Protein AF-0000000066193174 (afdb_homodimer)

Radius of gyration: 23.53 Å; Cα contacts (8 Å, |Δi|>4): 697; chains: 2; bounding box: 54×73×58 Å

Secondary structure (DSSP, 8-state):
--HHHHTHHHHHH-BTTTB-HHHHHHHHHHHHHHHHHHHHHHHHTTPPP--HHHHHHHHTT-GGGHHHHHHHHHHHHHHHHHHTBPPTTS-GGGHHHHHHHHHHHHHHHHSSHHHHHHHHHHHHHH--SSEEEEEEEETTTTEEEEEEEETT--TTT-SS-SSS---S--EEEEEEE-SHHHHHHHH-TT-HHHHHHHHHTTB-HHHHHHHHHHHHHHH-/--HHHHTHHHHHH-BTTTB-HHHHHHHHHHHHHHHHHHHHHHHHTTPPP--HHHHHHHHTT-GGGHHHHHHHHHHHHHHHHHHTBPPTTS-GGGHHHHHHHHHHHHHHHHSSHHHHHHHHHHHHHH--SSEEEEEEEETTTTEEEEEEEETT--TTTSSS-SSS---S--EEEEEEE-SHHHHHHHH-TT-HHHHHHHHHTTB-HHHHHHHHHHHHHHH-

Structure (mmCIF, N/CA/C/O backbone):
data_AF-0000000066193174-model_v1
#
loop_
_entity.id
_entity.type
_entity.pdbx_description
1 polymer 'Small ribosomal subunit protein mS42'
#
loop_
_atom_site.group_PDB
_atom_site.id
_atom_site.type_symbol
_atom_site.label_atom_id
_atom_site.label_alt_id
_atom_site.label_comp_id
_atom_site.label_asym_id
_atom_site.label_entity_id
_atom_site.label_seq_id
_atom_site.pdbx_PDB_ins_code
_atom_site.Cartn_x
_atom_site.Cartn_y
_atom_site.Cartn_z
_atom_site.occupancy
_atom_site.B_iso_or_equiv
_atom_site.auth_seq_id
_atom_site.auth_comp_id
_atom_site.auth_asym_id
_atom_site.auth_atom_id
_atom_site.pdbx_PDB_model_num
ATOM 1 N N . MET A 1 1 ? 19.359 -15.016 -16.812 1 59.88 1 MET A N 1
ATOM 2 C CA . MET A 1 1 ? 18.562 -14.148 -17.672 1 59.88 1 MET A CA 1
ATOM 3 C C . MET A 1 1 ? 17.844 -13.078 -16.859 1 59.88 1 MET A C 1
ATOM 5 O O . MET A 1 1 ? 17.312 -13.367 -15.789 1 59.88 1 MET A O 1
ATOM 9 N N . SER A 1 2 ? 17.938 -11.844 -17.297 1 67.69 2 SER A N 1
ATOM 10 C CA . SER A 1 2 ? 17.297 -10.727 -16.609 1 67.69 2 SER A CA 1
ATOM 11 C C . SER A 1 2 ? 15.773 -10.852 -16.641 1 67.69 2 SER A C 1
ATOM 13 O O . SER A 1 2 ? 15.227 -11.578 -17.484 1 67.69 2 SER A O 1
ATOM 15 N N . PHE A 1 3 ? 15.148 -10.336 -15.633 1 73.69 3 PHE A N 1
ATOM 16 C CA . PHE A 1 3 ? 13.688 -10.266 -15.578 1 73.69 3 PHE A CA 1
ATOM 17 C C . PHE A 1 3 ? 13.125 -9.773 -16.906 1 73.69 3 PHE A C 1
ATOM 19 O O . PHE A 1 3 ? 12.195 -10.359 -17.453 1 73.69 3 PHE A O 1
ATOM 26 N N . GLN A 1 4 ? 13.766 -8.789 -17.438 1 71 4 GLN A N 1
ATOM 27 C CA . GLN A 1 4 ? 13.289 -8.18 -18.672 1 71 4 GLN A CA 1
ATOM 28 C C . GLN A 1 4 ? 13.477 -9.125 -19.859 1 71 4 GLN A C 1
ATOM 30 O O . GLN A 1 4 ? 12.641 -9.156 -20.766 1 71 4 GLN A O 1
ATOM 35 N N . GLN A 1 5 ? 14.539 -9.805 -19.781 1 70.69 5 GLN A N 1
ATOM 36 C CA . GLN A 1 5 ? 14.797 -10.742 -20.875 1 70.69 5 GLN A CA 1
ATOM 37 C C . GLN A 1 5 ? 13.805 -11.898 -20.859 1 70.69 5 GLN A C 1
ATOM 39 O O . GLN A 1 5 ? 13.336 -12.344 -21.906 1 70.69 5 GLN A O 1
ATOM 44 N N . ARG A 1 6 ? 13.484 -12.195 -19.688 1 75 6 ARG A N 1
ATOM 45 C CA . ARG A 1 6 ? 12.586 -13.344 -19.547 1 75 6 ARG A CA 1
ATOM 46 C C . ARG A 1 6 ? 11.172 -12.992 -19.984 1 75 6 ARG A C 1
ATOM 48 O O . ARG A 1 6 ? 10.445 -13.844 -20.484 1 75 6 ARG A O 1
ATOM 55 N N . PHE A 1 7 ? 10.883 -11.617 -19.844 1 78.38 7 PHE A N 1
ATOM 56 C CA . PHE A 1 7 ? 9.516 -11.227 -20.141 1 78.38 7 PHE A CA 1
ATOM 57 C C . PHE A 1 7 ? 9.484 -10.156 -21.234 1 78.38 7 PHE A C 1
ATOM 59 O O . PHE A 1 7 ? 8.609 -9.289 -21.234 1 78.38 7 PHE A O 1
ATOM 66 N N . ALA A 1 8 ? 10.516 -10.234 -22.094 1 77 8 ALA A N 1
ATOM 67 C CA . ALA A 1 8 ? 10.734 -9.242 -23.141 1 77 8 ALA A CA 1
ATOM 68 C C . ALA A 1 8 ? 9.5 -9.094 -24.031 1 77 8 ALA A C 1
ATOM 70 O O . ALA A 1 8 ? 9.133 -7.98 -24.422 1 77 8 ALA A O 1
ATOM 71 N N . ARG A 1 9 ? 8.859 -10.117 -24.297 1 79.81 9 ARG A N 1
ATOM 72 C CA . ARG A 1 9 ? 7.707 -10.062 -25.188 1 79.81 9 ARG A CA 1
ATOM 73 C C . ARG A 1 9 ? 6.559 -9.297 -24.547 1 79.81 9 ARG A C 1
ATOM 75 O O . ARG A 1 9 ? 5.809 -8.594 -25.234 1 79.81 9 ARG A O 1
ATOM 82 N N . ALA A 1 10 ? 6.41 -9.414 -23.359 1 85.06 10 ALA A N 1
ATOM 83 C CA . ALA A 1 10 ? 5.363 -8.703 -22.641 1 85.06 10 ALA A CA 1
ATOM 84 C C . ALA A 1 10 ? 5.566 -7.195 -22.734 1 85.06 10 ALA A C 1
ATOM 86 O O . ALA A 1 10 ? 4.598 -6.43 -22.703 1 85.06 10 ALA A O 1
ATOM 87 N N . LEU A 1 11 ? 6.75 -6.77 -22.875 1 84.62 11 LEU A N 1
ATOM 88 C CA . LEU A 1 11 ? 7.062 -5.352 -23 1 84.62 11 LEU A CA 1
ATOM 89 C C . LEU A 1 11 ? 6.566 -4.801 -24.328 1 84.62 11 LEU A C 1
ATOM 91 O O . LEU A 1 11 ? 6.215 -3.623 -24.438 1 84.62 11 LEU A O 1
ATOM 95 N N . ASP A 1 12 ? 6.422 -5.734 -25.25 1 86.25 12 ASP A N 1
ATOM 96 C CA . ASP A 1 12 ? 6.039 -5.312 -26.609 1 86.25 12 ASP A CA 1
ATOM 97 C C . ASP A 1 12 ? 4.523 -5.355 -26.781 1 86.25 12 ASP A C 1
ATOM 99 O O . ASP A 1 12 ? 3.947 -4.484 -27.438 1 86.25 12 ASP A O 1
ATOM 103 N N . VAL A 1 13 ? 3.9 -6.379 -26.125 1 89.56 13 VAL A N 1
ATOM 104 C CA . VAL A 1 13 ? 2.512 -6.586 -26.531 1 89.56 13 VAL A CA 1
ATOM 105 C C . VAL A 1 13 ? 1.619 -6.605 -25.281 1 89.56 13 VAL A C 1
ATOM 107 O O . VAL A 1 13 ? 0.391 -6.613 -25.391 1 89.56 13 VAL A O 1
ATOM 110 N N . GLY A 1 14 ? 2.193 -6.566 -24.125 1 91.94 14 GLY A N 1
ATOM 111 C CA . GLY A 1 14 ? 1.398 -6.723 -22.922 1 91.94 14 GLY A CA 1
ATOM 112 C C . GLY A 1 14 ? 0.833 -8.117 -22.75 1 91.94 14 GLY A C 1
ATOM 113 O O . GLY A 1 14 ? 1.404 -9.086 -23.25 1 91.94 14 GLY A O 1
ATOM 114 N N . TYR A 1 15 ? -0.009 -8.312 -21.891 1 91.69 15 TYR A N 1
ATOM 115 C CA . TYR A 1 15 ? -0.806 -9.516 -21.719 1 91.69 15 TYR A CA 1
ATOM 116 C C . TYR A 1 15 ? -2.242 -9.297 -22.172 1 91.69 15 TYR A C 1
ATOM 118 O O . TYR A 1 15 ? -2.992 -8.547 -21.547 1 91.69 15 TYR A O 1
ATOM 126 N N . LYS A 1 16 ? -2.604 -10.031 -23.219 1 85.06 16 LYS A N 1
ATOM 127 C CA . LYS A 1 16 ? -3.898 -9.812 -23.844 1 85.06 16 LYS A CA 1
ATOM 128 C C . LYS A 1 16 ? -5.039 -9.977 -22.844 1 85.06 16 LYS A C 1
ATOM 130 O O . LYS A 1 16 ? -5.07 -10.953 -22.094 1 85.06 16 LYS A O 1
ATOM 135 N N . ASN A 1 17 ? -5.922 -8.922 -22.797 1 88.5 17 ASN A N 1
ATOM 136 C CA . ASN A 1 17 ? -7.133 -8.875 -21.984 1 88.5 17 ASN A CA 1
ATOM 137 C C . ASN A 1 17 ? -6.801 -8.844 -20.5 1 88.5 17 ASN A C 1
ATOM 139 O O . ASN A 1 17 ? -7.609 -9.258 -19.656 1 88.5 17 ASN A O 1
ATOM 143 N N . PHE A 1 18 ? -5.539 -8.484 -20.172 1 95 18 PHE A N 1
ATOM 144 C CA . PHE A 1 18 ? -5.16 -8.422 -18.766 1 95 18 PHE A CA 1
ATOM 145 C C . PHE A 1 18 ? -4.344 -7.172 -18.484 1 95 18 PHE A C 1
ATOM 147 O O . PHE A 1 18 ? -4.852 -6.219 -17.891 1 95 18 PHE A O 1
ATOM 154 N N . LEU A 1 19 ? -3.115 -7.086 -18.984 1 96.19 19 LEU A N 1
ATOM 155 C CA . LEU A 1 19 ? -2.281 -5.906 -18.797 1 96.19 19 LEU A CA 1
ATOM 156 C C . LEU A 1 19 ? -1.879 -5.301 -20.141 1 96.19 19 LEU A C 1
ATOM 158 O O . LEU A 1 19 ? -1.363 -6.004 -21.016 1 96.19 19 LEU A O 1
ATOM 162 N N . SER A 1 20 ? -2.107 -4.016 -20.266 1 95.56 20 SER A N 1
ATOM 163 C CA . SER A 1 20 ? -1.646 -3.311 -21.453 1 95.56 20 SER A CA 1
ATOM 164 C C . SER A 1 20 ? -0.124 -3.254 -21.516 1 95.56 20 SER A C 1
ATOM 166 O O . SER A 1 20 ? 0.548 -3.514 -20.516 1 95.56 20 SER A O 1
ATOM 168 N N . LYS A 1 21 ? 0.368 -2.951 -22.688 1 92.88 21 LYS A N 1
ATOM 169 C CA . LYS A 1 21 ? 1.805 -2.775 -22.875 1 92.88 21 LYS A CA 1
ATOM 170 C C . LYS A 1 21 ? 2.355 -1.705 -21.938 1 92.88 21 LYS A C 1
ATOM 172 O O . LYS A 1 21 ? 3.432 -1.873 -21.359 1 92.88 21 LYS A O 1
ATOM 177 N N . ASP A 1 22 ? 1.631 -0.657 -21.766 1 92.56 22 ASP A N 1
ATOM 178 C CA . ASP A 1 22 ? 2.08 0.442 -20.906 1 92.56 22 ASP A CA 1
ATOM 179 C C . ASP A 1 22 ? 2.131 0.018 -19.438 1 92.56 22 ASP A C 1
ATOM 181 O O . ASP A 1 22 ? 3.07 0.363 -18.719 1 92.56 22 ASP A O 1
ATOM 185 N N . ALA A 1 23 ? 1.144 -0.708 -19 1 93.62 23 ALA A N 1
ATOM 186 C CA . ALA A 1 23 ? 1.138 -1.204 -17.625 1 93.62 23 ALA A CA 1
ATOM 187 C C . ALA A 1 23 ? 2.336 -2.113 -17.359 1 93.62 23 ALA A C 1
ATOM 189 O O . ALA A 1 23 ? 3.002 -1.992 -16.328 1 93.62 23 ALA A O 1
ATOM 190 N N . VAL A 1 24 ? 2.621 -2.963 -18.281 1 94.19 24 VAL A N 1
ATOM 191 C CA . VAL A 1 24 ? 3.756 -3.873 -18.156 1 94.19 24 VAL A CA 1
ATOM 192 C C . VAL A 1 24 ? 5.055 -3.074 -18.094 1 94.19 24 VAL A C 1
ATOM 194 O O . VAL A 1 24 ? 5.91 -3.328 -17.234 1 94.19 24 VAL A O 1
ATOM 197 N N . ARG A 1 25 ? 5.164 -2.098 -18.938 1 92.06 25 ARG A N 1
ATOM 198 C CA . ARG A 1 25 ? 6.359 -1.264 -18.969 1 92.06 25 ARG A CA 1
ATOM 199 C C . ARG A 1 25 ? 6.566 -0.548 -17.641 1 92.06 25 ARG A C 1
ATOM 201 O O . ARG A 1 25 ? 7.695 -0.432 -17.156 1 92.06 25 ARG A O 1
ATOM 208 N N . ASN A 1 26 ? 5.523 -0.091 -17.078 1 91.12 26 ASN A N 1
ATOM 209 C CA . ASN A 1 26 ? 5.613 0.6 -15.797 1 91.12 26 ASN A CA 1
ATOM 210 C C . ASN A 1 26 ? 6.055 -0.344 -14.688 1 91.12 26 ASN A C 1
ATOM 212 O O . ASN A 1 26 ? 6.867 0.028 -13.836 1 91.12 26 ASN A O 1
ATOM 216 N N . ILE A 1 27 ? 5.512 -1.493 -14.703 1 92.31 27 ILE A N 1
ATOM 217 C CA . ILE A 1 27 ? 5.898 -2.475 -13.695 1 92.31 27 ILE A CA 1
ATOM 218 C C . ILE A 1 27 ? 7.375 -2.834 -13.859 1 92.31 27 ILE A C 1
ATOM 220 O O . ILE A 1 27 ? 8.109 -2.928 -12.875 1 92.31 27 ILE A O 1
ATOM 224 N N . PHE A 1 28 ? 7.828 -2.945 -15.062 1 92.31 28 PHE A N 1
ATOM 225 C CA . PHE A 1 28 ? 9.227 -3.279 -15.328 1 92.31 28 PHE A CA 1
ATOM 226 C C . PHE A 1 28 ? 10.141 -2.117 -14.953 1 92.31 28 PHE A C 1
ATOM 228 O O . PHE A 1 28 ? 11.242 -2.328 -14.445 1 92.31 28 PHE A O 1
ATOM 235 N N . ALA A 1 29 ? 9.703 -0.979 -15.227 1 89.12 29 ALA A N 1
ATOM 236 C CA . ALA A 1 29 ? 10.469 0.192 -14.82 1 89.12 29 ALA A CA 1
ATOM 237 C C . ALA A 1 29 ? 10.648 0.233 -13.305 1 89.12 29 ALA A C 1
ATOM 239 O O . ALA A 1 29 ? 11.734 0.55 -12.812 1 89.12 29 ALA A O 1
ATOM 240 N N . TYR A 1 30 ? 9.57 -0.092 -12.633 1 90.88 30 TYR A N 1
ATOM 241 C CA . TYR A 1 30 ? 9.664 -0.173 -11.18 1 90.88 30 TYR A CA 1
ATOM 242 C C . TYR A 1 30 ? 10.633 -1.271 -10.758 1 90.88 30 TYR A C 1
ATOM 244 O O . TYR A 1 30 ? 11.438 -1.077 -9.844 1 90.88 30 TYR A O 1
ATOM 252 N N . ASP A 1 31 ? 10.531 -2.361 -11.422 1 92.56 31 ASP A N 1
ATOM 253 C CA . ASP A 1 31 ? 11.43 -3.477 -11.133 1 92.56 31 ASP A CA 1
ATOM 254 C C . ASP A 1 31 ? 12.883 -3.066 -11.305 1 92.56 31 ASP A C 1
ATOM 256 O O . ASP A 1 31 ? 13.727 -3.373 -10.453 1 92.56 31 ASP A O 1
ATOM 260 N N . ASN A 1 32 ? 13.172 -2.342 -12.328 1 91.38 32 ASN A N 1
ATOM 261 C CA . ASN A 1 32 ? 14.523 -1.851 -12.57 1 91.38 32 ASN A CA 1
ATOM 262 C C . ASN A 1 32 ? 14.969 -0.878 -11.484 1 91.38 32 ASN A C 1
ATOM 264 O O . ASN A 1 32 ? 16.125 -0.917 -11.047 1 91.38 32 ASN A O 1
ATOM 268 N N . HIS A 1 33 ? 14.102 -0.078 -11.141 1 91.69 33 HIS A N 1
ATOM 269 C CA . HIS A 1 33 ? 14.398 0.848 -10.055 1 91.69 33 HIS A CA 1
ATOM 270 C C . HIS A 1 33 ? 14.742 0.098 -8.773 1 91.69 33 HIS A C 1
ATOM 272 O O . HIS A 1 33 ? 15.711 0.442 -8.094 1 91.69 33 HIS A O 1
ATOM 278 N N . LEU A 1 34 ? 13.984 -0.884 -8.492 1 93.88 34 LEU A N 1
ATOM 279 C CA . LEU A 1 34 ? 14.234 -1.697 -7.305 1 93.88 34 LEU A CA 1
ATOM 280 C C . LEU A 1 34 ? 15.609 -2.348 -7.363 1 93.88 34 LEU A C 1
ATOM 282 O O . LEU A 1 34 ? 16.297 -2.467 -6.344 1 93.88 34 LEU A O 1
ATOM 286 N N . ARG A 1 35 ? 15.992 -2.732 -8.477 1 94.44 35 ARG A N 1
ATOM 287 C CA . ARG A 1 35 ? 17.312 -3.332 -8.625 1 94.44 35 ARG A CA 1
ATOM 288 C C . ARG A 1 35 ? 18.422 -2.328 -8.281 1 94.44 35 ARG A C 1
ATOM 290 O O . ARG A 1 35 ? 19.422 -2.686 -7.656 1 94.44 35 ARG A O 1
ATOM 297 N N . GLY A 1 36 ? 18.203 -1.144 -8.742 1 94.12 36 GLY A N 1
ATOM 298 C CA . GLY A 1 36 ? 19.141 -0.101 -8.352 1 94.12 36 GLY A CA 1
ATOM 299 C C . GLY A 1 36 ? 19.188 0.133 -6.855 1 94.12 36 GLY A C 1
ATOM 300 O O . GLY A 1 36 ? 20.266 0.327 -6.285 1 94.12 36 GLY A O 1
ATOM 301 N N . LEU A 1 37 ? 18.031 0.079 -6.27 1 94.44 37 LEU A N 1
ATOM 302 C CA . LEU A 1 37 ? 17.969 0.281 -4.828 1 94.44 37 LEU A CA 1
ATOM 303 C C . LEU A 1 37 ? 18.625 -0.872 -4.082 1 94.44 37 LEU A C 1
ATOM 305 O O . LEU A 1 37 ? 19.25 -0.666 -3.035 1 94.44 37 LEU A O 1
ATOM 309 N N . VAL A 1 38 ? 18.453 -2.076 -4.562 1 96.5 38 VAL A N 1
ATOM 310 C CA . VAL A 1 38 ? 19.109 -3.23 -3.965 1 96.5 38 VAL A CA 1
ATOM 311 C C . VAL A 1 38 ? 20.625 -3.043 -4.012 1 96.5 38 VAL A C 1
ATOM 313 O O . VAL A 1 38 ? 21.312 -3.283 -3.018 1 96.5 38 VAL A O 1
ATOM 316 N N . GLN A 1 39 ? 21.125 -2.598 -5.121 1 96.5 39 GLN A N 1
ATOM 317 C CA . GLN A 1 39 ? 22.562 -2.348 -5.246 1 96.5 39 GLN A CA 1
ATOM 318 C C . GLN A 1 39 ? 23.031 -1.296 -4.242 1 96.5 39 GLN A C 1
ATOM 320 O O . GLN A 1 39 ? 24.062 -1.461 -3.596 1 96.5 39 GLN A O 1
ATOM 325 N N . LYS A 1 40 ? 22.281 -0.243 -4.145 1 95.38 40 LYS A N 1
ATOM 326 C CA . LYS A 1 40 ? 22.609 0.814 -3.191 1 95.38 40 LYS A CA 1
ATOM 327 C C . LYS A 1 40 ? 22.641 0.275 -1.764 1 95.38 40 LYS A C 1
ATOM 329 O O . LYS A 1 40 ? 23.562 0.574 -1 1 95.38 40 LYS A O 1
ATOM 334 N N . GLU A 1 41 ? 21.656 -0.523 -1.432 1 96.19 41 GLU A N 1
ATOM 335 C CA . GLU A 1 41 ? 21.578 -1.083 -0.085 1 96.19 41 GLU A CA 1
ATOM 336 C C . GLU A 1 41 ? 22.734 -2.041 0.18 1 96.19 41 GLU A C 1
ATOM 338 O O . GLU A 1 41 ? 23.25 -2.105 1.297 1 96.19 41 GLU A O 1
ATOM 343 N N . CYS A 1 42 ? 23.078 -2.789 -0.829 1 96.69 42 CYS A N 1
ATOM 344 C CA . CYS A 1 42 ? 24.219 -3.674 -0.692 1 96.69 42 CYS A CA 1
ATOM 345 C C . CYS A 1 42 ? 25.484 -2.885 -0.358 1 96.69 42 CYS A C 1
ATOM 347 O O . CYS A 1 42 ? 26.266 -3.291 0.502 1 96.69 42 CYS A O 1
ATOM 349 N N . LYS A 1 43 ? 25.672 -1.748 -0.964 1 96.44 43 LYS A N 1
ATOM 350 C CA . LYS A 1 43 ? 26.828 -0.899 -0.698 1 96.44 43 LYS A CA 1
ATOM 351 C C . LYS A 1 43 ? 26.781 -0.333 0.719 1 96.44 43 LYS A C 1
ATOM 353 O O . LYS A 1 43 ? 27.781 -0.369 1.441 1 96.44 43 LYS A O 1
ATOM 358 N N . ILE A 1 44 ? 25.672 0.089 1.071 1 95.12 44 ILE A N 1
ATOM 359 C CA . ILE A 1 44 ? 25.5 0.698 2.385 1 95.12 44 ILE A CA 1
ATOM 360 C C . ILE A 1 44 ? 25.828 -0.317 3.475 1 95.12 44 ILE A C 1
ATOM 362 O O . ILE A 1 44 ? 26.484 0.018 4.461 1 95.12 44 ILE A O 1
ATOM 366 N N . HIS A 1 45 ? 25.438 -1.522 3.258 1 95.44 45 HIS A N 1
ATOM 367 C CA . HIS A 1 45 ? 25.594 -2.537 4.293 1 95.44 45 HIS A CA 1
ATOM 368 C C . HIS A 1 45 ? 26.828 -3.4 4.047 1 95.44 45 HIS A C 1
ATOM 370 O O . HIS A 1 45 ? 27.016 -4.414 4.719 1 95.44 45 HIS A O 1
ATOM 376 N N . GLN A 1 46 ? 27.531 -3.074 3.018 1 94.75 46 GLN A N 1
ATOM 377 C CA . GLN A 1 46 ? 28.734 -3.801 2.658 1 94.75 46 GLN A CA 1
ATOM 378 C C . GLN A 1 46 ? 28.453 -5.285 2.441 1 94.75 46 GLN A C 1
ATOM 380 O O . GLN A 1 46 ? 29.172 -6.145 2.955 1 94.75 46 GLN A O 1
ATOM 385 N N . THR A 1 47 ? 27.375 -5.59 1.844 1 93.25 47 THR A N 1
ATOM 386 C CA . THR A 1 47 ? 26.938 -6.926 1.436 1 93.25 47 THR A CA 1
ATOM 387 C C . THR A 1 47 ? 27.188 -7.141 -0.056 1 93.25 47 THR A C 1
ATOM 389 O O . THR A 1 47 ? 26.828 -6.289 -0.876 1 93.25 47 THR A O 1
ATOM 392 N N . PRO A 1 48 ? 27.859 -8.242 -0.4 1 94 48 PRO A N 1
ATOM 393 C CA . PRO A 1 48 ? 28.016 -8.5 -1.833 1 94 48 PRO A CA 1
ATOM 394 C C . PRO A 1 48 ? 26.672 -8.602 -2.564 1 94 48 PRO A C 1
ATOM 396 O O . PRO A 1 48 ? 25.734 -9.188 -2.041 1 94 48 PRO A O 1
ATOM 399 N N . TYR A 1 49 ? 26.719 -8 -3.648 1 91.31 49 TYR A N 1
ATOM 400 C CA . TYR A 1 49 ? 25.516 -8.109 -4.469 1 91.31 49 TYR A CA 1
ATOM 401 C C . TYR A 1 49 ? 25.312 -9.547 -4.945 1 91.31 49 TYR A C 1
ATOM 403 O O . TYR A 1 49 ? 26.266 -10.203 -5.387 1 91.31 49 TYR A O 1
ATOM 411 N N . ARG A 1 50 ? 24.156 -10.055 -4.766 1 91.12 50 ARG A N 1
ATOM 412 C CA . ARG A 1 50 ? 23.719 -11.391 -5.168 1 91.12 50 ARG A CA 1
ATOM 413 C C . ARG A 1 50 ? 22.344 -11.359 -5.801 1 91.12 50 ARG A C 1
ATOM 415 O O . ARG A 1 50 ? 21.734 -10.289 -5.934 1 91.12 50 ARG A O 1
ATOM 422 N N . VAL A 1 51 ? 21.906 -12.586 -6.176 1 91.88 51 VAL A N 1
ATOM 423 C CA . VAL A 1 51 ? 20.562 -12.688 -6.715 1 91.88 51 VAL A CA 1
ATOM 424 C C . VAL A 1 51 ? 19.547 -12.312 -5.637 1 91.88 51 VAL A C 1
ATOM 426 O O . VAL A 1 51 ? 19.766 -12.555 -4.449 1 91.88 51 VAL A O 1
ATOM 429 N N . PRO A 1 52 ? 18.453 -11.703 -6.016 1 93.94 52 PRO A N 1
ATOM 430 C CA . PRO A 1 52 ? 17.469 -11.18 -5.059 1 93.94 52 PRO A CA 1
ATOM 431 C C . PRO A 1 52 ? 17.031 -12.219 -4.035 1 93.94 52 PRO A C 1
ATOM 433 O O . PRO A 1 52 ? 16.844 -11.891 -2.861 1 93.94 52 PRO A O 1
ATOM 436 N N . SER A 1 53 ? 16.844 -13.445 -4.465 1 92.69 53 SER A N 1
ATOM 437 C CA . SER A 1 53 ? 16.391 -14.477 -3.539 1 92.69 53 SER A CA 1
ATOM 438 C C . SER A 1 53 ? 17.375 -14.656 -2.389 1 92.69 53 SER A C 1
ATOM 440 O O . SER A 1 53 ? 16.953 -14.82 -1.235 1 92.69 53 SER A O 1
ATOM 442 N N . ASP A 1 54 ? 18.625 -14.609 -2.672 1 92.75 54 ASP A N 1
ATOM 443 C CA . ASP A 1 54 ? 19.656 -14.734 -1.647 1 92.75 54 ASP A CA 1
ATOM 444 C C . ASP A 1 54 ? 19.641 -13.547 -0.695 1 92.75 54 ASP A C 1
ATOM 446 O O . ASP A 1 54 ? 19.734 -13.711 0.523 1 92.75 54 ASP A O 1
ATOM 450 N N . LEU A 1 55 ? 19.531 -12.43 -1.29 1 94.62 55 LEU A N 1
ATOM 451 C CA . LEU A 1 55 ? 19.531 -11.211 -0.494 1 94.62 55 LEU A CA 1
ATOM 452 C C . LEU A 1 55 ? 18.297 -11.133 0.396 1 94.62 55 LEU A C 1
ATOM 454 O O . LEU A 1 55 ? 18.375 -10.672 1.538 1 94.62 55 LEU A O 1
ATOM 458 N N . MET A 1 56 ? 17.203 -11.547 -0.146 1 93.62 56 MET A N 1
ATOM 459 C CA . MET A 1 56 ? 15.961 -11.609 0.619 1 93.62 56 MET A CA 1
ATOM 460 C C . MET A 1 56 ? 16.125 -12.477 1.862 1 93.62 56 MET A C 1
ATOM 462 O O . MET A 1 56 ? 15.797 -12.047 2.971 1 93.62 56 MET A O 1
ATOM 466 N N . VAL A 1 57 ? 16.688 -13.656 1.709 1 90.56 57 VAL A N 1
ATOM 467 C CA . VAL A 1 57 ? 16.844 -14.602 2.809 1 90.56 57 VAL A CA 1
ATOM 468 C C . VAL A 1 57 ? 17.828 -14.039 3.834 1 90.56 57 VAL A C 1
ATOM 470 O O . VAL A 1 57 ? 17.578 -14.102 5.039 1 90.56 57 VAL A O 1
ATOM 473 N N . GLN A 1 58 ? 18.859 -13.438 3.373 1 90.5 58 GLN A N 1
ATOM 474 C CA . GLN A 1 58 ? 19.938 -12.945 4.238 1 90.5 58 GLN A CA 1
ATOM 475 C C . GLN A 1 58 ? 19.469 -11.758 5.074 1 90.5 58 GLN A C 1
ATOM 477 O O . GLN A 1 58 ? 19.953 -11.547 6.184 1 90.5 58 GLN A O 1
ATOM 482 N N . SER A 1 59 ? 18.469 -11.062 4.566 1 92.5 59 SER A N 1
ATOM 483 C CA . SER A 1 59 ? 18.094 -9.812 5.215 1 92.5 59 SER A CA 1
ATOM 484 C C . SER A 1 59 ? 16.75 -9.945 5.938 1 92.5 59 SER A C 1
ATOM 486 O O . SER A 1 59 ? 16.312 -9.016 6.613 1 92.5 59 SER A O 1
ATOM 488 N N . ALA A 1 60 ? 15.992 -11.055 5.918 1 87.31 60 ALA A N 1
ATOM 489 C CA . ALA A 1 60 ? 14.625 -11.242 6.391 1 87.31 60 ALA A CA 1
ATOM 490 C C . ALA A 1 60 ? 14.523 -11 7.895 1 87.31 60 ALA A C 1
ATOM 492 O O . ALA A 1 60 ? 13.508 -10.508 8.391 1 87.31 60 ALA A O 1
ATOM 493 N N . SER A 1 61 ? 15.508 -11.156 8.641 1 84.25 61 SER A N 1
ATOM 494 C CA . SER A 1 61 ? 15.391 -11.07 10.094 1 84.25 61 SER A CA 1
ATOM 495 C C . SER A 1 61 ? 16.266 -9.961 10.656 1 84.25 61 SER A C 1
ATOM 497 O O . SER A 1 61 ? 16.594 -9.969 11.844 1 84.25 61 SER A O 1
ATOM 499 N N . ASP A 1 62 ? 16.578 -9.023 9.836 1 89.69 62 ASP A N 1
ATOM 500 C CA . ASP A 1 62 ? 17.438 -7.926 10.273 1 89.69 62 ASP A CA 1
ATOM 501 C C . ASP A 1 62 ? 16.766 -6.574 10.031 1 89.69 62 ASP A C 1
ATOM 503 O O . ASP A 1 62 ? 16.812 -6.043 8.922 1 89.69 62 ASP A O 1
ATOM 507 N N . PRO A 1 63 ? 16.281 -6.066 11.078 1 88.44 63 PRO A N 1
ATOM 508 C CA . PRO A 1 63 ? 15.594 -4.785 10.922 1 88.44 63 PRO A CA 1
ATOM 509 C C . PRO A 1 63 ? 16.484 -3.697 10.344 1 88.44 63 PRO A C 1
ATOM 511 O O . PRO A 1 63 ? 16 -2.777 9.68 1 88.44 63 PRO A O 1
ATOM 514 N N . ALA A 1 64 ? 17.781 -3.762 10.57 1 91.38 64 ALA A N 1
ATOM 515 C CA . ALA A 1 64 ? 18.719 -2.771 10.039 1 91.38 64 ALA A CA 1
ATOM 516 C C . ALA A 1 64 ? 18.812 -2.863 8.523 1 91.38 64 ALA A C 1
ATOM 518 O O . ALA A 1 64 ? 19.25 -1.914 7.863 1 91.38 64 ALA A O 1
ATOM 519 N N . ARG A 1 65 ? 18.438 -4.023 8.016 1 95.12 65 ARG A N 1
ATOM 520 C CA . ARG A 1 65 ? 18.5 -4.23 6.57 1 95.12 65 ARG A CA 1
ATOM 521 C C . ARG A 1 65 ? 17.094 -4.402 5.984 1 95.12 65 ARG A C 1
ATOM 523 O O . ARG A 1 65 ? 16.906 -5.172 5.039 1 95.12 65 ARG A O 1
ATOM 530 N N . ALA A 1 66 ? 16.141 -3.725 6.566 1 92.69 66 ALA A N 1
ATOM 531 C CA . ALA A 1 66 ? 14.734 -3.846 6.156 1 92.69 66 ALA A CA 1
ATOM 532 C C . ALA A 1 66 ? 14.555 -3.432 4.703 1 92.69 66 ALA A C 1
ATOM 534 O O . ALA A 1 66 ? 13.805 -4.07 3.957 1 92.69 66 ALA A O 1
ATOM 535 N N . ASN A 1 67 ? 15.234 -2.375 4.32 1 94 67 ASN A N 1
ATOM 536 C CA . ASN A 1 67 ? 15.117 -1.917 2.941 1 94 67 ASN A CA 1
ATOM 537 C C . ASN A 1 67 ? 15.656 -2.951 1.958 1 94 67 ASN A C 1
ATOM 539 O O . ASN A 1 67 ? 15.055 -3.191 0.91 1 94 67 ASN A O 1
ATOM 543 N N . LEU A 1 68 ? 16.781 -3.512 2.316 1 95.81 68 LEU A N 1
ATOM 544 C CA . LEU A 1 68 ? 17.344 -4.551 1.461 1 95.81 68 LEU A CA 1
ATOM 545 C C . LEU A 1 68 ? 16.375 -5.723 1.325 1 95.81 68 LEU A C 1
ATOM 547 O O . LEU A 1 68 ? 16.172 -6.246 0.225 1 95.81 68 LEU A O 1
ATOM 551 N N . PHE A 1 69 ? 15.773 -6.133 2.381 1 95.06 69 PHE A N 1
ATOM 552 C CA . PHE A 1 69 ? 14.781 -7.199 2.352 1 95.06 69 PHE A CA 1
ATOM 553 C C . PHE A 1 69 ? 13.609 -6.816 1.459 1 95.06 69 PHE A C 1
ATOM 555 O O . PHE A 1 69 ? 13.234 -7.566 0.554 1 95.06 69 PHE A O 1
ATOM 562 N N . ASN A 1 70 ? 13.047 -5.645 1.701 1 95.94 70 ASN A N 1
ATOM 563 C CA . ASN A 1 70 ? 11.852 -5.207 0.982 1 95.94 70 ASN A CA 1
ATOM 564 C C . ASN A 1 70 ? 12.086 -5.191 -0.526 1 95.94 70 ASN A C 1
ATOM 566 O O . ASN A 1 70 ? 11.266 -5.715 -1.288 1 95.94 70 ASN A O 1
ATOM 570 N N . TYR A 1 71 ? 13.18 -4.605 -0.931 1 96.62 71 TYR A N 1
ATOM 571 C CA . TYR A 1 71 ? 13.438 -4.457 -2.357 1 96.62 71 TYR A CA 1
ATOM 572 C C . TYR A 1 71 ? 13.742 -5.805 -3.002 1 96.62 71 TYR A C 1
ATOM 574 O O . TYR A 1 71 ? 13.227 -6.117 -4.074 1 96.62 71 TYR A O 1
ATOM 582 N N . SER A 1 72 ? 14.57 -6.594 -2.314 1 96.31 72 SER A N 1
ATOM 583 C CA . SER A 1 72 ? 14.914 -7.902 -2.863 1 96.31 72 SER A CA 1
ATOM 584 C C . SER A 1 72 ? 13.695 -8.82 -2.889 1 96.31 72 SER A C 1
ATOM 586 O O . SER A 1 72 ? 13.477 -9.547 -3.863 1 96.31 72 SER A O 1
ATOM 588 N N . SER A 1 73 ? 12.922 -8.797 -1.871 1 95.44 73 SER A N 1
ATOM 589 C CA . SER A 1 73 ? 11.719 -9.617 -1.805 1 95.44 73 SER A CA 1
ATOM 590 C C . SER A 1 73 ? 10.719 -9.227 -2.891 1 95.44 73 SER A C 1
ATOM 592 O O . SER A 1 73 ? 10.086 -10.086 -3.498 1 95.44 73 SER A O 1
ATOM 594 N N . GLN A 1 74 ? 10.555 -7.922 -3.109 1 96.62 74 GLN A N 1
ATOM 595 C CA . GLN A 1 74 ? 9.664 -7.453 -4.168 1 96.62 74 GLN A CA 1
ATOM 596 C C . GLN A 1 74 ? 10.102 -7.988 -5.527 1 96.62 74 GLN A C 1
ATOM 598 O O . GLN A 1 74 ? 9.266 -8.344 -6.359 1 96.62 74 GLN A O 1
ATOM 603 N N . LEU A 1 75 ? 11.398 -8 -5.746 1 96 75 LEU A N 1
ATOM 604 C CA . LEU A 1 75 ? 11.93 -8.531 -7 1 96 75 LEU A CA 1
ATOM 605 C C . LEU A 1 75 ? 11.602 -10.016 -7.145 1 96 75 LEU A C 1
ATOM 607 O O . LEU A 1 75 ? 11.227 -10.469 -8.227 1 96 75 LEU A O 1
ATOM 611 N N . VAL A 1 76 ? 11.711 -10.734 -6.059 1 95.19 76 VAL A N 1
ATOM 612 C CA . VAL A 1 76 ? 11.375 -12.156 -6.055 1 95.19 76 VAL A CA 1
ATOM 613 C C . VAL A 1 76 ? 9.883 -12.328 -6.352 1 95.19 76 VAL A C 1
ATOM 615 O O . VAL A 1 76 ? 9.508 -13.172 -7.168 1 95.19 76 VAL A O 1
ATOM 618 N N . ASN A 1 77 ? 9.078 -11.516 -5.723 1 96.56 77 ASN A N 1
ATOM 619 C CA . ASN A 1 77 ? 7.629 -11.578 -5.918 1 96.56 77 ASN A CA 1
ATOM 620 C C . ASN A 1 77 ? 7.246 -11.297 -7.367 1 96.56 77 ASN A C 1
ATOM 622 O O . ASN A 1 77 ? 6.398 -11.977 -7.938 1 96.56 77 ASN A O 1
ATOM 626 N N . HIS A 1 78 ? 7.867 -10.258 -7.945 1 96.31 78 HIS A N 1
ATOM 627 C CA . HIS A 1 78 ? 7.598 -9.898 -9.336 1 96.31 78 HIS A CA 1
ATOM 628 C C . HIS A 1 78 ? 7.91 -11.062 -10.266 1 96.31 78 HIS A C 1
ATOM 630 O O . HIS A 1 78 ? 7.109 -11.391 -11.148 1 96.31 78 HIS A O 1
ATOM 636 N N . ASP A 1 79 ? 9.016 -11.602 -10.062 1 94.38 79 ASP A N 1
ATOM 637 C CA . ASP A 1 79 ? 9.438 -12.727 -10.898 1 94.38 79 ASP A CA 1
ATOM 638 C C . ASP A 1 79 ? 8.453 -13.891 -10.789 1 94.38 79 ASP A C 1
ATOM 640 O O . ASP A 1 79 ? 8.055 -14.461 -11.805 1 94.38 79 ASP A O 1
ATOM 644 N N . PHE A 1 80 ? 8.117 -14.219 -9.562 1 95.06 80 PHE A N 1
ATOM 645 C CA . PHE A 1 80 ? 7.199 -15.328 -9.32 1 95.06 80 PHE A CA 1
ATOM 646 C C . PHE A 1 80 ? 5.84 -15.055 -9.953 1 95.06 80 PHE A C 1
ATOM 648 O O . PHE A 1 80 ? 5.238 -15.945 -10.555 1 95.06 80 PHE A O 1
ATOM 655 N N . PHE A 1 81 ? 5.352 -13.836 -9.906 1 96.88 81 PHE A N 1
ATOM 656 C CA . PHE A 1 81 ? 4.074 -13.406 -10.461 1 96.88 81 PHE A CA 1
ATOM 657 C C . PHE A 1 81 ? 4.062 -13.578 -11.977 1 96.88 81 PHE A C 1
ATOM 659 O O . PHE A 1 81 ? 3.178 -14.234 -12.523 1 96.88 81 PHE A O 1
ATOM 666 N N . PHE A 1 82 ? 4.992 -13.062 -12.625 1 94.88 82 PHE A N 1
ATOM 667 C CA . PHE A 1 82 ? 5.008 -13.078 -14.086 1 94.88 82 PHE A CA 1
ATOM 668 C C . PHE A 1 82 ? 5.277 -14.492 -14.602 1 94.88 82 PHE A C 1
ATOM 670 O O . PHE A 1 82 ? 4.762 -14.883 -15.648 1 94.88 82 PHE A O 1
ATOM 677 N N . SER A 1 83 ? 6.07 -15.297 -13.828 1 93.25 83 SER A N 1
ATOM 678 C CA . SER A 1 83 ? 6.375 -16.656 -14.234 1 93.25 83 SER A CA 1
ATOM 679 C C . SER A 1 83 ? 5.129 -17.547 -14.195 1 93.25 83 SER A C 1
ATOM 681 O O . SER A 1 83 ? 5.098 -18.609 -14.805 1 93.25 83 SER A O 1
ATOM 683 N N . GLY A 1 84 ? 4.129 -17.094 -13.469 1 93.19 84 GLY A N 1
ATOM 684 C CA . GLY A 1 84 ? 2.904 -17.875 -13.344 1 93.19 84 GLY A CA 1
ATOM 685 C C . GLY A 1 84 ? 1.874 -17.531 -14.406 1 93.19 84 GLY A C 1
ATOM 686 O O . GLY A 1 84 ? 0.792 -18.125 -14.438 1 93.19 84 GLY A O 1
ATOM 687 N N . LEU A 1 85 ? 2.217 -16.641 -15.312 1 92.81 85 LEU A N 1
ATOM 688 C CA . LEU A 1 85 ? 1.281 -16.188 -16.344 1 92.81 85 LEU A CA 1
ATOM 689 C C . LEU A 1 85 ? 1.567 -16.859 -17.672 1 92.81 85 LEU A C 1
ATOM 691 O O . LEU A 1 85 ? 2.715 -17.219 -17.969 1 92.81 85 LEU A O 1
ATOM 695 N N . ILE A 1 86 ? 0.444 -17 -18.422 1 89.06 86 ILE A N 1
ATOM 696 C CA . ILE A 1 86 ? 0.593 -17.484 -19.797 1 89.06 86 ILE A CA 1
ATOM 697 C C . ILE A 1 86 ? 1.378 -16.453 -20.609 1 89.06 86 ILE A C 1
ATOM 699 O O . ILE A 1 86 ? 1.082 -15.258 -20.562 1 89.06 86 ILE A O 1
ATOM 703 N N . SER A 1 87 ? 2.312 -16.969 -21.312 1 83.12 87 SER A N 1
ATOM 704 C CA . SER A 1 87 ? 3.104 -16.062 -22.141 1 83.12 87 SER A CA 1
ATOM 705 C C . SER A 1 87 ? 2.254 -15.445 -23.234 1 83.12 87 SER A C 1
ATOM 707 O O . SER A 1 87 ? 1.373 -16.094 -23.797 1 83.12 87 SER A O 1
ATOM 709 N N . PRO A 1 88 ? 2.502 -14.219 -23.453 1 78.19 88 PRO A N 1
ATOM 710 C CA . PRO A 1 88 ? 1.725 -13.57 -24.516 1 78.19 88 PRO A CA 1
ATOM 711 C C . PRO A 1 88 ? 1.828 -14.305 -25.859 1 78.19 88 PRO A C 1
ATOM 713 O O . PRO A 1 88 ? 0.958 -14.148 -26.719 1 78.19 88 PRO A O 1
ATOM 716 N N . GLU A 1 89 ? 2.887 -15.047 -26.141 1 68.25 89 GLU A N 1
ATOM 717 C CA . GLU A 1 89 ? 3.105 -15.781 -27.391 1 68.25 89 GLU A CA 1
ATOM 718 C C . GLU A 1 89 ? 2.404 -17.141 -27.359 1 68.25 89 GLU A C 1
ATOM 720 O O . GLU A 1 89 ? 2.256 -17.781 -28.406 1 68.25 89 GLU A O 1
ATOM 725 N N . ARG A 1 90 ? 2.084 -17.625 -26.219 1 65.88 90 ARG A N 1
ATOM 726 C CA . ARG A 1 90 ? 1.632 -19 -26.125 1 65.88 90 ARG A CA 1
ATOM 727 C C . ARG A 1 90 ? 0.116 -19.078 -25.984 1 65.88 90 ARG A C 1
ATOM 729 O O . ARG A 1 90 ? -0.479 -18.297 -25.234 1 65.88 90 ARG A O 1
ATOM 736 N N . PRO A 1 91 ? -0.481 -19.891 -26.953 1 58.5 91 PRO A N 1
ATOM 737 C CA . PRO A 1 91 ? -1.915 -20.141 -26.797 1 58.5 91 PRO A CA 1
ATOM 738 C C . PRO A 1 91 ? -2.254 -20.766 -25.438 1 58.5 91 PRO A C 1
ATOM 740 O O . PRO A 1 91 ? -1.419 -21.453 -24.844 1 58.5 91 PRO A O 1
ATOM 743 N N . SER A 1 92 ? -3.404 -20.359 -24.625 1 59.44 92 SER A N 1
ATOM 744 C CA . SER A 1 92 ? -4 -20.688 -23.344 1 59.44 92 SER A CA 1
ATOM 745 C C . SER A 1 92 ? -4.246 -22.188 -23.234 1 59.44 92 SER A C 1
ATOM 747 O O . SER A 1 92 ? -4.406 -22.719 -22.125 1 59.44 92 SER A O 1
ATOM 749 N N . ALA A 1 93 ? -4.188 -22.984 -24.297 1 55.22 93 ALA A N 1
ATOM 750 C CA . ALA A 1 93 ? -4.723 -24.344 -24.281 1 55.22 93 ALA A CA 1
ATOM 751 C C . ALA A 1 93 ? -3.971 -25.219 -23.266 1 55.22 93 ALA A C 1
ATOM 753 O O . ALA A 1 93 ? -4.566 -26.062 -22.609 1 55.22 93 ALA A O 1
ATOM 754 N N . ASP A 1 94 ? -2.707 -25.031 -23.156 1 57.34 94 ASP A N 1
ATOM 755 C CA . ASP A 1 94 ? -1.921 -25.891 -22.281 1 57.34 94 ASP A CA 1
ATOM 756 C C . ASP A 1 94 ? -2.129 -25.531 -20.812 1 57.34 94 ASP A C 1
ATOM 758 O O . ASP A 1 94 ? -1.83 -26.328 -19.922 1 57.34 94 ASP A O 1
ATOM 762 N N . ALA A 1 95 ? -2.695 -24.422 -20.547 1 60 95 ALA A N 1
ATOM 763 C CA . ALA A 1 95 ? -2.98 -24 -19.188 1 60 95 ALA A CA 1
ATOM 764 C C . ALA A 1 95 ? -3.984 -24.953 -18.516 1 60 95 ALA A C 1
ATOM 766 O O . ALA A 1 95 ? -3.846 -25.281 -17.344 1 60 95 ALA A O 1
ATOM 767 N N . ASP A 1 96 ? -4.762 -25.547 -19.312 1 65.25 96 ASP A N 1
ATOM 768 C CA . ASP A 1 96 ? -5.844 -26.406 -18.844 1 65.25 96 ASP A CA 1
ATOM 769 C C . ASP A 1 96 ? -5.312 -27.781 -18.422 1 65.25 96 ASP A C 1
ATOM 771 O O . ASP A 1 96 ? -5.848 -28.406 -17.516 1 65.25 96 ASP A O 1
ATOM 775 N N . LEU A 1 97 ? -4.203 -28.078 -19.016 1 69.12 97 LEU A N 1
ATOM 776 C CA . LEU A 1 97 ? -3.705 -29.422 -18.719 1 69.12 97 LEU A CA 1
ATOM 777 C C . LEU A 1 97 ? -3.188 -29.5 -17.281 1 69.12 97 LEU A C 1
ATOM 779 O O . LEU A 1 97 ? -3.412 -30.5 -16.594 1 69.12 97 LEU A O 1
ATOM 783 N N . GLY A 1 98 ? -2.562 -28.531 -16.797 1 76.19 98 GLY A N 1
ATOM 784 C CA . GLY A 1 98 ? -2.066 -28.516 -15.43 1 76.19 98 GLY A CA 1
ATOM 785 C C . GLY A 1 98 ? -3.174 -28.516 -14.391 1 76.19 98 GLY A C 1
ATOM 786 O O . GLY A 1 98 ? -3.01 -29.078 -13.305 1 76.19 98 GLY A O 1
ATOM 787 N N . ALA A 1 99 ? -4.223 -28.094 -14.883 1 81.56 99 ALA A N 1
ATOM 788 C CA . ALA A 1 99 ? -5.355 -28 -13.969 1 81.56 99 ALA A CA 1
ATOM 789 C C . ALA A 1 99 ? -5.91 -29.391 -13.648 1 81.56 99 ALA A C 1
ATOM 791 O O . ALA A 1 99 ? -6.41 -29.625 -12.547 1 81.56 99 ALA A O 1
ATOM 792 N N . ILE A 1 100 ? -5.719 -30.234 -14.555 1 85.06 100 ILE A N 1
ATOM 793 C CA . ILE A 1 100 ? -6.273 -31.578 -14.391 1 85.06 100 ILE A CA 1
ATOM 794 C C . ILE A 1 100 ? -5.613 -32.25 -13.195 1 85.06 100 ILE A C 1
ATOM 796 O O . ILE A 1 100 ? -6.297 -32.844 -12.352 1 85.06 100 ILE A O 1
ATOM 800 N N . ASN A 1 101 ? -4.324 -32.188 -13.102 1 88.25 101 ASN A N 1
ATOM 801 C CA . ASN A 1 101 ? -3.578 -32.844 -12.031 1 88.25 101 ASN A CA 1
ATOM 802 C C . ASN A 1 101 ? -3.811 -32.156 -10.688 1 88.25 101 ASN A C 1
ATOM 804 O O . ASN A 1 101 ? -3.643 -32.781 -9.633 1 88.25 101 ASN A O 1
ATOM 808 N N . LEU A 1 102 ? -4.23 -30.938 -10.727 1 94.12 102 LEU A N 1
ATOM 809 C CA . LEU A 1 102 ? -4.426 -30.172 -9.5 1 94.12 102 LEU A CA 1
ATOM 810 C C . LEU A 1 102 ? -5.844 -30.344 -8.977 1 94.12 102 LEU A C 1
ATOM 812 O O . LEU A 1 102 ? -6.121 -30.047 -7.809 1 94.12 102 LEU A O 1
ATOM 816 N N . LYS A 1 103 ? -6.707 -30.797 -9.812 1 94 103 LYS A N 1
ATOM 817 C CA . LYS A 1 103 ? -8.141 -30.766 -9.547 1 94 103 LYS A CA 1
ATOM 818 C C . LYS A 1 103 ? -8.484 -31.516 -8.266 1 94 103 LYS A C 1
ATOM 820 O O . LYS A 1 103 ? -9.219 -31 -7.418 1 94 103 LYS A O 1
ATOM 825 N N . PRO A 1 104 ? -7.973 -32.781 -8.047 1 94 104 PRO A N 1
ATOM 826 C CA . PRO A 1 104 ? -8.344 -33.5 -6.809 1 94 104 PRO A CA 1
ATOM 827 C C . PRO A 1 104 ? -7.992 -32.688 -5.555 1 94 104 PRO A C 1
ATOM 829 O O . PRO A 1 104 ? -8.797 -32.625 -4.621 1 94 104 PRO A O 1
ATOM 832 N N . GLY A 1 105 ? -6.801 -32.094 -5.523 1 93.12 105 GLY A N 1
ATOM 833 C CA . GLY A 1 105 ? -6.402 -31.281 -4.379 1 93.12 105 GLY A CA 1
ATOM 834 C C . GLY A 1 105 ? -7.223 -30.016 -4.219 1 93.12 105 GLY A C 1
ATOM 835 O O . GLY A 1 105 ? -7.609 -29.656 -3.105 1 93.12 105 GLY A O 1
ATOM 836 N N . ILE A 1 106 ? -7.512 -29.344 -5.297 1 95.38 106 ILE A N 1
ATOM 837 C CA . ILE A 1 106 ? -8.289 -28.109 -5.285 1 95.38 106 ILE A CA 1
ATOM 838 C C . ILE A 1 106 ? -9.719 -28.406 -4.836 1 95.38 106 ILE A C 1
ATOM 840 O O . ILE A 1 106 ? -10.289 -27.672 -4.027 1 95.38 106 ILE A O 1
ATOM 844 N N . ASP A 1 107 ? -10.281 -29.516 -5.359 1 95.75 107 ASP A N 1
ATOM 845 C CA . ASP A 1 107 ? -11.625 -29.906 -4.953 1 95.75 107 ASP A CA 1
ATOM 846 C C . ASP A 1 107 ? -11.688 -30.203 -3.453 1 95.75 107 ASP A C 1
ATOM 848 O O . ASP A 1 107 ? -12.625 -29.797 -2.771 1 95.75 107 ASP A O 1
ATOM 852 N N . ALA A 1 108 ? -10.703 -30.859 -2.979 1 94.81 108 ALA A N 1
ATOM 853 C CA . ALA A 1 108 ? -10.664 -31.219 -1.567 1 94.81 108 ALA A CA 1
ATOM 854 C C . ALA A 1 108 ? -10.523 -29.984 -0.68 1 94.81 108 ALA A C 1
ATOM 856 O O . ALA A 1 108 ? -11.086 -29.938 0.418 1 94.81 108 ALA A O 1
ATOM 857 N N . SER A 1 109 ? -9.805 -29.016 -1.158 1 94.31 109 SER A N 1
ATOM 858 C CA . SER A 1 109 ? -9.461 -27.875 -0.321 1 94.31 109 SER A CA 1
ATOM 859 C C . SER A 1 109 ? -10.492 -26.766 -0.459 1 94.31 109 SER A C 1
ATOM 861 O O . SER A 1 109 ? -10.781 -26.047 0.506 1 94.31 109 SER A O 1
ATOM 863 N N . PHE A 1 110 ? -11.062 -26.578 -1.672 1 95.81 110 PHE A N 1
ATOM 864 C CA . PHE A 1 110 ? -11.898 -25.406 -1.932 1 95.81 110 PHE A CA 1
ATOM 865 C C . PHE A 1 110 ? -13.266 -25.828 -2.447 1 95.81 110 PHE A C 1
ATOM 867 O O . PHE A 1 110 ? -14.195 -25.016 -2.486 1 95.81 110 PHE A O 1
ATOM 874 N N . GLY A 1 111 ? -13.445 -27.094 -2.85 1 95.25 111 GLY A N 1
ATOM 875 C CA . GLY A 1 111 ? -14.672 -27.562 -3.467 1 95.25 111 GLY A CA 1
ATOM 876 C C . GLY A 1 111 ? -14.578 -27.656 -4.977 1 95.25 111 GLY A C 1
ATOM 877 O O . GLY A 1 111 ? -14.953 -28.672 -5.562 1 95.25 111 GLY A O 1
ATOM 878 N N . SER A 1 112 ? -14.094 -26.594 -5.617 1 95.31 112 SER A N 1
ATOM 879 C CA . SER A 1 112 ? -13.914 -26.578 -7.062 1 95.31 112 SER A CA 1
ATOM 880 C C . SER A 1 112 ? -12.984 -25.453 -7.496 1 95.31 112 SER A C 1
ATOM 882 O O . SER A 1 112 ? -12.68 -24.562 -6.703 1 95.31 112 SER A O 1
ATOM 884 N N . PHE A 1 113 ? -12.578 -25.578 -8.773 1 94.56 113 PHE A N 1
ATOM 885 C CA . PHE A 1 113 ? -11.82 -24.469 -9.328 1 94.56 113 PHE A CA 1
ATOM 886 C C . PHE A 1 113 ? -12.656 -23.188 -9.336 1 94.56 113 PHE A C 1
ATOM 888 O O . PHE A 1 113 ? -12.133 -22.094 -9.156 1 94.56 113 PHE A O 1
ATOM 895 N N . GLY A 1 114 ? -13.93 -23.359 -9.633 1 95.81 114 GLY A N 1
ATOM 896 C CA . GLY A 1 114 ? -14.82 -22.219 -9.578 1 95.81 114 GLY A CA 1
ATOM 897 C C . GLY A 1 114 ? -14.844 -21.547 -8.219 1 95.81 114 GLY A C 1
ATOM 898 O O . GLY A 1 114 ? -14.805 -20.312 -8.125 1 95.81 114 GLY A O 1
ATOM 899 N N . GLU A 1 115 ? -14.938 -22.328 -7.203 1 96 115 GLU A N 1
ATOM 900 C CA . GLU A 1 115 ? -14.93 -21.797 -5.844 1 96 115 GLU A CA 1
ATOM 901 C C . GLU A 1 115 ? -13.578 -21.172 -5.508 1 96 115 GLU A C 1
ATOM 903 O O . GLU A 1 115 ? -13.516 -20.141 -4.848 1 96 115 GLU A O 1
ATOM 908 N N . LEU A 1 116 ? -12.5 -21.859 -5.918 1 96.31 116 LEU A N 1
ATOM 909 C CA . LEU A 1 116 ? -11.18 -21.266 -5.73 1 96.31 116 LEU A CA 1
ATOM 910 C C . LEU A 1 116 ? -11.102 -19.891 -6.375 1 96.31 116 LEU A C 1
ATOM 912 O O . LEU A 1 116 ? -10.633 -18.938 -5.75 1 96.31 116 LEU A O 1
ATOM 916 N N . LYS A 1 117 ? -11.555 -19.797 -7.59 1 96.75 117 LYS A N 1
ATOM 917 C CA . LYS A 1 117 ? -11.562 -18.516 -8.289 1 96.75 117 LYS A CA 1
ATOM 918 C C . LYS A 1 117 ? -12.328 -17.469 -7.496 1 96.75 117 LYS A C 1
ATOM 920 O O . LYS A 1 117 ? -11.828 -16.359 -7.277 1 96.75 117 LYS A O 1
ATOM 925 N N . SER A 1 118 ? -13.523 -17.828 -7.078 1 97.38 118 SER A N 1
ATOM 926 C CA . SER A 1 118 ? -14.359 -16.891 -6.328 1 97.38 118 SER A CA 1
ATOM 927 C C . SER A 1 118 ? -13.664 -16.438 -5.051 1 97.38 118 SER A C 1
ATOM 929 O O . SER A 1 118 ? -13.656 -15.242 -4.742 1 97.38 118 SER A O 1
ATOM 931 N N . GLN A 1 119 ? -13.078 -17.328 -4.363 1 96.25 119 GLN A N 1
ATOM 932 C CA . GLN A 1 119 ? -12.398 -16.984 -3.117 1 96.25 119 GLN A CA 1
ATOM 933 C C . GLN A 1 119 ? -11.18 -16.109 -3.375 1 96.25 119 GLN A C 1
ATOM 935 O O . GLN A 1 119 ? -10.914 -15.164 -2.625 1 96.25 119 GLN A O 1
ATOM 940 N N . MET A 1 120 ? -10.406 -16.453 -4.379 1 96.44 120 MET A N 1
ATOM 941 C CA . MET A 1 120 ? -9.227 -15.656 -4.688 1 96.44 120 MET A CA 1
ATOM 942 C C . MET A 1 120 ? -9.625 -14.227 -5.043 1 96.44 120 MET A C 1
ATOM 944 O O . MET A 1 120 ? -8.977 -13.266 -4.609 1 96.44 120 MET A O 1
ATOM 948 N N . VAL A 1 121 ? -10.695 -14.07 -5.797 1 97.25 121 VAL A N 1
ATOM 949 C CA . VAL A 1 121 ? -11.164 -12.742 -6.184 1 97.25 121 VAL A CA 1
ATOM 950 C C . VAL A 1 121 ? -11.648 -11.992 -4.949 1 97.25 121 VAL A C 1
ATOM 952 O O . VAL A 1 121 ? -11.273 -10.836 -4.73 1 97.25 121 VAL A O 1
ATOM 955 N N . ASP A 1 122 ? -12.398 -12.664 -4.129 1 94.56 122 ASP A N 1
ATOM 956 C CA . ASP A 1 122 ? -12.984 -12.016 -2.959 1 94.56 122 ASP A CA 1
ATOM 957 C C . ASP A 1 122 ? -11.914 -11.656 -1.936 1 94.56 122 ASP A C 1
ATOM 959 O O . ASP A 1 122 ? -11.891 -10.531 -1.424 1 94.56 122 ASP A O 1
ATOM 963 N N . VAL A 1 123 ? -11.047 -12.594 -1.616 1 94.62 123 VAL A N 1
ATOM 964 C CA . VAL A 1 123 ? -9.984 -12.367 -0.639 1 94.62 123 VAL A CA 1
ATOM 965 C C . VAL A 1 123 ? -9.031 -11.281 -1.148 1 94.62 123 VAL A C 1
ATOM 967 O O . VAL A 1 123 ? -8.695 -10.352 -0.416 1 94.62 123 VAL A O 1
ATOM 970 N N . GLY A 1 124 ? -8.664 -11.422 -2.428 1 95.5 124 GLY A N 1
ATOM 971 C CA . GLY A 1 124 ? -7.777 -10.422 -2.998 1 95.5 124 GLY A CA 1
ATOM 972 C C . GLY A 1 124 ? -8.359 -9.016 -2.969 1 95.5 124 GLY A C 1
ATOM 973 O O . GLY A 1 124 ? -7.676 -8.062 -2.604 1 95.5 124 GLY A O 1
ATOM 974 N N . ASN A 1 125 ? -9.602 -8.945 -3.34 1 93.56 125 ASN A N 1
ATOM 975 C CA . ASN A 1 125 ? -10.266 -7.652 -3.373 1 93.56 125 ASN A CA 1
ATOM 976 C C . ASN A 1 125 ? -10.398 -7.051 -1.977 1 93.56 125 ASN A C 1
ATOM 978 O O . ASN A 1 125 ? -10.438 -5.828 -1.823 1 93.5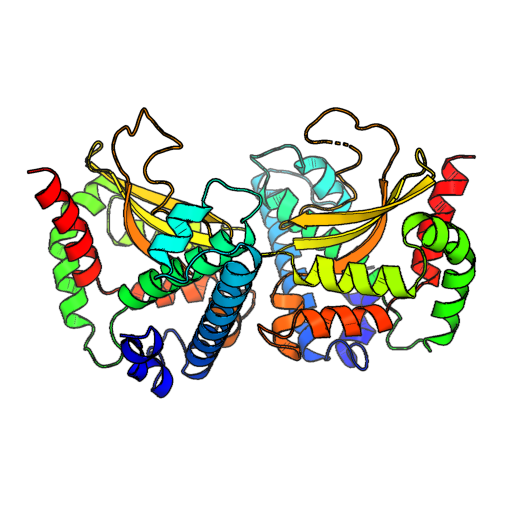6 125 ASN A O 1
ATOM 982 N N . SER A 1 126 ? -10.414 -7.914 -0.974 1 89.06 126 SER A N 1
ATOM 983 C CA . SER A 1 126 ? -10.648 -7.465 0.394 1 89.06 126 SER A CA 1
ATOM 984 C C . SER A 1 126 ? -9.352 -6.988 1.048 1 89.06 126 SER A C 1
ATOM 986 O O . SER A 1 126 ? -9.383 -6.344 2.098 1 89.06 126 SER A O 1
ATOM 988 N N . VAL A 1 127 ? -8.25 -7.32 0.462 1 90.38 127 VAL A N 1
ATOM 989 C CA . VAL A 1 127 ? -6.977 -6.91 1.043 1 90.38 127 VAL A CA 1
ATOM 990 C C . VAL A 1 127 ? -6.871 -5.387 1.036 1 90.38 127 VAL A C 1
ATOM 992 O O . VAL A 1 127 ? -6.945 -4.758 -0.022 1 90.38 127 VAL A O 1
ATOM 995 N N . PHE A 1 128 ? -6.738 -4.832 2.23 1 90.31 128 PHE A N 1
ATOM 996 C CA . PHE A 1 128 ? -6.586 -3.387 2.365 1 90.31 128 PHE A CA 1
ATOM 997 C C . PHE A 1 128 ? -5.113 -2.996 2.371 1 90.31 128 PHE A C 1
ATOM 999 O O . PHE A 1 128 ? -4.348 -3.453 3.223 1 90.31 128 PHE A O 1
ATOM 1006 N N . GLY A 1 129 ? -4.727 -2.125 1.403 1 89.88 129 GLY A N 1
ATOM 1007 C CA . GLY A 1 129 ? -3.334 -1.729 1.284 1 89.88 129 GLY A CA 1
ATOM 1008 C C . GLY A 1 129 ? -2.555 -2.578 0.298 1 89.88 129 GLY A C 1
ATOM 1009 O O . GLY A 1 129 ? -3.143 -3.293 -0.516 1 89.88 129 GLY A O 1
ATOM 1010 N N . ASP A 1 130 ? -1.216 -2.482 0.341 1 92.12 130 ASP A N 1
ATOM 1011 C CA . ASP A 1 130 ? -0.348 -3.156 -0.619 1 92.12 130 ASP A CA 1
ATOM 1012 C C . ASP A 1 130 ? 0.071 -4.535 -0.107 1 92.12 130 ASP A C 1
ATOM 1014 O O . ASP A 1 130 ? 0.383 -4.695 1.075 1 92.12 130 ASP A O 1
ATOM 1018 N N . GLY A 1 131 ? 0.022 -5.453 -0.986 1 94.38 131 GLY A N 1
ATOM 1019 C CA . GLY A 1 131 ? 0.417 -6.805 -0.626 1 94.38 131 GLY A CA 1
ATOM 1020 C C . GLY A 1 131 ? 0.266 -7.793 -1.767 1 94.38 131 GLY A C 1
ATOM 1021 O O . GLY A 1 131 ? 0.399 -7.426 -2.936 1 94.38 131 GLY A O 1
ATOM 1022 N N . TRP A 1 132 ? 0.159 -9.039 -1.302 1 96.19 132 TRP A N 1
ATOM 1023 C CA . TRP A 1 132 ? 0.1 -10.156 -2.24 1 96.19 132 TRP A CA 1
ATOM 1024 C C . TRP A 1 132 ? -0.872 -11.227 -1.756 1 96.19 132 TRP A C 1
ATOM 1026 O O . TRP A 1 132 ? -1.089 -11.375 -0.551 1 96.19 132 TRP A O 1
ATOM 1036 N N . LEU A 1 133 ? -1.5 -11.898 -2.662 1 96.19 133 LEU A N 1
ATOM 1037 C CA . LEU A 1 133 ? -2.297 -13.086 -2.373 1 96.19 133 LEU A CA 1
ATOM 1038 C C . LEU A 1 133 ? -1.682 -14.328 -3.016 1 96.19 133 LEU A C 1
ATOM 1040 O O . LEU A 1 133 ? -1.369 -14.32 -4.207 1 96.19 133 LEU A O 1
ATOM 1044 N N . TRP A 1 134 ? -1.52 -15.344 -2.189 1 95.81 134 TRP A N 1
ATOM 1045 C CA . TRP A 1 134 ? -0.816 -16.547 -2.623 1 95.81 134 TRP A CA 1
ATOM 1046 C C . TRP A 1 134 ? -1.729 -17.766 -2.553 1 95.81 134 TRP A C 1
ATOM 1048 O O . TRP A 1 134 ? -2.494 -17.922 -1.599 1 95.81 134 TRP A O 1
ATOM 1058 N N . LEU A 1 135 ? -1.67 -18.609 -3.584 1 95.06 135 LEU A N 1
ATOM 1059 C CA . LEU A 1 135 ? -2.059 -20 -3.443 1 95.06 135 LEU A CA 1
ATOM 1060 C C . LEU A 1 135 ? -0.878 -20.859 -2.984 1 95.06 135 LEU A C 1
ATOM 1062 O O . LEU A 1 135 ? 0.154 -20.906 -3.658 1 95.06 135 LEU A O 1
ATOM 1066 N N . VAL A 1 136 ? -1.039 -21.469 -1.854 1 93.62 136 VAL A N 1
ATOM 1067 C CA . VAL A 1 136 ? 0.063 -22.25 -1.294 1 93.62 136 VAL A CA 1
ATOM 1068 C C . VAL A 1 136 ? -0.389 -23.688 -1.045 1 93.62 136 VAL A C 1
ATOM 1070 O O . VAL A 1 136 ? -1.589 -23.969 -1.006 1 93.62 136 VAL A O 1
ATOM 1073 N N . TYR A 1 137 ? 0.545 -24.547 -0.996 1 91 137 TYR A N 1
ATOM 1074 C CA . TYR A 1 137 ? 0.312 -25.953 -0.662 1 91 137 TYR A CA 1
ATOM 1075 C C . TYR A 1 137 ? 1.124 -26.359 0.561 1 91 137 TYR A C 1
ATOM 1077 O O . TYR A 1 137 ? 2.299 -26 0.681 1 91 137 TYR A O 1
ATOM 1085 N N . SER A 1 138 ? 0.423 -27.062 1.466 1 86.62 138 SER A N 1
ATOM 1086 C CA . SER A 1 138 ? 1.09 -27.641 2.623 1 86.62 138 SER A CA 1
ATOM 1087 C C . SER A 1 138 ? 1.234 -29.156 2.473 1 86.62 138 SER A C 1
ATOM 1089 O O . SER A 1 138 ? 0.261 -29.891 2.629 1 86.62 138 SER A O 1
ATOM 1091 N N . PRO A 1 139 ? 2.404 -29.594 2.232 1 84.56 139 PRO A N 1
ATOM 1092 C CA . PRO A 1 139 ? 2.586 -31.047 2.102 1 84.56 139 PRO A CA 1
ATOM 1093 C C . PRO A 1 139 ? 2.203 -31.797 3.369 1 84.56 139 PRO A C 1
ATOM 1095 O O . PRO A 1 139 ? 1.652 -32.906 3.289 1 84.56 139 PRO A O 1
ATOM 1098 N N . GLU A 1 140 ? 2.453 -31.25 4.445 1 81.38 140 GLU A N 1
ATOM 1099 C CA . GLU A 1 140 ? 2.15 -31.891 5.719 1 81.38 140 GLU A CA 1
ATOM 1100 C C . GLU A 1 140 ? 0.646 -32.094 5.895 1 81.38 140 GLU A C 1
ATOM 1102 O O . GLU A 1 140 ? 0.203 -33.156 6.363 1 81.38 140 GLU A O 1
ATOM 1107 N N . LYS A 1 141 ? -0.074 -31.188 5.422 1 82.62 141 LYS A N 1
ATOM 1108 C CA . LYS A 1 141 ? -1.521 -31.234 5.602 1 82.62 141 LYS A CA 1
ATOM 1109 C C . LYS A 1 141 ? -2.213 -31.734 4.336 1 82.62 141 LYS A C 1
ATOM 1111 O O . LYS A 1 141 ? -3.412 -32.031 4.348 1 82.62 141 LYS A O 1
ATOM 1116 N N . SER A 1 142 ? -1.432 -31.766 3.338 1 87.81 142 SER A N 1
ATOM 1117 C CA . SER A 1 142 ? -1.964 -32.125 2.023 1 87.81 142 SER A CA 1
ATOM 1118 C C . SER A 1 142 ? -3.15 -31.234 1.658 1 87.81 142 SER A C 1
ATOM 1120 O O . SER A 1 142 ? -4.199 -31.734 1.247 1 87.81 142 SER A O 1
ATOM 1122 N N . LEU A 1 143 ? -2.936 -29.938 1.892 1 89.19 143 LEU A N 1
ATOM 1123 C CA . LEU A 1 143 ? -4.027 -29 1.652 1 89.19 143 LEU A CA 1
ATOM 1124 C C . LEU A 1 143 ? -3.518 -27.75 0.946 1 89.19 143 LEU A C 1
ATOM 1126 O O . LEU A 1 143 ? -2.404 -27.281 1.215 1 89.19 143 LEU A O 1
ATOM 1130 N N . PHE A 1 144 ? -4.418 -27.281 0.066 1 92.94 144 PHE A N 1
ATOM 1131 C CA . PHE A 1 144 ? -4.227 -25.953 -0.531 1 92.94 144 PHE A CA 1
ATOM 1132 C C . PHE A 1 144 ? -4.879 -24.875 0.323 1 92.94 144 PHE A C 1
ATOM 1134 O O . PHE A 1 144 ? -5.922 -25.109 0.938 1 92.94 144 PHE A O 1
ATOM 1141 N N . SER A 1 145 ? -4.23 -23.781 0.366 1 93.19 145 SER A N 1
ATOM 1142 C CA . SER A 1 145 ? -4.816 -22.656 1.097 1 93.19 145 SER A CA 1
ATOM 1143 C C . SER A 1 145 ? -4.41 -21.328 0.479 1 93.19 145 SER A C 1
ATOM 1145 O O . SER A 1 145 ? -3.516 -21.266 -0.368 1 93.19 145 SER A O 1
ATOM 1147 N N . LEU A 1 146 ? -5.121 -20.344 0.837 1 94.19 146 LEU A N 1
ATOM 1148 C CA . LEU A 1 146 ? -4.781 -18.969 0.451 1 94.19 146 LEU A CA 1
ATOM 1149 C C . LEU A 1 146 ? -4.043 -18.266 1.576 1 94.19 146 LEU A C 1
ATOM 1151 O O . LEU A 1 146 ? -4.359 -18.453 2.752 1 94.19 146 LEU A O 1
ATOM 1155 N N . LEU A 1 147 ? -3.027 -17.5 1.175 1 91.94 147 LEU A N 1
ATOM 1156 C CA . LEU A 1 147 ? -2.234 -16.719 2.119 1 91.94 147 LEU A CA 1
ATOM 1157 C C . LEU A 1 147 ? -2.08 -15.281 1.638 1 91.94 147 LEU A C 1
AT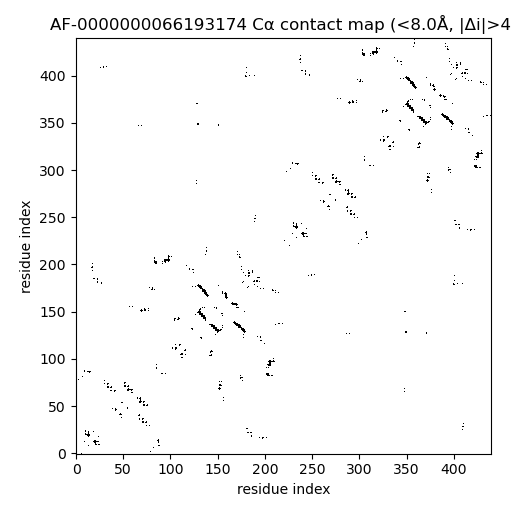OM 1159 O O . LEU A 1 147 ? -1.665 -15.039 0.501 1 91.94 147 LEU A O 1
ATOM 1163 N N . CYS A 1 148 ? -2.479 -14.352 2.508 1 91.38 148 CYS A N 1
ATOM 1164 C CA . CYS A 1 148 ? -2.238 -12.945 2.213 1 91.38 148 CYS A CA 1
ATOM 1165 C C . CYS A 1 148 ? -0.972 -12.453 2.902 1 91.38 148 CYS A C 1
ATOM 1167 O O . CYS A 1 148 ? -0.723 -12.789 4.062 1 91.38 148 CYS A O 1
ATOM 1169 N N . THR A 1 149 ? -0.136 -11.797 2.162 1 90.81 149 THR A N 1
ATOM 1170 C CA . THR A 1 149 ? 1.021 -11.125 2.744 1 90.81 149 THR A CA 1
ATOM 1171 C C . THR A 1 149 ? 1.004 -9.633 2.412 1 90.81 149 THR A C 1
ATOM 1173 O O . THR A 1 149 ? 0.417 -9.219 1.409 1 90.81 149 THR A O 1
ATOM 1176 N N . TYR A 1 150 ? 1.605 -8.836 3.234 1 88.94 150 TYR A N 1
ATOM 1177 C CA . TYR A 1 150 ? 1.574 -7.395 3.049 1 88.94 150 TYR A CA 1
ATOM 1178 C C . TYR A 1 150 ? 2.939 -6.867 2.619 1 88.94 150 TYR A C 1
ATOM 1180 O O . TYR A 1 150 ? 3.967 -7.488 2.904 1 88.94 150 TYR A O 1
ATOM 1188 N N . ASN A 1 151 ? 2.912 -5.762 1.963 1 92.06 151 ASN A N 1
ATOM 1189 C CA . ASN A 1 151 ? 4.121 -5.141 1.438 1 92.06 151 ASN A CA 1
ATOM 1190 C C . ASN A 1 151 ? 4.98 -6.145 0.671 1 92.06 151 ASN A C 1
ATOM 1192 O O . ASN A 1 151 ? 4.496 -6.805 -0.248 1 92.06 151 ASN A O 1
ATOM 1196 N N . ALA A 1 152 ? 6.211 -6.355 1.104 1 93.44 152 ALA A N 1
ATOM 1197 C CA . ALA A 1 152 ? 7.098 -7.195 0.304 1 93.44 152 ALA A CA 1
ATOM 1198 C C . ALA A 1 152 ? 7.164 -8.609 0.867 1 93.44 152 ALA A C 1
ATOM 1200 O O . ALA A 1 152 ? 7.809 -9.492 0.285 1 93.44 152 ALA A O 1
ATOM 1201 N N . SER A 1 153 ? 6.457 -8.867 1.939 1 89.94 153 SER A N 1
ATOM 1202 C CA . SER A 1 153 ? 6.473 -10.203 2.521 1 89.94 153 SER A CA 1
ATOM 1203 C C . SER A 1 153 ? 5.902 -11.234 1.554 1 89.94 153 SER A C 1
ATOM 1205 O O . SER A 1 153 ? 5.078 -10.898 0.697 1 89.94 153 SER A O 1
ATOM 1207 N N . ASN A 1 154 ? 6.449 -12.422 1.695 1 90.56 154 ASN A N 1
ATOM 1208 C CA . ASN A 1 154 ? 6.004 -13.422 0.73 1 90.56 154 ASN A CA 1
ATOM 1209 C C . ASN A 1 154 ? 5.934 -14.812 1.355 1 90.56 154 ASN A C 1
ATOM 1211 O O . ASN A 1 154 ? 6.273 -14.984 2.527 1 90.56 154 ASN A O 1
ATOM 1215 N N . ALA A 1 155 ? 5.43 -15.734 0.614 1 88.12 155 ALA A N 1
ATOM 1216 C CA . ALA A 1 155 ? 5.121 -17.078 1.096 1 88.12 155 ALA A CA 1
ATOM 1217 C C . ALA A 1 155 ? 6.379 -17.938 1.157 1 88.12 155 ALA A C 1
ATOM 1219 O O . ALA A 1 155 ? 6.359 -19.047 1.721 1 88.12 155 ALA A O 1
ATOM 1220 N N . PHE A 1 156 ? 7.473 -17.469 0.584 1 85.44 156 PHE A N 1
ATOM 1221 C CA . PHE A 1 156 ? 8.703 -18.25 0.594 1 85.44 156 PHE A CA 1
ATOM 1222 C C . PHE A 1 156 ? 9.32 -18.266 1.987 1 85.44 156 PHE A C 1
ATOM 1224 O O . PHE A 1 156 ? 10.008 -19.219 2.354 1 85.44 156 PHE A O 1
ATOM 1231 N N . LEU A 1 157 ? 9.25 -17.062 2.689 1 74.31 157 LEU A N 1
ATOM 1232 C CA . LEU A 1 157 ? 9.867 -16.906 4.004 1 74.31 157 LEU A CA 1
ATOM 1233 C C . LEU A 1 157 ? 8.953 -17.453 5.098 1 74.31 157 LEU A C 1
ATOM 1235 O O . LEU A 1 157 ? 9.398 -17.703 6.219 1 74.31 157 LEU A O 1
ATOM 1239 N N . TRP A 1 158 ? 7.672 -17.266 4.836 1 58.47 158 TRP A N 1
ATOM 1240 C CA . TRP A 1 158 ? 6.723 -17.719 5.852 1 58.47 158 TRP A CA 1
ATOM 1241 C C . TRP A 1 158 ? 6.516 -19.219 5.773 1 58.47 158 TRP A C 1
ATOM 1243 O O . TRP A 1 158 ? 5.828 -19.719 4.879 1 58.47 158 TRP A O 1
ATOM 1253 N N . GLY A 1 159 ? 7.371 -20.062 5.711 1 39.72 159 GLY A N 1
ATOM 1254 C CA . GLY A 1 159 ? 6.77 -21.328 6.098 1 39.72 159 GLY A CA 1
ATOM 1255 C C . GLY A 1 159 ? 5.695 -21.188 7.16 1 39.72 159 GLY A C 1
ATOM 1256 O O . GLY A 1 159 ? 5.254 -20.078 7.449 1 39.72 159 GLY A O 1
ATOM 1257 N N . THR A 1 160 ? 5.648 -21.562 8.836 1 29.84 160 THR A N 1
ATOM 1258 C CA . THR A 1 160 ? 4.488 -21.75 9.695 1 29.84 160 THR A CA 1
ATOM 1259 C C . THR A 1 160 ? 3.92 -20.406 10.141 1 29.84 160 THR A C 1
ATOM 1261 O O . THR A 1 160 ? 2.74 -20.125 9.922 1 29.84 160 THR A O 1
ATOM 1264 N N . GLY A 1 161 ? 4.254 -19.391 11.812 1 24.06 161 GLY A N 1
ATOM 1265 C CA . GLY A 1 161 ? 3.418 -18.594 12.688 1 24.06 161 GLY A CA 1
ATOM 1266 C C . GLY A 1 161 ? 3.176 -17.188 12.156 1 24.06 161 GLY A C 1
ATOM 1267 O O . GLY A 1 161 ? 3.795 -16.781 11.172 1 24.06 161 GLY A O 1
ATOM 1268 N N . PHE A 1 162 ? 2.74 -15.742 13.258 1 26.67 162 PHE A N 1
ATOM 1269 C CA . PHE A 1 162 ? 3.43 -15.672 14.539 1 26.67 162 PHE A CA 1
ATOM 1270 C C . PHE A 1 162 ? 4.367 -16.859 14.711 1 26.67 162 PHE A C 1
ATOM 1272 O O . PHE A 1 162 ? 4.113 -17.938 14.172 1 26.67 162 PHE A O 1
ATOM 1279 N N . PRO A 1 163 ? 5.211 -16.969 15.836 1 27.22 163 PRO A N 1
ATOM 1280 C CA . PRO A 1 163 ? 6.047 -18.156 15.906 1 27.22 163 PRO A CA 1
ATOM 1281 C C . PRO A 1 163 ? 5.402 -19.375 15.227 1 27.22 163 PRO A C 1
ATOM 1283 O O . PRO A 1 163 ? 6.035 -20.016 14.391 1 27.22 163 PRO A O 1
ATOM 1286 N N . LYS A 1 164 ? 5.113 -20.5 16.266 1 30.73 164 LYS A N 1
ATOM 1287 C CA . LYS A 1 164 ? 5.668 -21.828 16.516 1 30.73 164 LYS A CA 1
ATOM 1288 C C . LYS A 1 164 ? 5.141 -22.844 15.5 1 30.73 164 LYS A C 1
ATOM 1290 O O . LYS A 1 164 ? 5.523 -24.016 15.531 1 30.73 164 LYS A O 1
ATOM 1295 N N . PHE A 1 165 ? 3.906 -23.094 15.18 1 29 165 PHE A N 1
ATOM 1296 C CA . PHE A 1 165 ? 3.828 -24.266 14.32 1 29 165 PHE A CA 1
ATOM 1297 C C . PHE A 1 165 ? 4.297 -23.938 12.906 1 29 165 PHE A C 1
ATOM 1299 O O . PHE A 1 165 ? 3.627 -23.203 12.18 1 29 165 PHE A O 1
ATOM 1306 N N . ARG A 1 166 ? 5.488 -23.391 12.625 1 37.66 166 ARG A N 1
ATOM 1307 C CA . ARG A 1 166 ? 6.535 -23.766 11.68 1 37.66 166 ARG A CA 1
ATOM 1308 C C . ARG A 1 166 ? 6.137 -25.016 10.883 1 37.66 166 ARG A C 1
ATOM 1310 O O . ARG A 1 166 ? 6.961 -25.594 10.18 1 37.66 166 ARG A O 1
ATOM 1317 N N . THR A 1 167 ? 5.387 -25.797 11.469 1 37.69 167 THR A N 1
ATOM 1318 C CA . THR A 1 167 ? 5.441 -27.203 11.078 1 37.69 167 THR A CA 1
ATOM 1319 C C . THR A 1 167 ? 5.469 -27.344 9.555 1 37.69 167 THR A C 1
ATOM 1321 O O . THR A 1 167 ? 6.543 -27.422 8.953 1 37.69 167 THR A O 1
ATOM 1324 N N . ASN A 1 168 ? 4.406 -27.938 8.859 1 47.94 168 ASN A N 1
ATOM 1325 C CA . ASN A 1 168 ? 4.32 -28.516 7.527 1 47.94 168 ASN A CA 1
ATOM 1326 C C . ASN A 1 168 ? 4.391 -27.438 6.445 1 47.94 168 ASN A C 1
ATOM 1328 O O . ASN A 1 168 ? 3.645 -26.469 6.488 1 47.94 168 ASN A O 1
ATOM 1332 N N . ALA A 1 169 ? 5.789 -27.156 5.582 1 64.56 169 ALA A N 1
ATOM 1333 C CA . ALA A 1 169 ? 6.371 -26.453 4.441 1 64.56 169 ALA A CA 1
ATOM 1334 C C . ALA A 1 169 ? 5.293 -26.047 3.445 1 64.56 169 ALA A C 1
ATOM 1336 O O . ALA A 1 169 ? 4.465 -26.859 3.041 1 64.56 169 ALA A O 1
ATOM 1337 N N . ILE A 1 170 ? 4.922 -24.594 3.645 1 82.31 170 ILE A N 1
ATOM 1338 C CA . ILE A 1 170 ? 4.027 -24.156 2.576 1 82.31 170 ILE A CA 1
ATOM 1339 C C . ILE A 1 170 ? 4.84 -23.859 1.319 1 82.31 170 ILE A C 1
ATOM 1341 O O . ILE A 1 170 ? 5.941 -23.312 1.399 1 82.31 170 ILE A O 1
ATOM 1345 N N . VAL A 1 171 ? 4.402 -24.359 0.348 1 88.44 171 VAL A N 1
ATOM 1346 C CA . VAL A 1 171 ? 5.008 -24.156 -0.966 1 88.44 171 VAL A CA 1
ATOM 1347 C C . VAL A 1 171 ? 4.156 -23.203 -1.789 1 88.44 171 VAL A C 1
ATOM 1349 O O . VAL A 1 171 ? 2.986 -23.469 -2.062 1 88.44 171 VAL A O 1
ATOM 1352 N N . PRO A 1 172 ? 4.754 -22.047 -2.076 1 94.06 172 PRO A N 1
ATOM 1353 C CA . PRO A 1 172 ? 3.992 -21.156 -2.967 1 94.06 172 PRO A CA 1
ATOM 1354 C C . PRO A 1 172 ? 3.793 -21.766 -4.359 1 94.06 172 PRO A C 1
ATOM 1356 O O . PRO A 1 172 ? 4.742 -22.266 -4.957 1 94.06 172 PRO A O 1
ATOM 1359 N N . LEU A 1 173 ? 2.586 -21.641 -4.848 1 94.62 173 LEU A N 1
ATOM 1360 C CA . LEU A 1 173 ? 2.279 -22.188 -6.164 1 94.62 173 LEU A CA 1
ATOM 1361 C C . LEU A 1 173 ? 1.945 -21.078 -7.148 1 94.62 173 LEU A C 1
ATOM 1363 O O . LEU A 1 173 ? 2.227 -21.188 -8.344 1 94.62 173 LEU A O 1
ATOM 1367 N N . LEU A 1 174 ? 1.302 -20.062 -6.625 1 96.06 174 LEU A N 1
ATOM 1368 C CA . LEU A 1 174 ? 0.788 -18.953 -7.426 1 96.06 174 LEU A CA 1
ATOM 1369 C C . LEU A 1 174 ? 0.62 -17.703 -6.57 1 96.06 174 LEU A C 1
ATOM 1371 O O . LEU A 1 174 ? 0.389 -17.797 -5.363 1 96.06 174 LEU A O 1
ATOM 1375 N N . CYS A 1 175 ? 0.811 -16.5 -7.25 1 97.31 175 CYS A N 1
ATOM 1376 C CA . CYS A 1 175 ? 0.493 -15.289 -6.504 1 97.31 175 CYS A CA 1
ATOM 1377 C C . CYS A 1 175 ? -0.046 -14.203 -7.426 1 97.31 175 CYS A C 1
ATOM 1379 O O . CYS A 1 175 ? 0.236 -14.203 -8.625 1 97.31 175 CYS A O 1
ATOM 1381 N N . VAL A 1 176 ? -0.813 -13.32 -6.891 1 98.25 176 VAL A N 1
ATOM 1382 C CA . VAL A 1 176 ? -1.265 -12.125 -7.598 1 98.25 176 VAL A CA 1
ATOM 1383 C C . VAL A 1 176 ? -0.76 -10.875 -6.883 1 98.25 176 VAL A C 1
ATOM 1385 O O . VAL A 1 176 ? -0.757 -10.82 -5.648 1 98.25 176 VAL A O 1
ATOM 1388 N N . ASN A 1 177 ? -0.216 -9.992 -7.719 1 98.25 177 ASN A N 1
ATOM 1389 C CA . ASN A 1 177 ? 0.264 -8.703 -7.25 1 98.25 177 ASN A CA 1
ATOM 1390 C C . ASN A 1 177 ? -0.892 -7.758 -6.922 1 98.25 177 ASN A C 1
ATOM 1392 O O . ASN A 1 177 ? -1.645 -7.359 -7.809 1 98.25 177 ASN A O 1
ATOM 1396 N N . LEU A 1 178 ? -1.004 -7.34 -5.656 1 96.75 178 LEU A N 1
ATOM 1397 C CA . LEU A 1 178 ? -2.133 -6.508 -5.258 1 96.75 178 LEU A CA 1
ATOM 1398 C C . LEU A 1 178 ? -1.684 -5.078 -4.98 1 96.75 178 LEU A C 1
ATOM 1400 O O . LEU A 1 178 ? -2.457 -4.27 -4.461 1 96.75 178 LEU A O 1
ATOM 1404 N N . TRP A 1 179 ? -0.442 -4.809 -5.27 1 96.38 179 TRP A N 1
ATOM 1405 C CA . TRP A 1 179 ? 0.006 -3.424 -5.172 1 96.38 179 TRP A CA 1
ATOM 1406 C C . TRP A 1 179 ? -0.759 -2.537 -6.148 1 96.38 179 TRP A C 1
ATOM 1408 O O . TRP A 1 179 ? -1.042 -2.943 -7.277 1 96.38 179 TRP A O 1
ATOM 1418 N N . GLN A 1 180 ? -0.924 -1.299 -5.777 1 94.75 180 GLN A N 1
ATOM 1419 C CA . GLN A 1 180 ? -1.731 -0.394 -6.59 1 94.75 180 GLN A CA 1
ATOM 1420 C C . GLN A 1 180 ? -1.092 -0.162 -7.957 1 94.75 180 GLN A C 1
ATOM 1422 O O . GLN A 1 180 ? -1.794 -0.029 -8.961 1 94.75 180 GLN A O 1
ATOM 1427 N N . TYR A 1 181 ? 0.185 -0.124 -8.039 1 94.44 181 TYR A N 1
ATOM 1428 C CA . TYR A 1 181 ? 0.844 0.14 -9.312 1 94.44 181 TYR A CA 1
ATOM 1429 C C . TYR A 1 181 ? 0.58 -0.984 -10.305 1 94.44 181 TYR A C 1
ATOM 1431 O O . TYR A 1 181 ? 0.812 -0.826 -11.508 1 94.44 181 TYR A O 1
ATOM 1439 N N . ALA A 1 182 ? 0.146 -2.094 -9.828 1 95.94 182 ALA A N 1
ATOM 1440 C CA . ALA A 1 182 ? -0.055 -3.248 -10.703 1 95.94 182 ALA A CA 1
ATOM 1441 C C . ALA A 1 182 ? -1.351 -3.117 -11.5 1 95.94 182 ALA A C 1
ATOM 1443 O O . ALA A 1 182 ? -1.479 -3.684 -12.586 1 95.94 182 ALA A O 1
ATOM 1444 N N . TYR A 1 183 ? -2.314 -2.361 -10.945 1 95.62 183 TYR A N 1
ATOM 1445 C CA . TYR A 1 183 ? -3.604 -2.439 -11.625 1 95.62 183 TYR A CA 1
ATOM 1446 C C . TYR A 1 183 ? -4.172 -1.048 -11.875 1 95.62 183 TYR A C 1
ATOM 1448 O O . TYR A 1 183 ? -5.113 -0.888 -12.656 1 95.62 183 TYR A O 1
ATOM 1456 N N . LEU A 1 184 ? -3.604 0.002 -11.32 1 92.25 184 LEU A N 1
ATOM 1457 C CA . LEU A 1 184 ? -4.199 1.331 -11.414 1 92.25 184 LEU A CA 1
ATOM 1458 C C . LEU A 1 184 ? -4.215 1.823 -12.852 1 92.25 184 LEU A C 1
ATOM 1460 O O . LEU A 1 184 ? -5.184 2.443 -13.289 1 92.25 184 LEU A O 1
ATOM 1464 N N . ASP A 1 185 ? -3.176 1.506 -13.57 1 90.06 185 ASP A N 1
ATOM 1465 C CA . ASP A 1 185 ? -3.035 2.029 -14.922 1 90.06 185 ASP A CA 1
ATOM 1466 C C . ASP A 1 185 ? -4.172 1.548 -15.82 1 90.06 185 ASP A C 1
ATOM 1468 O O . ASP A 1 185 ? -4.711 2.318 -16.625 1 90.06 185 ASP A O 1
ATOM 1472 N N . ASP A 1 186 ? -4.52 0.302 -15.68 1 94.88 186 ASP A N 1
ATOM 1473 C CA . ASP A 1 186 ? -5.461 -0.299 -16.609 1 94.88 186 ASP A CA 1
ATOM 1474 C C . ASP A 1 186 ? -6.867 -0.365 -16.016 1 94.88 186 ASP A C 1
ATOM 1476 O O . ASP A 1 186 ? -7.859 -0.306 -16.734 1 94.88 186 ASP A O 1
ATOM 1480 N N . TYR A 1 187 ? -6.953 -0.372 -14.695 1 95.56 187 TYR A N 1
ATOM 1481 C CA . TYR A 1 187 ? -8.242 -0.718 -14.109 1 95.56 187 TYR A CA 1
ATOM 1482 C C . TYR A 1 187 ? -8.742 0.389 -13.188 1 95.56 187 TYR A C 1
ATOM 1484 O O . TYR A 1 187 ? -9.922 0.429 -12.836 1 95.56 187 TYR A O 1
ATOM 1492 N N . GLY A 1 188 ? -7.883 1.259 -12.773 1 90.31 188 GLY A N 1
ATOM 1493 C CA . GLY A 1 188 ? -8.281 2.328 -11.875 1 90.31 188 GLY A CA 1
ATOM 1494 C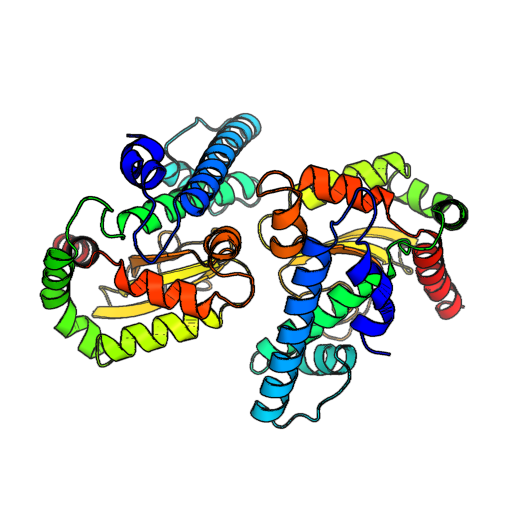 C . GLY A 1 188 ? -8.375 1.882 -10.43 1 90.31 188 GLY A C 1
ATOM 1495 O O . GLY A 1 188 ? -8.188 0.703 -10.125 1 90.31 188 GLY A O 1
ATOM 1496 N N . LEU A 1 189 ? -8.648 2.807 -9.578 1 86.31 189 LEU A N 1
ATOM 1497 C CA . LEU A 1 189 ? -8.625 2.619 -8.125 1 86.31 189 LEU A CA 1
ATOM 1498 C C . LEU A 1 189 ? -9.703 1.63 -7.691 1 86.31 189 LEU A C 1
ATOM 1500 O O . LEU A 1 189 ? -9.516 0.883 -6.73 1 86.31 189 LEU A O 1
ATOM 1504 N N . ASN A 1 190 ? -10.805 1.596 -8.406 1 85.94 190 ASN A N 1
ATOM 1505 C CA . ASN A 1 190 ? -11.906 0.709 -8.055 1 85.94 190 ASN A CA 1
ATOM 1506 C C . ASN A 1 190 ? -11.922 -0.548 -8.922 1 85.94 190 ASN A C 1
ATOM 1508 O O . ASN A 1 190 ? -12.922 -1.269 -8.961 1 85.94 190 ASN A O 1
ATOM 1512 N N . GLY A 1 191 ? -10.844 -0.769 -9.617 1 93.88 191 GLY A N 1
ATOM 1513 C CA . GLY A 1 191 ? -10.828 -1.844 -10.594 1 93.88 191 GLY A CA 1
ATOM 1514 C C . GLY A 1 191 ? -10.078 -3.072 -10.125 1 93.88 191 GLY A C 1
ATOM 1515 O O . GLY A 1 191 ? -9.758 -3.957 -10.922 1 93.88 191 GLY A O 1
ATOM 1516 N N . LYS A 1 192 ? -9.812 -3.123 -8.828 1 95.25 192 LYS A N 1
ATOM 1517 C CA . LYS A 1 192 ? -9.016 -4.227 -8.297 1 95.25 192 LYS A CA 1
ATOM 1518 C C . LYS A 1 192 ? -9.711 -5.566 -8.523 1 95.25 192 LYS A C 1
ATOM 1520 O O . LYS A 1 192 ? -9.078 -6.535 -8.945 1 95.25 192 LYS A O 1
ATOM 1525 N N . LYS A 1 193 ? -11.016 -5.625 -8.297 1 96.5 193 LYS A N 1
ATOM 1526 C CA . LYS A 1 193 ? -11.758 -6.871 -8.484 1 96.5 193 LYS A CA 1
ATOM 1527 C C . LYS A 1 193 ? -11.664 -7.355 -9.93 1 96.5 193 LYS A C 1
ATOM 1529 O O . LYS A 1 193 ? -11.391 -8.531 -10.172 1 96.5 193 LYS A O 1
ATOM 1534 N N . MET A 1 194 ? -11.883 -6.461 -10.828 1 97.62 194 MET A N 1
ATOM 1535 C CA . MET A 1 194 ? -11.797 -6.805 -12.242 1 97.62 194 MET A CA 1
ATOM 1536 C C . MET A 1 194 ? -10.375 -7.234 -12.609 1 97.62 194 MET A C 1
ATOM 1538 O O . MET A 1 194 ? -10.188 -8.172 -13.383 1 97.62 194 MET A O 1
ATOM 1542 N N . TYR A 1 195 ? -9.383 -6.57 -12.117 1 98.25 195 TYR A N 1
ATOM 1543 C CA . TYR A 1 195 ? -7.98 -6.898 -12.32 1 98.25 195 TYR A CA 1
ATOM 1544 C C . TYR A 1 195 ? -7.695 -8.336 -11.906 1 98.25 195 TYR A C 1
ATOM 1546 O O . TYR A 1 195 ? -7.098 -9.102 -12.664 1 98.25 195 TYR A O 1
ATOM 1554 N N . ILE A 1 196 ? -8.188 -8.742 -10.742 1 98.12 196 ILE A N 1
ATOM 1555 C CA . ILE A 1 196 ? -7.922 -10.086 -10.234 1 98.12 196 ILE A CA 1
ATOM 1556 C C . ILE A 1 196 ? -8.656 -11.117 -11.078 1 98.12 196 ILE A C 1
ATOM 1558 O O . ILE A 1 196 ? -8.117 -12.188 -11.375 1 98.12 196 ILE A O 1
ATOM 1562 N N . THR A 1 197 ? -9.828 -10.742 -11.477 1 97.69 197 THR A N 1
ATOM 1563 C CA . THR A 1 197 ? -10.609 -11.641 -12.312 1 97.69 197 THR A CA 1
ATOM 1564 C C . THR A 1 197 ? -9.922 -11.883 -13.648 1 97.69 197 THR A C 1
ATOM 1566 O O . THR A 1 197 ? -9.828 -13.023 -14.109 1 97.69 197 THR A O 1
ATOM 1569 N N . LYS A 1 198 ? -9.438 -10.852 -14.234 1 96.88 198 LYS A N 1
ATOM 1570 C CA . LYS A 1 198 ? -8.742 -10.984 -15.516 1 96.88 198 LYS A CA 1
ATOM 1571 C C . LYS A 1 198 ? -7.41 -11.711 -15.344 1 96.88 198 LYS A C 1
ATOM 1573 O O . LYS A 1 198 ? -6.988 -12.453 -16.234 1 96.88 198 LYS A O 1
ATOM 1578 N N . TRP A 1 199 ? -6.746 -11.461 -14.25 1 96.88 199 TRP A N 1
ATOM 1579 C CA . TRP A 1 199 ? -5.52 -12.188 -13.922 1 96.88 199 TRP A CA 1
ATOM 1580 C C . TRP A 1 199 ? -5.766 -13.688 -13.906 1 96.88 199 TRP A C 1
ATOM 1582 O O . TRP A 1 199 ? -4.961 -14.461 -14.422 1 96.88 199 TRP A O 1
ATOM 1592 N N . TRP A 1 200 ? -6.875 -14.086 -13.328 1 95.44 200 TRP A N 1
ATOM 1593 C CA . TRP A 1 200 ? -7.223 -15.5 -13.234 1 95.44 200 TRP A CA 1
ATOM 1594 C C . TRP A 1 200 ? -7.211 -16.156 -14.617 1 95.44 200 TRP A C 1
ATOM 1596 O O . TRP A 1 200 ? -6.723 -17.281 -14.773 1 95.44 200 TRP A O 1
ATOM 1606 N N . ASP A 1 201 ? -7.641 -15.453 -15.547 1 91.88 201 ASP A N 1
ATOM 1607 C CA . ASP A 1 201 ? -7.77 -16 -16.906 1 91.88 201 ASP A CA 1
ATOM 1608 C C . ASP A 1 201 ? -6.402 -16.125 -17.578 1 91.88 201 ASP A C 1
ATOM 1610 O O . ASP A 1 201 ? -6.277 -16.766 -18.625 1 91.88 201 ASP A O 1
ATOM 1614 N N . MET A 1 202 ? -5.414 -15.633 -16.953 1 92.75 202 MET A N 1
ATOM 1615 C CA . MET A 1 202 ? -4.078 -15.617 -17.547 1 92.75 202 MET A CA 1
ATOM 1616 C C . MET A 1 202 ? -3.17 -16.625 -16.859 1 92.75 202 MET A C 1
ATOM 1618 O O . MET A 1 202 ? -2.014 -16.797 -17.25 1 92.75 202 MET A O 1
ATOM 1622 N N . ILE A 1 203 ? -3.643 -17.328 -15.898 1 93.88 203 ILE A N 1
ATOM 1623 C CA . ILE A 1 203 ? -2.811 -18.234 -15.109 1 93.88 203 ILE A CA 1
ATOM 1624 C C . ILE A 1 203 ? -2.344 -19.391 -15.977 1 93.88 203 ILE A C 1
ATOM 1626 O O . ILE A 1 203 ? -3.143 -20 -16.703 1 93.88 203 ILE A O 1
ATOM 1630 N N . ASN A 1 204 ? -1.071 -19.672 -15.938 1 92.5 204 ASN A N 1
ATOM 1631 C CA . ASN A 1 204 ? -0.492 -20.859 -16.531 1 92.5 204 ASN A CA 1
ATOM 1632 C C . ASN A 1 204 ? -0.516 -22.047 -15.57 1 92.5 204 ASN A C 1
ATOM 1634 O O . ASN A 1 204 ? 0.458 -22.281 -14.852 1 92.5 204 ASN A O 1
ATOM 1638 N N . TRP A 1 205 ? -1.547 -22.812 -15.648 1 93.62 205 TRP A N 1
ATOM 1639 C CA . TRP A 1 205 ? -1.773 -23.875 -14.672 1 93.62 205 TRP A CA 1
ATOM 1640 C C . TRP A 1 205 ? -0.748 -24.984 -14.828 1 93.62 205 TRP A C 1
ATOM 1642 O O . TRP A 1 205 ? -0.559 -25.797 -13.922 1 93.62 205 TRP A O 1
ATOM 1652 N N . THR A 1 206 ? -0.141 -25.078 -15.977 1 92.06 206 THR A N 1
ATOM 1653 C CA . THR A 1 206 ? 0.947 -26.047 -16.141 1 92.06 206 THR A CA 1
ATOM 1654 C C . THR A 1 206 ? 2.123 -25.672 -15.234 1 92.06 206 THR A C 1
ATOM 1656 O O . THR A 1 206 ? 2.707 -26.547 -14.586 1 92.06 206 THR A O 1
ATOM 1659 N N . VAL A 1 207 ? 2.428 -24.406 -15.195 1 92.38 207 VAL A N 1
ATOM 1660 C CA . VAL A 1 207 ? 3.498 -23.953 -14.32 1 92.38 207 VAL A CA 1
ATOM 1661 C C . VAL A 1 207 ? 3.123 -24.203 -12.859 1 92.38 207 VAL A C 1
ATOM 1663 O O . VAL A 1 207 ? 3.949 -24.672 -12.078 1 92.38 207 VAL A O 1
ATOM 1666 N N . VAL A 1 208 ? 1.891 -23.922 -12.5 1 94.81 208 VAL A N 1
ATOM 1667 C CA . VAL A 1 208 ? 1.416 -24.141 -11.141 1 94.81 208 VAL A CA 1
ATOM 1668 C C . VAL A 1 208 ? 1.524 -25.609 -10.773 1 94.81 208 VAL A C 1
ATOM 1670 O O . VAL A 1 208 ? 1.993 -25.969 -9.688 1 94.81 208 VAL A O 1
ATOM 1673 N N . ASN A 1 209 ? 1.123 -26.438 -11.688 1 93.62 209 ASN A N 1
ATOM 1674 C CA . ASN A 1 209 ? 1.216 -27.875 -11.469 1 93.62 209 ASN A CA 1
ATOM 1675 C C . ASN A 1 209 ? 2.664 -28.328 -11.289 1 93.62 209 ASN A C 1
ATOM 1677 O O . ASN A 1 209 ? 2.957 -29.172 -10.453 1 93.62 209 ASN A O 1
ATOM 1681 N N . ASN A 1 210 ? 3.545 -27.828 -12.156 1 91.88 210 ASN A N 1
ATOM 1682 C CA . ASN A 1 210 ? 4.957 -28.172 -12.023 1 91.88 210 ASN A CA 1
ATOM 1683 C C . ASN A 1 210 ? 5.5 -27.812 -10.648 1 91.88 210 ASN A C 1
ATOM 1685 O O . ASN A 1 210 ? 6.258 -28.578 -10.047 1 91.88 210 ASN A O 1
ATOM 1689 N N . ARG A 1 211 ? 5.105 -26.672 -10.156 1 91.81 211 ARG A N 1
ATOM 1690 C CA . ARG A 1 211 ? 5.512 -26.25 -8.82 1 91.81 211 ARG A CA 1
ATOM 1691 C C . ARG A 1 211 ? 4.945 -27.188 -7.754 1 91.81 211 ARG A C 1
ATOM 1693 O O . ARG A 1 211 ? 5.629 -27.516 -6.785 1 91.81 211 ARG A O 1
ATOM 1700 N N . PHE A 1 212 ? 3.705 -27.578 -7.934 1 91.69 212 PHE A N 1
ATOM 1701 C CA . PHE A 1 212 ? 3.043 -28.516 -7.027 1 91.69 212 PHE A CA 1
ATOM 1702 C C . PHE A 1 212 ? 3.734 -29.875 -7.051 1 91.69 212 PHE A C 1
ATOM 1704 O O . PHE A 1 212 ? 4.012 -30.453 -5.996 1 91.69 212 PHE A O 1
ATOM 1711 N N . GLN A 1 213 ? 4.094 -30.359 -8.203 1 89.69 213 GLN A N 1
ATOM 1712 C CA . GLN A 1 213 ? 4.703 -31.672 -8.359 1 89.69 213 GLN A CA 1
ATOM 1713 C C . GLN A 1 213 ? 6.113 -31.688 -7.773 1 89.69 213 GLN A C 1
ATOM 1715 O O . GLN A 1 213 ? 6.566 -32.719 -7.277 1 89.69 213 GLN A O 1
ATOM 1720 N N . ALA A 1 214 ? 6.754 -30.625 -7.824 1 85.12 214 ALA A N 1
ATOM 1721 C CA . ALA A 1 214 ? 8.102 -30.531 -7.27 1 85.12 214 ALA A CA 1
ATOM 1722 C C . ALA A 1 214 ? 8.094 -30.766 -5.762 1 85.12 214 ALA A C 1
ATOM 1724 O O . ALA A 1 214 ? 9.117 -31.125 -5.176 1 85.12 214 ALA A O 1
ATOM 1725 N N . THR A 1 215 ? 6.992 -30.484 -5.125 1 77.56 215 THR A N 1
ATOM 1726 C CA . THR A 1 215 ? 6.871 -30.703 -3.689 1 77.56 215 THR A CA 1
ATOM 1727 C C . THR A 1 215 ? 6.746 -32.188 -3.379 1 77.56 215 THR A C 1
ATOM 1729 O O . THR A 1 215 ? 7.055 -32.625 -2.268 1 77.56 215 THR A O 1
ATOM 1732 N N . ARG A 1 216 ? 6.148 -32.875 -4.262 1 69.06 216 ARG A N 1
ATOM 1733 C CA . ARG A 1 216 ? 5.91 -34.281 -4.062 1 69.06 216 ARG A CA 1
ATOM 1734 C C . ARG A 1 216 ? 7.18 -35.094 -4.301 1 69.06 216 ARG A C 1
ATOM 1736 O O . ARG A 1 216 ? 7.363 -36.156 -3.715 1 69.06 216 ARG A O 1
ATOM 1743 N N . ILE A 1 217 ? 7.895 -34.625 -5.195 1 57.06 217 ILE A N 1
ATOM 1744 C CA . ILE A 1 217 ? 9.133 -35.344 -5.469 1 57.06 217 ILE A CA 1
ATOM 1745 C C . ILE A 1 217 ? 10.102 -35.156 -4.301 1 57.06 217 ILE A C 1
ATOM 1747 O O . ILE A 1 217 ? 10.812 -36.094 -3.924 1 57.06 217 ILE A O 1
ATOM 1751 N N . GLU A 1 218 ? 10.078 -34 -3.779 1 49.38 218 GLU A N 1
ATOM 1752 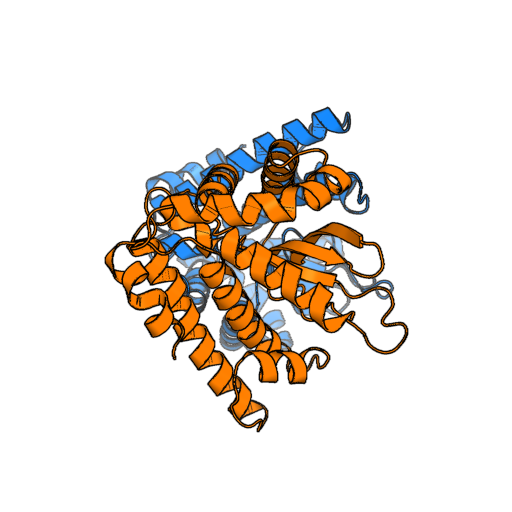C CA . GLU A 1 218 ? 11 -33.812 -2.66 1 49.38 218 GLU A CA 1
ATOM 1753 C C . GLU A 1 218 ? 10.531 -34.594 -1.432 1 49.38 218 GLU A C 1
ATOM 1755 O O . GLU A 1 218 ? 11.352 -35 -0.601 1 49.38 218 GLU A O 1
ATOM 1760 N N . SER A 1 219 ? 9.227 -34.75 -1.277 1 42.47 219 SER A N 1
ATOM 1761 C CA . SER A 1 219 ? 8.75 -35.531 -0.157 1 42.47 219 SER A CA 1
ATOM 1762 C C . SER A 1 219 ? 9.023 -37.031 -0.388 1 42.47 219 SER A C 1
ATOM 1764 O O . SER A 1 219 ? 8.992 -37.812 0.555 1 42.47 219 SER A O 1
ATOM 1766 N N . LEU A 1 220 ? 9.375 -37.531 -1.597 1 34.62 220 LEU A N 1
ATOM 1767 C CA . LEU A 1 220 ? 9.75 -38.906 -1.765 1 34.62 220 LEU A CA 1
ATOM 1768 C C . LEU A 1 220 ? 11.234 -39.125 -1.476 1 34.62 220 LEU A C 1
ATOM 1770 O O . LEU A 1 220 ? 12.062 -38.281 -1.855 1 34.62 220 LEU A O 1
ATOM 1774 N N . MET B 1 1 ? -20.656 19.891 5.691 1 59.56 1 MET B N 1
ATOM 1775 C CA . MET B 1 1 ? -20.266 20.031 4.293 1 59.56 1 MET B CA 1
ATOM 1776 C C . MET B 1 1 ? -19.484 18.812 3.824 1 59.56 1 MET B C 1
ATOM 1778 O O . MET B 1 1 ? -18.641 18.281 4.555 1 59.56 1 MET B O 1
ATOM 1782 N N . SER B 1 2 ? -19.859 18.281 2.67 1 67.31 2 SER B N 1
ATOM 1783 C CA . SER B 1 2 ? -19.203 17.109 2.113 1 67.31 2 SER B CA 1
ATOM 1784 C C . SER B 1 2 ? -17.75 17.406 1.753 1 67.31 2 SER B C 1
ATOM 1786 O O . SER B 1 2 ? -17.359 18.562 1.611 1 67.31 2 SER B O 1
ATOM 1788 N N . PHE B 1 3 ? -16.938 16.375 1.833 1 73.12 3 PHE B N 1
ATOM 1789 C CA . PHE B 1 3 ? -15.555 16.484 1.406 1 73.12 3 PHE B CA 1
ATOM 1790 C C . PHE B 1 3 ? -15.445 17.188 0.059 1 73.12 3 PHE B C 1
ATOM 1792 O O . PHE B 1 3 ? -14.625 18.094 -0.111 1 73.12 3 PHE B O 1
ATOM 1799 N N . GLN B 1 4 ? -16.328 16.828 -0.811 1 70.75 4 GLN B N 1
ATOM 1800 C CA . GLN B 1 4 ? -16.297 17.391 -2.162 1 70.75 4 GLN B CA 1
ATOM 1801 C C . GLN B 1 4 ? -16.672 18.859 -2.166 1 70.75 4 GLN B C 1
ATOM 1803 O O . GLN B 1 4 ? -16.125 19.656 -2.934 1 70.75 4 GLN B O 1
ATOM 1808 N N . GLN B 1 5 ? -17.594 19.141 -1.319 1 70.5 5 GLN B N 1
ATOM 1809 C CA . GLN B 1 5 ? -18.016 20.531 -1.246 1 70.5 5 GLN B CA 1
ATOM 1810 C C . GLN B 1 5 ? -16.922 21.422 -0.675 1 70.5 5 GLN B C 1
ATOM 1812 O O . GLN B 1 5 ? -16.703 22.531 -1.146 1 70.5 5 GLN B O 1
ATOM 1817 N N . ARG B 1 6 ? -16.25 20.812 0.182 1 74.75 6 ARG B N 1
ATOM 1818 C CA . ARG B 1 6 ? -15.219 21.594 0.853 1 74.75 6 ARG B CA 1
ATOM 1819 C C . ARG B 1 6 ? -14.031 21.844 -0.077 1 74.75 6 ARG B C 1
ATOM 1821 O O . ARG B 1 6 ? -13.367 22.875 0.017 1 74.75 6 ARG B O 1
ATOM 1828 N N . PHE B 1 7 ? -13.898 20.844 -1.067 1 77.5 7 PHE B N 1
ATOM 1829 C CA . PHE B 1 7 ? -12.727 20.953 -1.93 1 77.5 7 PHE B CA 1
ATOM 1830 C C . PHE B 1 7 ? -13.133 21.047 -3.395 1 77.5 7 PHE B C 1
ATOM 1832 O O . PHE B 1 7 ? -12.406 20.578 -4.277 1 77.5 7 PHE B O 1
ATOM 1839 N N . ALA B 1 8 ? -14.336 21.594 -3.594 1 76.88 8 ALA B N 1
ATOM 1840 C CA . ALA B 1 8 ? -14.969 21.656 -4.91 1 76.88 8 ALA B CA 1
ATOM 1841 C C . ALA B 1 8 ? -14.055 22.359 -5.914 1 76.88 8 ALA B C 1
ATOM 1843 O O . ALA B 1 8 ? -13.953 21.938 -7.07 1 76.88 8 ALA B O 1
ATOM 1844 N N . ARG B 1 9 ? -13.398 23.328 -5.512 1 79.19 9 ARG B N 1
ATOM 1845 C CA . ARG B 1 9 ? -12.555 24.094 -6.426 1 79.19 9 ARG B CA 1
ATOM 1846 C C . ARG B 1 9 ? -11.375 23.25 -6.902 1 79.19 9 ARG B C 1
ATOM 1848 O O . ARG B 1 9 ? -10.93 23.375 -8.047 1 79.19 9 ARG B O 1
ATOM 1855 N N . ALA B 1 10 ? -10.891 22.484 -6.125 1 84.69 10 ALA B N 1
ATOM 1856 C CA . ALA B 1 10 ? -9.773 21.609 -6.484 1 84.69 10 ALA B CA 1
ATOM 1857 C C . ALA B 1 10 ? -10.18 20.625 -7.578 1 84.69 10 ALA B C 1
ATOM 1859 O O . ALA B 1 10 ? -9.344 20.219 -8.383 1 84.69 10 ALA B O 1
ATOM 1860 N N . LEU B 1 11 ? -11.398 20.297 -7.645 1 84.38 11 LEU B N 1
ATOM 1861 C CA . LEU B 1 11 ? -11.914 19.391 -8.672 1 84.38 11 LEU B CA 1
ATOM 1862 C C . LEU B 1 11 ? -11.875 20.062 -10.047 1 84.38 11 LEU B C 1
ATOM 1864 O O . LEU B 1 11 ? -11.711 19.391 -11.062 1 84.38 11 LEU B O 1
ATOM 1868 N N . ASP B 1 12 ? -11.867 21.375 -9.984 1 86.12 12 ASP B N 1
ATOM 1869 C CA . ASP B 1 12 ? -11.93 22.125 -11.234 1 86.12 12 ASP B CA 1
ATOM 1870 C C . ASP B 1 12 ? -10.531 22.484 -11.734 1 86.12 12 ASP B C 1
ATOM 1872 O O . ASP B 1 12 ? -10.273 22.453 -12.938 1 86.12 12 ASP B O 1
ATOM 1876 N N . VAL B 1 13 ? -9.641 22.766 -10.758 1 89.44 13 VAL B N 1
ATOM 1877 C CA . VAL B 1 13 ? -8.398 23.375 -11.234 1 89.44 13 VAL B CA 1
ATOM 1878 C C . VAL B 1 13 ? -7.207 22.594 -10.695 1 89.44 13 VAL B C 1
ATOM 1880 O O . VAL B 1 13 ? -6.066 22.828 -11.094 1 89.44 13 VAL B O 1
ATOM 1883 N N . GLY B 1 14 ? -7.434 21.641 -9.828 1 91.88 14 GLY B N 1
ATOM 1884 C CA . GLY B 1 14 ? -6.324 20.969 -9.18 1 91.88 14 GLY B CA 1
ATOM 1885 C C . GLY B 1 14 ? -5.562 21.859 -8.211 1 91.88 14 GLY B C 1
ATOM 1886 O O . GLY B 1 14 ? -6.125 22.812 -7.668 1 91.88 14 GLY B O 1
ATOM 1887 N N . TYR B 1 15 ? -4.496 21.453 -7.777 1 91.62 15 TYR B N 1
ATOM 1888 C CA . TYR B 1 15 ? -3.541 22.234 -7.004 1 91.62 15 TYR B CA 1
ATOM 1889 C C . TYR B 1 15 ? -2.324 22.609 -7.844 1 91.62 15 TYR B C 1
ATOM 1891 O O . TYR B 1 15 ? -1.517 21.734 -8.188 1 91.62 15 TYR B O 1
ATOM 1899 N N . LYS B 1 16 ? -2.176 23.891 -8.062 1 84.75 16 LYS B N 1
ATOM 1900 C CA . LYS B 1 16 ? -1.146 24.375 -8.977 1 84.75 16 LYS B CA 1
ATOM 1901 C C . LYS B 1 16 ? 0.239 23.906 -8.547 1 84.75 16 LYS B C 1
ATOM 1903 O O . LYS B 1 16 ? 0.599 24 -7.375 1 84.75 16 LYS B O 1
ATOM 1908 N N . ASN B 1 17 ? 0.958 23.266 -9.539 1 88.44 17 ASN B N 1
ATOM 1909 C CA . ASN B 1 17 ? 2.33 22.797 -9.398 1 88.44 17 ASN B CA 1
ATOM 1910 C C . ASN B 1 17 ? 2.424 21.641 -8.398 1 88.44 17 ASN B C 1
ATOM 1912 O O . ASN B 1 17 ? 3.479 21.406 -7.809 1 88.44 17 ASN B O 1
ATOM 1916 N N . PHE B 1 18 ? 1.267 21.016 -8.102 1 94.94 18 PHE B N 1
ATOM 1917 C CA . PHE B 1 18 ? 1.288 19.906 -7.164 1 94.94 18 PHE B CA 1
ATOM 1918 C C . PHE B 1 18 ? 0.433 18.75 -7.676 1 94.94 18 PHE B C 1
ATOM 1920 O O . PHE B 1 18 ? 0.96 17.734 -8.141 1 94.94 18 PHE B O 1
ATOM 1927 N N . LEU B 1 19 ? -0.889 18.922 -7.707 1 96.12 19 LEU B N 1
ATOM 1928 C CA . LEU B 1 19 ? -1.776 17.875 -8.219 1 96.12 19 LEU B CA 1
ATOM 1929 C C . LEU B 1 19 ? -2.605 18.406 -9.391 1 96.12 19 LEU B C 1
ATOM 1931 O O . LEU B 1 19 ? -3.248 19.453 -9.281 1 96.12 19 LEU B O 1
ATOM 1935 N N . SER B 1 20 ? -2.574 17.641 -10.469 1 95.5 20 SER B N 1
ATOM 1936 C CA . SER B 1 20 ? -3.43 17.984 -11.602 1 95.5 20 SER B CA 1
ATOM 1937 C C . SER B 1 20 ? -4.902 17.797 -11.258 1 95.5 20 SER B C 1
ATOM 1939 O O . SER B 1 20 ? -5.234 17.156 -10.25 1 95.5 20 SER B O 1
ATOM 1941 N N . LYS B 1 21 ? -5.73 18.391 -12.078 1 92.75 21 LYS B N 1
ATOM 1942 C CA . LYS B 1 21 ? -7.176 18.234 -11.93 1 92.75 21 LYS B CA 1
ATOM 1943 C C . LYS B 1 21 ? -7.574 16.766 -11.969 1 92.75 21 LYS B C 1
ATOM 1945 O O . LYS B 1 21 ? -8.422 16.328 -11.188 1 92.75 21 LYS B O 1
ATOM 1950 N N . ASP B 1 22 ? -6.973 16.016 -12.82 1 92.44 22 ASP B N 1
ATOM 1951 C CA . ASP B 1 22 ? -7.305 14.609 -12.961 1 92.44 22 ASP B CA 1
ATOM 1952 C C . ASP B 1 22 ? -6.895 13.82 -11.727 1 92.44 22 ASP B C 1
ATOM 1954 O O . ASP B 1 22 ? -7.633 12.945 -11.266 1 92.44 22 ASP B O 1
ATOM 1958 N N . ALA B 1 23 ? -5.738 14.094 -11.195 1 93.56 23 ALA B N 1
ATOM 1959 C CA . ALA B 1 23 ? -5.293 13.43 -9.977 1 93.56 23 ALA B CA 1
ATOM 1960 C C . ALA B 1 23 ? -6.25 13.695 -8.82 1 93.56 23 ALA B C 1
ATOM 1962 O O . ALA B 1 23 ? -6.617 12.781 -8.086 1 93.56 23 ALA B O 1
ATOM 1963 N N . VAL B 1 24 ? -6.672 14.906 -8.688 1 94.06 24 VAL B N 1
ATOM 1964 C CA . VAL B 1 24 ? -7.605 15.281 -7.629 1 94.06 24 VAL B CA 1
ATOM 1965 C C . VAL B 1 24 ? -8.922 14.539 -7.816 1 94.06 24 VAL B C 1
ATOM 1967 O O . VAL B 1 24 ? -9.469 13.977 -6.863 1 94.06 24 VAL B O 1
ATOM 1970 N N . ARG B 1 25 ? -9.383 14.477 -9.023 1 91.94 25 ARG B N 1
ATOM 1971 C CA . ARG B 1 25 ? -10.633 13.789 -9.32 1 91.94 25 ARG B CA 1
ATOM 1972 C C . ARG B 1 25 ? -10.547 12.312 -8.953 1 91.94 25 ARG B C 1
ATOM 1974 O O . ARG B 1 25 ? -11.508 11.742 -8.43 1 91.94 25 ARG B O 1
ATOM 1981 N N . ASN B 1 26 ? -9.461 11.734 -9.242 1 91.06 26 ASN B N 1
ATOM 1982 C CA . ASN B 1 26 ? -9.281 10.328 -8.914 1 91.06 26 ASN B CA 1
ATOM 1983 C C . ASN B 1 26 ? -9.281 10.094 -7.41 1 91.06 26 ASN B C 1
ATOM 1985 O O . ASN B 1 26 ? -9.867 9.125 -6.926 1 91.06 26 ASN B O 1
ATOM 1989 N N . ILE B 1 27 ? -8.617 10.938 -6.723 1 92.19 27 ILE B N 1
ATOM 1990 C CA . ILE B 1 27 ? -8.586 10.812 -5.27 1 92.19 27 ILE B CA 1
ATOM 1991 C C . ILE B 1 27 ? -10 10.992 -4.707 1 92.19 27 ILE B C 1
ATOM 1993 O O . ILE B 1 27 ? -10.414 10.25 -3.818 1 92.19 27 ILE B O 1
ATOM 1997 N N . PHE B 1 28 ? -10.75 11.891 -5.254 1 92.25 28 PHE B N 1
ATOM 1998 C CA . PHE B 1 28 ? -12.109 12.133 -4.793 1 92.25 28 PHE B CA 1
ATOM 1999 C C . PHE B 1 28 ? -13.023 10.969 -5.156 1 92.25 28 PHE B C 1
ATOM 2001 O O . PHE B 1 28 ? -13.906 10.602 -4.379 1 92.25 28 PHE B O 1
ATOM 2008 N N . ALA B 1 29 ? -12.812 10.461 -6.277 1 89.12 29 ALA B N 1
ATOM 2009 C CA . ALA B 1 29 ? -13.586 9.281 -6.668 1 89.12 29 ALA B CA 1
ATOM 2010 C C . ALA B 1 29 ? -13.336 8.125 -5.699 1 89.12 29 ALA B C 1
ATOM 2012 O O . ALA B 1 29 ? -14.273 7.418 -5.324 1 89.12 29 ALA B O 1
ATOM 2013 N N . TYR B 1 30 ? -12.086 7.988 -5.34 1 90.81 30 TYR B N 1
ATOM 2014 C CA . TYR B 1 30 ? -11.758 6.973 -4.344 1 90.81 30 TYR B CA 1
ATOM 2015 C C . TYR B 1 30 ? -12.43 7.277 -3.012 1 90.81 30 TYR B C 1
ATOM 2017 O O . TYR B 1 30 ? -12.977 6.379 -2.361 1 90.81 30 TYR B O 1
ATOM 2025 N N . ASP B 1 31 ? -12.383 8.508 -2.658 1 92.5 31 ASP B N 1
ATOM 2026 C CA . ASP B 1 31 ? -13.023 8.938 -1.42 1 92.5 31 ASP B CA 1
ATOM 2027 C C . ASP B 1 31 ? -14.516 8.602 -1.427 1 92.5 31 ASP B C 1
ATOM 2029 O O . ASP B 1 31 ? -15.047 8.086 -0.443 1 92.5 31 ASP B O 1
ATOM 2033 N N . ASN B 1 32 ? -15.156 8.836 -2.516 1 91.38 32 ASN B N 1
ATOM 2034 C CA . ASN B 1 32 ? -16.578 8.516 -2.654 1 91.38 32 ASN B CA 1
ATOM 2035 C C . ASN B 1 32 ? -16.812 7.008 -2.561 1 91.38 32 ASN B C 1
ATOM 2037 O O . ASN B 1 32 ? -17.781 6.57 -1.938 1 91.38 32 ASN B O 1
ATOM 2041 N N . HIS B 1 33 ? -16 6.328 -3.172 1 91.69 33 HIS B N 1
ATOM 2042 C CA . HIS B 1 33 ? -16.094 4.875 -3.084 1 91.69 33 HIS B CA 1
ATOM 2043 C C . HIS B 1 33 ? -15.977 4.402 -1.638 1 91.69 33 HIS B C 1
ATOM 2045 O O . HIS B 1 33 ? -16.75 3.553 -1.195 1 91.69 33 HIS B O 1
ATOM 2051 N N . LEU B 1 34 ? -15.055 4.938 -0.945 1 93.81 34 LEU B N 1
ATOM 2052 C CA . LEU B 1 34 ? -14.859 4.59 0.458 1 93.81 34 LEU B CA 1
ATOM 2053 C C . LEU B 1 34 ? -16.109 4.898 1.273 1 93.81 34 LEU B C 1
ATOM 2055 O O . LEU B 1 34 ? -16.469 4.145 2.184 1 93.81 34 LEU B O 1
ATOM 2059 N N . ARG B 1 35 ? -16.734 5.922 0.968 1 94.44 35 ARG B N 1
ATOM 2060 C CA . ARG B 1 35 ? -17.969 6.27 1.679 1 94.44 35 ARG B CA 1
ATOM 2061 C C . ARG B 1 35 ? -19.031 5.211 1.46 1 94.44 35 ARG B C 1
ATOM 2063 O O . ARG B 1 35 ? -19.781 4.867 2.387 1 94.44 35 ARG B O 1
ATOM 2070 N N . GLY B 1 36 ? -19.109 4.777 0.239 1 94.06 36 GLY B N 1
ATOM 2071 C CA . GLY B 1 36 ? -20.016 3.676 -0.023 1 94.06 36 GLY B CA 1
ATOM 2072 C C . GLY B 1 36 ? -19.672 2.418 0.754 1 94.06 36 GLY B C 1
ATOM 2073 O O . GLY B 1 36 ? -20.562 1.74 1.269 1 94.06 36 GLY B O 1
ATOM 2074 N N . LEU B 1 37 ? -18.422 2.166 0.843 1 94.38 37 LEU B N 1
ATOM 2075 C CA . LEU B 1 37 ? -17.969 0.986 1.574 1 94.38 37 LEU B CA 1
ATOM 2076 C C . LEU B 1 37 ? -18.266 1.132 3.066 1 94.38 37 LEU B C 1
ATOM 2078 O O . LEU B 1 37 ? -18.594 0.152 3.738 1 94.38 37 LEU B O 1
ATOM 2082 N N . VAL B 1 38 ? -18.062 2.316 3.602 1 96.44 38 VAL B N 1
ATOM 2083 C CA . VAL B 1 38 ? -18.391 2.57 5.004 1 96.44 38 VAL B CA 1
ATOM 2084 C C . VAL B 1 38 ? -19.859 2.291 5.258 1 96.44 38 VAL B C 1
ATOM 2086 O O . VAL B 1 38 ? -20.219 1.64 6.242 1 96.44 38 VAL B O 1
ATOM 2089 N N . GLN B 1 39 ? -20.719 2.742 4.379 1 96.5 39 GLN B N 1
ATOM 2090 C CA . GLN B 1 39 ? -22.141 2.488 4.516 1 96.5 39 GLN B CA 1
ATOM 2091 C C . GLN B 1 39 ? -22.438 0.99 4.5 1 96.5 39 GLN B C 1
ATOM 2093 O O . GLN B 1 39 ? -23.234 0.5 5.309 1 96.5 39 GLN B O 1
ATOM 2098 N N . LYS B 1 40 ? -21.844 0.303 3.582 1 95.31 40 LYS B N 1
ATOM 2099 C CA . LYS B 1 40 ? -22.016 -1.145 3.498 1 95.31 40 LYS B CA 1
ATOM 2100 C C . LYS B 1 40 ? -21.578 -1.827 4.789 1 95.31 40 LYS B C 1
ATOM 2102 O O . LYS B 1 40 ? -22.281 -2.703 5.305 1 95.31 40 LYS B O 1
ATOM 2107 N N . GLU B 1 41 ? -20.438 -1.414 5.312 1 96.12 41 GLU B N 1
ATOM 2108 C CA . GLU B 1 41 ? -19.938 -2.01 6.543 1 96.12 41 GLU B CA 1
ATOM 2109 C C . GLU B 1 41 ? -20.844 -1.705 7.727 1 96.12 41 GLU B C 1
ATOM 2111 O O . GLU B 1 41 ? -21.016 -2.545 8.609 1 96.12 41 GLU B O 1
ATOM 2116 N N . CYS B 1 42 ? -21.359 -0.501 7.738 1 96.69 42 CYS B N 1
ATOM 2117 C CA . CYS B 1 42 ? -22.297 -0.149 8.789 1 96.69 42 CYS B CA 1
ATOM 2118 C C . CYS B 1 42 ? -23.516 -1.08 8.773 1 96.69 42 CYS B C 1
ATOM 2120 O O . CYS B 1 42 ? -23.969 -1.531 9.82 1 96.69 42 CYS B O 1
ATOM 2122 N N . LYS B 1 43 ? -24 -1.43 7.621 1 96.38 43 LYS B N 1
ATOM 2123 C CA . LYS B 1 43 ? -25.141 -2.34 7.488 1 96.38 43 LYS B CA 1
ATOM 2124 C C . LYS B 1 43 ? -24.766 -3.748 7.945 1 96.38 43 LYS B C 1
ATOM 2126 O O . LYS B 1 43 ? -25.516 -4.375 8.695 1 96.38 43 LYS B O 1
ATOM 2131 N N . ILE B 1 44 ? -23.672 -4.152 7.551 1 95.12 44 ILE B N 1
ATOM 2132 C CA . ILE B 1 44 ? -23.203 -5.5 7.879 1 95.12 44 ILE B CA 1
ATOM 2133 C C . ILE B 1 44 ? -23.109 -5.652 9.391 1 95.12 44 ILE B C 1
ATOM 2135 O O . ILE B 1 44 ? -23.5 -6.68 9.945 1 95.12 44 ILE B O 1
ATOM 2139 N N . HIS B 1 45 ? -22.625 -4.633 10.039 1 95.44 45 HIS B N 1
ATOM 2140 C CA . HIS B 1 45 ? -22.359 -4.723 11.469 1 95.44 45 HIS B CA 1
ATOM 2141 C C . HIS B 1 45 ? -23.5 -4.113 12.281 1 95.44 45 HIS B C 1
ATOM 2143 O O . HIS B 1 45 ? -23.375 -3.939 13.5 1 95.44 45 HIS B O 1
ATOM 2149 N N . GLN B 1 46 ? -24.5 -3.674 11.594 1 94.75 46 GLN B N 1
ATOM 2150 C CA . GLN B 1 46 ? -25.672 -3.074 12.234 1 94.75 46 GLN B CA 1
ATOM 2151 C C . GLN B 1 46 ? -25.266 -1.881 13.094 1 94.75 46 GLN B C 1
ATOM 2153 O O . GLN B 1 46 ? -25.703 -1.766 14.242 1 94.75 46 GLN B O 1
ATOM 2158 N N . THR B 1 47 ? -24.359 -1.115 12.641 1 93.38 47 THR B N 1
ATOM 2159 C CA . THR B 1 47 ? -23.906 0.133 13.242 1 93.38 47 THR B CA 1
ATOM 2160 C C . THR B 1 47 ? -24.531 1.333 12.531 1 93.38 47 THR B C 1
ATOM 2162 O O . THR B 1 47 ? -24.516 1.407 11.305 1 93.38 47 THR B O 1
ATOM 2165 N N . PRO B 1 48 ? -25.125 2.254 13.312 1 94.06 48 PRO B N 1
ATOM 2166 C CA . PRO B 1 48 ? -25.641 3.451 12.648 1 94.06 48 PRO B CA 1
ATOM 2167 C C . PRO B 1 48 ? -24.562 4.223 11.898 1 94.06 48 PRO B C 1
ATOM 2169 O O . PRO B 1 48 ? -23.438 4.355 12.391 1 94.06 48 PRO B O 1
ATOM 2172 N N . TYR B 1 49 ? -24.969 4.598 10.789 1 91.44 49 TYR B N 1
ATOM 2173 C CA . TYR B 1 49 ? -24.047 5.426 10.031 1 91.44 49 TYR B CA 1
ATOM 2174 C C . TYR B 1 49 ? -23.797 6.758 10.727 1 91.44 49 TYR B C 1
ATOM 2176 O O . TYR B 1 49 ? -24.75 7.402 11.195 1 91.44 49 TYR B O 1
ATOM 2184 N N . ARG B 1 50 ? -22.562 7.121 10.891 1 91.06 50 ARG B N 1
ATOM 2185 C CA . ARG B 1 50 ? -22.109 8.367 11.492 1 91.06 50 ARG B CA 1
ATOM 2186 C C . ARG B 1 50 ? -20.953 8.977 10.695 1 91.06 50 ARG B C 1
ATOM 2188 O O . ARG B 1 50 ? -20.562 8.43 9.664 1 91.06 50 ARG B O 1
ATOM 2195 N N . VAL B 1 51 ? -20.516 10.125 11.227 1 91.19 51 VAL B N 1
ATOM 2196 C CA . VAL B 1 51 ? -19.359 10.75 10.586 1 91.19 51 VAL B CA 1
ATOM 2197 C C . VAL B 1 51 ? -18.141 9.844 10.711 1 91.19 51 V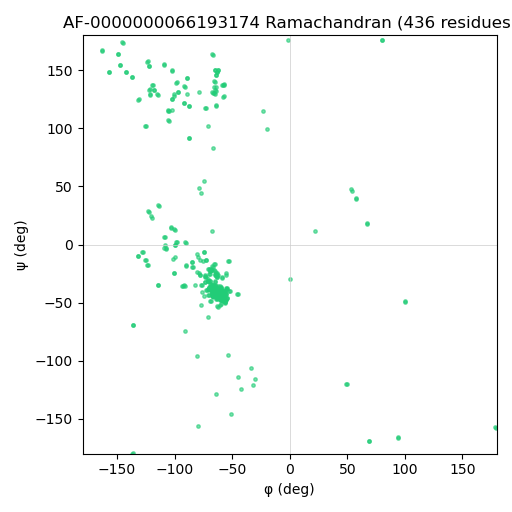AL B C 1
ATOM 2199 O O . VAL B 1 51 ? -18 9.117 11.695 1 91.19 51 VAL B O 1
ATOM 2202 N N . PRO B 1 52 ? -17.281 9.844 9.719 1 93.44 52 PRO B N 1
ATOM 2203 C CA . PRO B 1 52 ? -16.156 8.914 9.664 1 93.44 52 PRO B CA 1
ATOM 2204 C C . PRO B 1 52 ? -15.312 8.93 10.945 1 93.44 52 PRO B C 1
ATOM 2206 O O . PRO B 1 52 ? -14.844 7.879 11.391 1 93.44 52 PRO B O 1
ATOM 2209 N N . SER B 1 53 ? -15.086 10.094 11.516 1 92.44 53 SER B N 1
ATOM 2210 C CA . SER B 1 53 ? -14.273 10.172 12.727 1 92.44 53 SER B CA 1
ATOM 2211 C C . SER B 1 53 ? -14.867 9.336 13.852 1 92.44 53 SER B C 1
ATOM 2213 O O . SER B 1 53 ? -14.141 8.648 14.578 1 92.44 53 SER B O 1
ATOM 2215 N N . ASP B 1 54 ? -16.156 9.344 13.984 1 92.25 54 ASP B N 1
ATOM 2216 C CA . ASP B 1 54 ? -16.844 8.562 15.008 1 92.25 54 ASP B CA 1
ATOM 2217 C C . ASP B 1 54 ? -16.719 7.066 14.734 1 92.25 54 ASP B C 1
ATOM 2219 O O . ASP B 1 54 ? -16.438 6.281 15.641 1 92.25 54 ASP B O 1
ATOM 2223 N N . LEU B 1 55 ? -16.906 6.77 13.508 1 94.25 55 LEU B N 1
ATOM 2224 C CA . LEU B 1 55 ? -16.859 5.363 13.125 1 94.25 55 LEU B CA 1
ATOM 2225 C C . LEU B 1 55 ? -15.438 4.812 13.281 1 94.25 55 LEU B C 1
ATOM 2227 O O . LEU B 1 55 ? -15.258 3.66 13.68 1 94.25 55 LEU B O 1
ATOM 2231 N N . MET B 1 56 ? -14.492 5.621 12.93 1 93.44 56 MET B N 1
ATOM 2232 C CA . MET B 1 56 ? -13.086 5.254 13.109 1 93.44 56 MET B CA 1
ATOM 2233 C C . MET B 1 56 ? -12.797 4.91 14.57 1 93.44 56 MET B C 1
ATOM 2235 O O . MET B 1 56 ? -12.227 3.855 14.859 1 93.44 56 MET B O 1
ATOM 2239 N N . VAL B 1 57 ? -13.219 5.75 15.492 1 90.44 57 VAL B N 1
ATOM 2240 C CA . VAL B 1 57 ? -12.945 5.562 16.922 1 90.44 57 VAL B CA 1
ATOM 2241 C C . VAL B 1 57 ? -13.672 4.32 17.422 1 90.44 57 VAL B C 1
ATOM 2243 O O . VAL B 1 57 ? -13.094 3.512 18.156 1 90.44 57 VAL B O 1
ATOM 2246 N N . GLN B 1 58 ? -14.859 4.129 16.984 1 90.06 58 GLN B N 1
ATOM 2247 C CA . GLN B 1 58 ? -15.703 3.035 17.469 1 90.06 58 GLN B CA 1
ATOM 2248 C C . GLN B 1 58 ? -15.172 1.685 17 1 90.06 58 GLN B C 1
ATOM 2250 O O . GLN B 1 58 ? -15.359 0.67 17.672 1 90.06 58 GLN B O 1
ATOM 2255 N N . SER B 1 59 ? -14.453 1.706 15.891 1 92.25 59 SER B N 1
ATOM 2256 C CA . SER B 1 59 ? -14.062 0.437 15.281 1 92.25 59 SER B CA 1
ATOM 2257 C C . SER B 1 59 ? -12.578 0.168 15.469 1 92.25 59 SER B C 1
ATOM 2259 O O . SER B 1 59 ? -12.078 -0.896 15.094 1 92.25 59 SER B O 1
ATOM 2261 N N . ALA B 1 60 ? -11.711 1.019 16.047 1 87.06 60 ALA B N 1
ATOM 2262 C CA . ALA B 1 60 ? -10.258 0.971 16.094 1 87.06 60 ALA B CA 1
ATOM 2263 C C . ALA B 1 60 ? -9.773 -0.273 16.844 1 87.06 60 ALA B C 1
ATOM 2265 O O . ALA B 1 60 ? -8.719 -0.831 16.5 1 87.06 60 ALA B O 1
ATOM 2266 N N . SER B 1 61 ? -10.484 -0.84 17.688 1 83.88 61 SER B N 1
ATOM 2267 C CA . SER B 1 61 ? -9.984 -1.941 18.5 1 83.88 61 SER B CA 1
ATOM 2268 C C . SER B 1 61 ? -10.805 -3.209 18.297 1 83.88 61 SER B C 1
ATOM 2270 O O . SER B 1 61 ? -10.805 -4.102 19.141 1 83.88 61 SER B O 1
ATOM 2272 N N . ASP B 1 62 ? -11.43 -3.287 17.172 1 89.44 62 ASP B N 1
ATOM 2273 C CA . ASP B 1 62 ? -12.273 -4.445 16.891 1 89.44 62 ASP B CA 1
ATOM 2274 C C . ASP B 1 62 ? -11.867 -5.102 15.57 1 89.44 62 ASP B C 1
ATOM 2276 O O . ASP B 1 62 ? -12.281 -4.652 14.5 1 89.44 62 ASP B O 1
ATOM 2280 N N . PRO B 1 63 ? -11.18 -6.137 15.719 1 88 63 PRO B N 1
ATOM 2281 C CA . PRO B 1 63 ? -10.727 -6.805 14.492 1 88 63 PRO B CA 1
ATOM 2282 C C . PRO B 1 63 ? -11.883 -7.227 13.586 1 88 63 PRO B C 1
ATOM 2284 O O . PRO B 1 63 ? -11.711 -7.301 12.367 1 88 63 PRO B O 1
ATOM 2287 N N . ALA B 1 64 ? -13.031 -7.496 14.133 1 91.06 64 ALA B N 1
ATOM 2288 C CA . ALA B 1 64 ? -14.195 -7.898 13.344 1 91.06 64 ALA B CA 1
ATOM 2289 C C . ALA B 1 64 ? -14.695 -6.742 12.484 1 91.06 64 ALA B C 1
ATOM 2291 O O . ALA B 1 64 ? -15.414 -6.957 11.5 1 91.06 64 ALA B O 1
ATOM 2292 N N . ARG B 1 65 ? -14.336 -5.539 12.906 1 95 65 ARG B N 1
ATOM 2293 C CA . ARG B 1 65 ? -14.773 -4.359 12.172 1 95 65 ARG B CA 1
ATOM 2294 C C . ARG B 1 65 ? -13.586 -3.639 11.547 1 95 65 ARG B C 1
ATOM 2296 O O . ARG B 1 65 ? -13.562 -2.408 11.469 1 95 65 ARG B O 1
ATOM 2303 N N . ALA B 1 66 ? -12.594 -4.406 11.141 1 92.5 66 ALA B N 1
ATOM 2304 C CA . ALA B 1 66 ? -11.359 -3.854 10.594 1 92.5 66 ALA B CA 1
ATOM 2305 C C . ALA B 1 66 ? -11.633 -3.047 9.328 1 92.5 66 ALA B C 1
ATOM 2307 O O . ALA B 1 66 ? -11.047 -1.981 9.117 1 92.5 66 ALA B O 1
ATOM 2308 N N . ASN B 1 67 ? -12.516 -3.562 8.508 1 93.88 67 ASN B N 1
ATOM 2309 C CA . ASN B 1 67 ? -12.836 -2.85 7.277 1 93.88 67 ASN B CA 1
ATOM 2310 C C . ASN B 1 67 ? -13.5 -1.505 7.566 1 93.88 67 ASN B C 1
ATOM 2312 O O . ASN B 1 67 ? -13.188 -0.504 6.918 1 93.88 67 ASN B O 1
ATOM 2316 N N . LEU B 1 68 ? -14.391 -1.53 8.508 1 95.75 68 LEU B N 1
ATOM 2317 C CA . LEU B 1 68 ? -15.031 -0.277 8.891 1 95.75 68 LEU B CA 1
ATOM 2318 C C . LEU B 1 68 ? -14.008 0.732 9.391 1 95.75 68 LEU B C 1
ATOM 2320 O O . LEU B 1 68 ? -14.055 1.909 9.023 1 95.75 68 LEU B O 1
ATOM 2324 N N . PHE B 1 69 ? -13.094 0.318 10.188 1 94.88 69 PHE B N 1
ATOM 2325 C CA . PHE B 1 69 ? -12.023 1.181 10.672 1 94.88 69 PHE B CA 1
ATOM 2326 C C . PHE B 1 69 ? -11.195 1.719 9.508 1 94.88 69 PHE B C 1
ATOM 2328 O O . PHE B 1 69 ? -11 2.93 9.383 1 94.88 69 PHE B O 1
ATOM 2335 N N . ASN B 1 70 ? -10.75 0.815 8.641 1 95.88 70 ASN B N 1
ATOM 2336 C CA . ASN B 1 70 ? -9.859 1.191 7.547 1 95.88 70 ASN B CA 1
ATOM 2337 C C . ASN B 1 70 ? -10.5 2.252 6.652 1 95.88 70 ASN B C 1
ATOM 2339 O O . ASN B 1 70 ? -9.867 3.26 6.332 1 95.88 70 ASN B O 1
ATOM 2343 N N . TYR B 1 71 ? -11.727 2.031 6.285 1 96.56 71 TYR B N 1
ATOM 2344 C CA . TYR B 1 71 ? -12.383 2.938 5.355 1 96.56 71 TYR B CA 1
ATOM 2345 C C . TYR B 1 71 ? -12.68 4.277 6.016 1 96.56 71 TYR B C 1
ATOM 2347 O O . TYR B 1 71 ? -12.445 5.336 5.43 1 96.56 71 TYR B O 1
ATOM 2355 N N . SER B 1 72 ? -13.18 4.207 7.246 1 96.12 72 SER B N 1
ATOM 2356 C CA . SER B 1 72 ? -13.492 5.449 7.949 1 96.12 72 SER B CA 1
ATOM 2357 C C . SER B 1 72 ? -12.227 6.234 8.266 1 96.12 72 SER B C 1
ATOM 2359 O O . SER B 1 72 ? -12.195 7.457 8.125 1 96.12 72 SER B O 1
ATOM 2361 N N . SER B 1 73 ? -11.211 5.566 8.672 1 95.25 73 SER B N 1
ATOM 2362 C CA . SER B 1 73 ? -9.938 6.215 8.977 1 95.25 73 SER B CA 1
ATOM 2363 C C . SER B 1 73 ? -9.336 6.867 7.738 1 95.25 73 SER B C 1
ATOM 2365 O O . SER B 1 73 ? -8.797 7.969 7.812 1 95.25 73 SER B O 1
ATOM 2367 N N . GLN B 1 74 ? -9.398 6.172 6.609 1 96.56 74 GLN B N 1
ATOM 2368 C CA . GLN B 1 74 ? -8.914 6.738 5.359 1 96.56 74 GLN B CA 1
ATOM 2369 C C . GLN B 1 74 ? -9.633 8.039 5.023 1 96.56 74 GLN B C 1
ATOM 2371 O O . GLN B 1 74 ? -9.023 8.984 4.531 1 96.56 74 GLN B O 1
ATOM 2376 N N . LEU B 1 75 ? -10.93 8.047 5.258 1 95.69 75 LEU B N 1
ATOM 2377 C CA . LEU B 1 75 ? -11.711 9.25 5.004 1 95.69 75 LEU B CA 1
ATOM 2378 C C . LEU B 1 75 ? -11.258 10.391 5.906 1 95.69 75 LEU B C 1
ATOM 2380 O O . LEU B 1 75 ? -11.141 11.539 5.457 1 95.69 75 LEU B O 1
ATOM 2384 N N . VAL B 1 76 ? -10.977 10.078 7.145 1 94.81 76 VAL B N 1
ATOM 2385 C CA . VAL B 1 76 ? -10.477 11.07 8.094 1 94.81 76 VAL B CA 1
ATOM 2386 C C . VAL B 1 76 ? -9.117 11.586 7.625 1 94.81 76 VAL B C 1
ATOM 2388 O O . VAL B 1 76 ? -8.875 12.797 7.629 1 94.81 76 VAL B O 1
ATOM 2391 N N . ASN B 1 77 ? -8.281 10.672 7.188 1 96.38 77 ASN B N 1
ATOM 2392 C CA . ASN B 1 77 ? -6.949 11.047 6.719 1 96.38 77 ASN B CA 1
ATOM 2393 C C . ASN B 1 77 ? -7.02 11.953 5.496 1 96.38 77 ASN B C 1
ATOM 2395 O O . ASN B 1 77 ? -6.277 12.93 5.402 1 96.38 77 ASN B O 1
ATOM 2399 N N . HIS B 1 78 ? -7.891 11.594 4.547 1 96.12 78 HIS B N 1
ATOM 2400 C CA . HIS B 1 78 ? -8.062 12.406 3.348 1 96.12 78 HIS B CA 1
ATOM 2401 C C . HIS B 1 78 ? -8.477 13.828 3.699 1 96.12 78 HIS B C 1
ATOM 2403 O O . HIS B 1 78 ? -7.922 14.789 3.164 1 96.12 78 HIS B O 1
ATOM 2409 N N . ASP B 1 79 ? -9.398 13.906 4.531 1 93.94 79 ASP B N 1
ATOM 2410 C CA . ASP B 1 79 ? -9.891 15.219 4.938 1 93.94 79 ASP B CA 1
ATOM 2411 C C . ASP B 1 79 ? -8.781 16.047 5.582 1 93.94 79 ASP B C 1
ATOM 2413 O O . ASP B 1 79 ? -8.602 17.219 5.258 1 93.94 79 ASP B O 1
ATOM 2417 N N . PHE B 1 80 ? -8.086 15.414 6.492 1 94.69 80 PHE B N 1
ATOM 2418 C CA . PHE B 1 80 ? -7.004 16.094 7.199 1 94.69 80 PHE B CA 1
ATOM 2419 C C . PHE B 1 80 ? -5.918 16.547 6.23 1 94.69 80 PHE B C 1
ATOM 2421 O O . PHE B 1 80 ? -5.398 17.656 6.336 1 94.69 80 PHE B O 1
ATOM 2428 N N . PHE B 1 81 ? -5.594 15.75 5.246 1 96.75 81 PHE B N 1
ATOM 2429 C CA . PHE B 1 81 ? -4.586 16.016 4.227 1 96.75 81 PHE B CA 1
ATOM 2430 C C . PHE B 1 81 ? -4.973 17.25 3.398 1 96.75 81 PHE B C 1
ATOM 2432 O O . PHE B 1 81 ? -4.199 18.203 3.291 1 96.75 81 PHE B O 1
ATOM 2439 N N . PHE B 1 82 ? -6.098 17.25 2.877 1 94.75 82 PHE B N 1
ATOM 2440 C CA . PHE B 1 82 ? -6.512 18.328 1.983 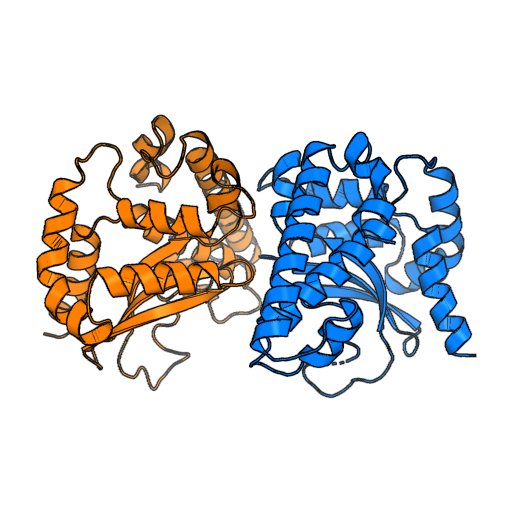1 94.75 82 PHE B CA 1
ATOM 2441 C C . PHE B 1 82 ? -6.738 19.625 2.762 1 94.75 82 PHE B C 1
ATOM 2443 O O . PHE B 1 82 ? -6.488 20.719 2.248 1 94.75 82 PHE B O 1
ATOM 2450 N N . SER B 1 83 ? -7.18 19.5 4.051 1 93 83 SER B N 1
ATOM 2451 C CA . SER B 1 83 ? -7.41 20.672 4.883 1 93 83 SER B CA 1
ATOM 2452 C C . SER B 1 83 ? -6.102 21.391 5.199 1 93 83 SER B C 1
ATOM 2454 O O . SER B 1 83 ? -6.105 22.562 5.594 1 93 83 SER B O 1
ATOM 2456 N N . GLY B 1 84 ? -5 20.688 5.051 1 93.12 84 GLY B N 1
ATOM 2457 C CA . GLY B 1 84 ? -3.703 21.266 5.352 1 93.12 84 GLY B CA 1
ATOM 2458 C C . GLY B 1 84 ? -3.062 21.953 4.152 1 93.12 84 GLY B C 1
ATOM 2459 O O . GLY B 1 84 ? -1.97 22.516 4.262 1 93.12 84 GLY B O 1
ATOM 2460 N N . LEU B 1 85 ? -3.752 21.969 3.041 1 92.75 85 LEU B N 1
ATOM 2461 C CA . LEU B 1 85 ? -3.205 22.531 1.81 1 92.75 85 LEU B CA 1
ATOM 2462 C C . LEU B 1 85 ? -3.766 23.922 1.548 1 92.75 85 LEU B C 1
ATOM 2464 O O . LEU B 1 85 ? -4.898 24.234 1.935 1 92.75 85 LEU B O 1
ATOM 2468 N N . ILE B 1 86 ? -2.873 24.719 0.871 1 88.94 86 ILE B N 1
ATOM 2469 C CA . ILE B 1 86 ? -3.34 26.016 0.399 1 88.94 86 ILE B CA 1
ATOM 2470 C C . ILE B 1 86 ? -4.441 25.812 -0.642 1 88.94 86 ILE B C 1
ATOM 2472 O O . ILE B 1 86 ? -4.293 25.016 -1.565 1 88.94 86 ILE B O 1
ATOM 2476 N N . SER B 1 87 ? -5.465 26.547 -0.433 1 82.88 87 SER B N 1
ATOM 2477 C CA . SER B 1 87 ? -6.559 26.453 -1.392 1 82.88 87 SER B CA 1
ATOM 2478 C C . SER B 1 87 ? -6.133 26.938 -2.771 1 82.88 87 SER B C 1
ATOM 2480 O O . SER B 1 87 ? -5.359 27.891 -2.889 1 82.88 87 SER B O 1
ATOM 2482 N N . PRO B 1 88 ? -6.594 26.234 -3.74 1 77.94 88 PRO B N 1
ATOM 2483 C CA . PRO B 1 88 ? -6.227 26.672 -5.09 1 77.94 88 PRO B CA 1
ATOM 2484 C C . PRO B 1 88 ? -6.594 28.125 -5.359 1 77.94 88 PRO B C 1
ATOM 2486 O O . PRO B 1 88 ? -6.023 28.766 -6.25 1 77.94 88 PRO B O 1
ATOM 2489 N N . GLU B 1 89 ? -7.57 28.719 -4.688 1 68 89 GLU B N 1
ATOM 2490 C CA . GLU B 1 89 ? -8.023 30.094 -4.871 1 68 89 GLU B CA 1
ATOM 2491 C C . GLU B 1 89 ? -7.176 31.078 -4.066 1 68 89 GLU B C 1
ATOM 2493 O O . GLU B 1 89 ? -7.238 32.281 -4.281 1 68 89 GLU B O 1
ATOM 2498 N N . ARG B 1 90 ? -6.5 30.609 -3.1 1 65.62 90 ARG B N 1
ATOM 2499 C CA . ARG B 1 90 ? -5.867 31.516 -2.156 1 65.62 90 ARG B CA 1
ATOM 2500 C C . ARG B 1 90 ? -4.367 31.641 -2.426 1 65.62 90 ARG B C 1
ATOM 2502 O O . ARG B 1 90 ? -3.701 30.625 -2.691 1 65.62 90 ARG B O 1
ATOM 2509 N N . PRO B 1 91 ? -3.971 32.969 -2.604 1 58.59 91 PRO B N 1
ATOM 2510 C CA . PRO B 1 91 ? -2.527 33.188 -2.721 1 58.59 91 PRO B CA 1
ATOM 2511 C C . PRO B 1 91 ? -1.753 32.656 -1.514 1 58.59 91 PRO B C 1
ATOM 2513 O O . PRO B 1 91 ? -2.297 32.594 -0.407 1 58.59 91 PRO B O 1
ATOM 2516 N N . SER B 1 92 ? -0.488 31.938 -1.626 1 59.12 92 SER B N 1
ATOM 2517 C CA . SER B 1 92 ? 0.475 31.297 -0.735 1 59.12 92 SER B CA 1
ATOM 2518 C C . SER B 1 92 ? 0.942 32.25 0.355 1 59.12 92 SER B C 1
ATOM 2520 O O . SER B 1 92 ? 1.452 31.828 1.391 1 59.12 92 SER B O 1
ATOM 2522 N N . ALA B 1 93 ? 0.709 33.562 0.259 1 55.44 93 ALA B N 1
ATOM 2523 C CA . ALA B 1 93 ? 1.393 34.531 1.118 1 55.44 93 ALA B CA 1
ATOM 2524 C C . ALA B 1 93 ? 1.049 34.312 2.586 1 55.44 93 ALA B C 1
ATOM 2526 O O . ALA B 1 93 ? 1.9 34.469 3.463 1 55.44 93 ALA B O 1
ATOM 2527 N N . ASP B 1 94 ? -0.16 33.938 2.861 1 57.28 94 ASP B N 1
ATOM 2528 C CA . ASP B 1 94 ? -0.572 33.812 4.254 1 57.28 94 ASP B CA 1
ATOM 2529 C C . ASP B 1 94 ? -0.022 32.5 4.859 1 57.28 94 ASP B C 1
ATOM 2531 O O . ASP B 1 94 ? 0.044 32.375 6.082 1 57.28 94 ASP B O 1
ATOM 2535 N N . ALA B 1 95 ? 0.44 31.641 4.066 1 60.09 95 ALA B N 1
ATOM 2536 C CA . ALA B 1 95 ? 1.035 30.391 4.555 1 60.09 95 ALA B CA 1
ATOM 2537 C C . ALA B 1 95 ? 2.291 30.672 5.375 1 60.09 95 ALA B C 1
ATOM 2539 O O . ALA B 1 95 ? 2.527 30.016 6.395 1 60.09 95 ALA B O 1
ATOM 2540 N N . ASP B 1 96 ? 2.871 31.75 5.113 1 65.44 96 ASP B N 1
ATOM 2541 C CA . ASP B 1 96 ? 4.141 32.125 5.738 1 65.44 96 ASP B CA 1
ATOM 2542 C C . ASP B 1 96 ? 3.92 32.688 7.141 1 65.44 96 ASP B C 1
ATOM 2544 O O . ASP B 1 96 ? 4.762 32.5 8.023 1 65.44 96 ASP B O 1
ATOM 2548 N N . LEU B 1 97 ? 2.748 33.156 7.293 1 69.56 97 LEU B N 1
ATOM 2549 C CA . LEU B 1 97 ? 2.527 33.781 8.594 1 69.56 97 LEU B CA 1
ATOM 2550 C C . LEU B 1 97 ? 2.447 32.719 9.695 1 69.56 97 LEU B C 1
ATOM 2552 O O . LEU B 1 97 ? 2.982 32.906 10.789 1 69.56 97 LEU B O 1
ATOM 2556 N N . GLY B 1 98 ? 1.846 31.641 9.461 1 76.81 98 GLY B N 1
ATOM 2557 C CA . GLY B 1 98 ? 1.755 30.578 10.445 1 76.81 98 GLY B CA 1
ATOM 2558 C C . GLY B 1 98 ? 3.102 29.969 10.781 1 76.81 98 GLY B C 1
ATOM 2559 O O . GLY B 1 98 ? 3.318 29.516 11.914 1 76.81 98 GLY B O 1
ATOM 2560 N N . ALA B 1 99 ? 3.914 30.156 9.875 1 81.88 99 ALA B N 1
ATOM 2561 C CA . ALA B 1 99 ? 5.238 29.578 10.07 1 81.88 99 ALA B CA 1
ATOM 2562 C C . ALA B 1 99 ? 6.031 30.344 11.117 1 81.88 99 ALA B C 1
ATOM 2564 O O . ALA B 1 99 ? 6.848 29.766 11.836 1 81.88 99 ALA B O 1
ATOM 2565 N N . ILE B 1 100 ? 5.707 31.547 11.203 1 85.12 100 ILE B N 1
ATOM 2566 C CA . ILE B 1 100 ? 6.445 32.406 12.125 1 85.12 100 ILE B CA 1
ATOM 2567 C C . ILE B 1 100 ? 6.234 31.906 13.562 1 85.12 100 ILE B C 1
ATOM 2569 O O . ILE B 1 100 ? 7.199 31.766 14.32 1 85.12 100 ILE B O 1
ATOM 2573 N N . ASN B 1 101 ? 5.027 31.625 13.93 1 88.38 101 ASN B N 1
ATOM 2574 C CA . ASN B 1 101 ? 4.695 31.203 15.289 1 88.38 101 ASN B CA 1
ATOM 2575 C C . ASN B 1 101 ? 5.203 29.797 15.57 1 88.38 101 ASN B C 1
ATOM 2577 O O . ASN B 1 101 ? 5.414 29.422 16.734 1 88.38 101 ASN B O 1
ATOM 2581 N N . LEU B 1 102 ? 5.43 29.062 14.547 1 94.12 102 LEU B N 1
ATOM 2582 C CA . LEU B 1 102 ? 5.859 27.688 14.703 1 94.12 102 LEU B CA 1
ATOM 2583 C C . LEU B 1 102 ? 7.379 27.594 14.766 1 94.12 102 LEU B C 1
ATOM 2585 O O . LEU B 1 102 ? 7.926 26.578 15.203 1 94.12 102 LEU B O 1
ATOM 2589 N N . LYS B 1 103 ? 8.023 28.594 14.32 1 94 103 LYS B N 1
ATOM 2590 C CA . LYS B 1 103 ? 9.461 28.562 14.07 1 94 103 LYS B CA 1
ATOM 2591 C C . LYS B 1 103 ? 10.234 28.172 15.32 1 94 103 LYS B C 1
ATOM 2593 O O . LYS B 1 103 ? 11.109 27.312 15.273 1 94 103 LYS B O 1
ATOM 2598 N N . PRO B 1 104 ? 9.969 28.812 16.531 1 94 104 PRO B N 1
ATOM 2599 C CA . PRO B 1 104 ? 10.758 28.422 17.703 1 94 104 PRO B CA 1
ATOM 2600 C C . PRO B 1 104 ? 10.672 26.922 18 1 94 104 PRO B C 1
ATOM 2602 O O . PRO B 1 104 ? 11.688 26.297 18.312 1 94 104 PRO B O 1
ATOM 2605 N N . GLY B 1 105 ? 9.469 26.359 17.906 1 93.12 105 GLY B N 1
ATOM 2606 C CA . GLY B 1 105 ? 9.305 24.938 18.156 1 93.12 105 GLY B CA 1
ATOM 2607 C C . GLY B 1 105 ? 9.969 24.062 17.109 1 93.12 105 GLY B C 1
ATOM 2608 O O . GLY B 1 105 ? 10.602 23.062 17.438 1 93.12 105 GLY B O 1
ATOM 2609 N N . ILE B 1 106 ? 9.859 24.438 15.867 1 95.31 106 ILE B N 1
ATOM 2610 C CA . ILE B 1 106 ? 10.453 23.688 14.758 1 95.31 106 ILE B CA 1
ATOM 2611 C C . ILE B 1 106 ? 11.977 23.734 14.859 1 95.31 106 ILE B C 1
ATOM 2613 O O . ILE B 1 106 ? 12.648 22.719 14.672 1 95.31 106 ILE B O 1
ATOM 2617 N N . ASP B 1 107 ? 12.5 24.938 15.18 1 95.75 107 ASP B N 1
ATOM 2618 C CA . ASP B 1 107 ? 13.945 25.062 15.344 1 95.75 107 ASP B CA 1
ATOM 2619 C C . ASP B 1 107 ? 14.453 24.188 16.484 1 95.75 107 ASP B C 1
ATOM 2621 O O . ASP B 1 107 ? 15.492 23.531 16.344 1 95.75 107 ASP B O 1
ATOM 2625 N N . ALA B 1 108 ? 13.734 24.156 17.516 1 94.94 108 ALA B N 1
ATOM 2626 C CA . ALA B 1 108 ? 14.133 23.359 18.688 1 94.94 108 ALA B CA 1
ATOM 2627 C C . ALA B 1 108 ? 14.086 21.875 18.375 1 94.94 108 ALA B C 1
ATOM 2629 O O . ALA B 1 108 ? 14.914 21.109 18.891 1 94.94 108 ALA B O 1
ATOM 2630 N N . SER B 1 109 ? 13.156 21.484 17.578 1 94.56 109 SER B N 1
ATOM 2631 C CA . SER B 1 109 ? 12.914 20.062 17.359 1 94.56 109 SER B CA 1
ATOM 2632 C C . SER B 1 109 ? 13.727 19.531 16.188 1 94.56 109 SER B C 1
ATOM 2634 O O . SER B 1 109 ? 14.172 18.391 16.188 1 94.56 109 SER B O 1
ATOM 2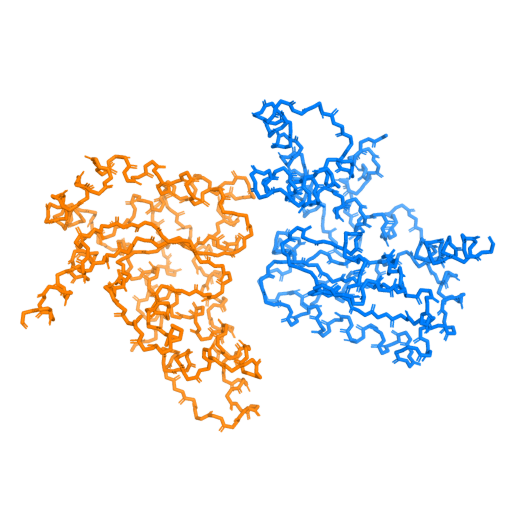636 N N . PHE B 1 110 ? 13.914 20.375 15.125 1 95.88 110 PHE B N 1
ATOM 2637 C CA . PHE B 1 110 ? 14.492 19.875 13.883 1 95.88 110 PHE B CA 1
ATOM 2638 C C . PHE B 1 110 ? 15.703 20.703 13.484 1 95.88 110 PHE B C 1
ATOM 2640 O O . PHE B 1 110 ? 16.484 20.297 12.617 1 95.88 110 PHE B O 1
ATOM 2647 N N . GLY B 1 111 ? 15.914 21.875 14.102 1 95.31 111 GLY B N 1
ATOM 2648 C CA . GLY B 1 111 ? 16.969 22.797 13.719 1 95.31 111 GLY B CA 1
ATOM 2649 C C . GLY B 1 111 ? 16.469 23.953 12.867 1 95.31 111 GLY B C 1
ATOM 2650 O O . GLY B 1 111 ? 16.797 25.109 13.148 1 95.31 111 GLY B O 1
ATOM 2651 N N . SER B 1 112 ? 15.703 23.656 11.836 1 95.31 112 SER B N 1
ATOM 2652 C CA . SER B 1 112 ? 15.133 24.672 10.969 1 95.31 112 SER B CA 1
ATOM 2653 C C . SER B 1 112 ? 13.984 24.109 10.125 1 95.31 112 SER B C 1
ATOM 2655 O O . SER B 1 112 ? 13.805 22.891 10.062 1 95.31 112 SER B O 1
ATOM 2657 N N . PHE B 1 113 ? 13.258 25.062 9.531 1 94.56 113 PHE B N 1
ATOM 2658 C CA . PHE B 1 113 ? 12.242 24.625 8.578 1 94.56 113 PHE B CA 1
ATOM 2659 C C . PHE B 1 113 ? 12.883 23.875 7.41 1 94.56 113 PHE B C 1
ATOM 2661 O O . PHE B 1 113 ? 12.289 22.938 6.871 1 94.56 113 PHE B O 1
ATOM 2668 N N . GLY B 1 114 ? 14.031 24.375 7.004 1 95.88 114 GLY B N 1
ATOM 2669 C CA . GLY B 1 114 ? 14.758 23.672 5.957 1 95.88 114 GLY B CA 1
ATOM 2670 C C . GLY B 1 114 ? 15.078 22.234 6.316 1 95.88 114 GLY B C 1
ATOM 2671 O O . GLY B 1 114 ? 14.906 21.328 5.492 1 95.88 114 GLY B O 1
ATOM 2672 N N . GLU B 1 115 ? 15.539 22.031 7.496 1 96.06 115 GLU B N 1
ATOM 2673 C CA . GLU B 1 115 ? 15.836 20.688 7.965 1 96.06 115 GLU B CA 1
ATOM 2674 C C . GLU B 1 115 ? 14.57 19.859 8.094 1 96.06 115 GLU B C 1
ATOM 2676 O O . GLU B 1 115 ? 14.562 18.672 7.77 1 96.06 115 GLU B O 1
ATOM 2681 N N . LEU B 1 116 ? 13.516 20.469 8.633 1 96.38 116 LEU B N 1
ATOM 2682 C CA . LEU B 1 116 ? 12.234 19.766 8.688 1 96.38 116 LEU B CA 1
ATOM 2683 C C . LEU B 1 116 ? 11.805 19.297 7.301 1 96.38 116 LEU B C 1
ATOM 2685 O O . LEU B 1 116 ? 11.422 18.141 7.125 1 96.38 116 LEU B O 1
ATOM 2689 N N . LYS B 1 117 ? 11.898 20.188 6.348 1 96.69 117 LYS B N 1
ATOM 2690 C CA . LYS B 1 117 ? 11.555 19.828 4.973 1 96.69 117 LYS B CA 1
ATOM 2691 C C . LYS B 1 117 ? 12.375 18.641 4.492 1 96.69 117 LYS B C 1
ATOM 2693 O O . LYS B 1 117 ? 11.82 17.672 3.963 1 96.69 117 LYS B O 1
ATOM 2698 N N . SER B 1 118 ? 13.664 18.734 4.68 1 97.44 118 SER B N 1
ATOM 2699 C CA . SER B 1 118 ? 14.562 17.672 4.238 1 97.44 118 SER B CA 1
ATOM 2700 C C . SER B 1 118 ? 14.195 16.344 4.891 1 97.44 118 SER B C 1
ATOM 2702 O O . SER B 1 118 ? 14.125 15.305 4.219 1 97.44 118 SER B O 1
ATOM 2704 N N . GLN B 1 119 ? 13.93 16.359 6.141 1 96.44 119 GLN B N 1
ATOM 2705 C CA . GLN B 1 119 ? 13.586 15.148 6.867 1 96.44 119 GLN B CA 1
ATOM 2706 C C . GLN B 1 119 ? 12.242 14.586 6.402 1 96.44 119 GLN B C 1
ATOM 2708 O O . GLN B 1 119 ? 12.086 13.375 6.254 1 96.44 119 GLN B O 1
ATOM 2713 N N . MET B 1 120 ? 11.273 15.453 6.246 1 96.56 120 MET B N 1
ATOM 2714 C CA . MET B 1 120 ? 9.969 14.984 5.789 1 96.56 120 MET B CA 1
ATOM 2715 C C . MET B 1 120 ? 10.07 14.336 4.414 1 96.56 120 MET B C 1
ATOM 2717 O O . MET B 1 120 ? 9.461 13.297 4.168 1 96.56 120 MET B O 1
ATOM 2721 N N . VAL B 1 121 ? 10.859 14.922 3.539 1 97.31 121 VAL B N 1
ATOM 2722 C CA . VAL B 1 121 ? 11.031 14.367 2.199 1 97.31 121 VAL B CA 1
ATOM 2723 C C . VAL B 1 121 ? 11.75 13.023 2.285 1 97.31 121 VAL B C 1
ATOM 2725 O O . VAL B 1 121 ? 11.312 12.039 1.687 1 97.31 121 VAL B O 1
ATOM 2728 N N . ASP B 1 122 ? 12.773 12.969 3.076 1 94.81 122 ASP B N 1
ATOM 2729 C CA . ASP B 1 122 ? 13.578 11.758 3.176 1 94.81 122 ASP B CA 1
ATOM 2730 C C . ASP B 1 122 ? 12.789 10.633 3.848 1 94.81 122 ASP B C 1
ATOM 2732 O O . ASP B 1 122 ? 12.773 9.5 3.357 1 94.81 122 ASP B O 1
ATOM 2736 N N . VAL B 1 123 ? 12.172 10.922 4.965 1 95 123 VAL B N 1
ATOM 2737 C CA . VAL B 1 123 ? 11.406 9.93 5.703 1 95 123 VAL B CA 1
ATOM 2738 C C . VAL B 1 123 ? 10.227 9.453 4.859 1 95 123 VAL B C 1
ATOM 2740 O O . VAL B 1 123 ? 9.992 8.25 4.73 1 95 123 VAL B O 1
ATOM 2743 N N . GLY B 1 124 ? 9.531 10.422 4.266 1 95.62 124 GLY B N 1
ATOM 2744 C CA . GLY B 1 124 ? 8.406 10.055 3.426 1 95.62 124 GLY B CA 1
ATOM 2745 C C . GLY B 1 124 ? 8.789 9.164 2.26 1 95.62 124 GLY B C 1
ATOM 2746 O O . GLY B 1 124 ? 8.117 8.172 1.979 1 95.62 124 GLY B O 1
ATOM 2747 N N . ASN B 1 125 ? 9.859 9.547 1.639 1 93.62 125 ASN B N 1
ATOM 2748 C CA . ASN B 1 125 ? 10.328 8.789 0.486 1 93.62 125 ASN B CA 1
ATOM 2749 C C . ASN B 1 125 ? 10.766 7.379 0.884 1 93.62 125 ASN B C 1
ATOM 2751 O O . ASN B 1 125 ? 10.695 6.453 0.077 1 93.62 125 ASN B O 1
ATOM 2755 N N . SER B 1 126 ? 11.164 7.23 2.135 1 89.31 126 SER B N 1
ATOM 2756 C CA . SER B 1 126 ? 11.703 5.961 2.598 1 89.31 126 SER B CA 1
ATOM 2757 C C . SER B 1 126 ? 10.594 5.004 3.018 1 89.31 126 SER B C 1
ATOM 2759 O O . SER B 1 126 ? 10.836 3.807 3.199 1 89.31 126 SER B O 1
ATOM 2761 N N . VAL B 1 127 ? 9.43 5.512 3.199 1 90.69 127 VAL B N 1
ATOM 2762 C CA . VAL B 1 127 ? 8.328 4.652 3.619 1 90.69 127 VAL B CA 1
ATOM 2763 C C . VAL B 1 127 ? 8.031 3.619 2.535 1 90.69 127 VAL B C 1
ATOM 2765 O O . VAL B 1 127 ? 7.73 3.975 1.394 1 90.69 127 VAL B O 1
ATOM 2768 N N . PHE B 1 128 ? 8.172 2.357 2.918 1 90.44 128 PHE B N 1
ATOM 2769 C CA . PHE B 1 128 ? 7.887 1.268 1.992 1 90.44 128 PHE B CA 1
ATOM 2770 C C . PHE B 1 128 ? 6.434 0.817 2.119 1 90.44 128 PHE B C 1
ATOM 2772 O O . PHE B 1 128 ? 5.996 0.409 3.195 1 90.44 128 PHE B O 1
ATOM 2779 N N . GLY B 1 129 ? 5.688 0.893 0.98 1 89.81 129 GLY B N 1
ATOM 2780 C CA . GLY B 1 129 ? 4.277 0.535 0.996 1 89.81 129 GLY B CA 1
ATOM 2781 C C . GLY B 1 129 ? 3.363 1.725 1.217 1 89.81 129 GLY B C 1
ATOM 2782 O O . GLY B 1 129 ? 3.789 2.875 1.086 1 89.81 129 GLY B O 1
ATOM 2783 N N . ASP B 1 130 ? 2.084 1.465 1.528 1 92.19 130 ASP B N 1
ATOM 2784 C CA . ASP B 1 130 ? 1.073 2.51 1.662 1 92.19 130 ASP B CA 1
ATOM 2785 C C . ASP B 1 130 ? 0.988 3.01 3.104 1 92.19 130 ASP B C 1
ATOM 2787 O O . ASP B 1 130 ? 1.035 2.215 4.043 1 92.19 130 ASP B O 1
ATOM 2791 N N . GLY B 1 131 ? 0.916 4.277 3.221 1 94.44 131 GLY B N 1
ATOM 2792 C CA . GLY B 1 131 ? 0.809 4.875 4.543 1 94.44 131 GLY B CA 1
ATOM 2793 C C . GLY B 1 131 ? 0.76 6.391 4.512 1 94.44 131 GLY B C 1
ATOM 2794 O O . GLY B 1 131 ? 0.264 6.98 3.549 1 94.44 131 GLY B O 1
ATOM 2795 N N . TRP B 1 132 ? 1.144 6.898 5.68 1 96.25 132 TRP B N 1
ATOM 2796 C CA . TRP B 1 132 ? 1.075 8.344 5.895 1 96.25 132 TRP B CA 1
ATOM 2797 C C . TRP B 1 132 ? 2.27 8.828 6.707 1 96.25 132 TRP B C 1
ATOM 2799 O O . TRP B 1 132 ? 2.834 8.078 7.504 1 96.25 132 TRP B O 1
ATOM 2809 N N . LEU B 1 133 ? 2.697 10.023 6.465 1 96.19 133 LEU B N 1
ATOM 2810 C CA . LEU B 1 133 ? 3.684 10.711 7.293 1 96.19 133 LEU B CA 1
ATOM 2811 C C . LEU B 1 133 ? 3.072 11.938 7.961 1 96.19 133 LEU B C 1
ATOM 2813 O O . LEU B 1 133 ? 2.441 12.766 7.297 1 96.19 133 LEU B O 1
ATOM 2817 N N . TRP B 1 134 ? 3.277 12.008 9.258 1 95.88 134 TRP B N 1
ATOM 2818 C CA . TRP B 1 134 ? 2.635 13.047 10.062 1 95.88 134 TRP B CA 1
ATOM 2819 C C . TRP B 1 134 ? 3.674 13.93 10.742 1 95.88 134 TRP B C 1
ATOM 2821 O O . TRP B 1 134 ? 4.691 13.438 11.234 1 95.88 134 TRP B O 1
ATOM 2831 N N . LEU B 1 135 ? 3.441 15.234 10.734 1 95.25 135 LEU B N 1
ATOM 2832 C CA . LEU B 1 135 ? 4.023 16.125 11.727 1 95.25 135 LEU B CA 1
ATOM 2833 C C . LEU B 1 135 ? 3.131 16.219 12.961 1 95.25 135 LEU B C 1
ATOM 2835 O O . LEU B 1 135 ? 1.968 16.609 12.867 1 95.25 135 LEU B O 1
ATOM 2839 N N . VAL B 1 136 ? 3.676 15.82 14.07 1 93.56 136 VAL B N 1
ATOM 2840 C CA . VAL B 1 136 ? 2.877 15.789 15.297 1 93.56 136 VAL B CA 1
ATOM 2841 C C . VAL B 1 136 ? 3.555 16.641 16.375 1 93.56 136 VAL B C 1
ATOM 2843 O O . VAL B 1 136 ? 4.742 16.953 16.266 1 93.56 136 VAL B O 1
ATOM 2846 N N . TYR B 1 137 ? 2.791 17.047 17.297 1 91.19 137 TYR B N 1
ATOM 2847 C CA . TYR B 1 137 ? 3.279 17.781 18.469 1 91.19 137 TYR B CA 1
ATOM 2848 C C . TYR B 1 137 ? 2.896 17.062 19.75 1 91.19 137 TYR B C 1
ATOM 2850 O O . TYR B 1 137 ? 1.768 16.594 19.891 1 91.19 137 TYR B O 1
ATOM 2858 N N . SER B 1 138 ? 3.916 16.953 20.625 1 86.56 138 SER B N 1
ATOM 2859 C CA . SER B 1 138 ? 3.678 16.422 21.969 1 86.56 138 SER B CA 1
ATOM 2860 C C . SER B 1 138 ? 3.684 17.531 23.016 1 86.56 138 SER B C 1
ATOM 2862 O O . SER B 1 138 ? 4.746 18.047 23.375 1 86.56 138 SER B O 1
ATOM 2864 N N . PRO B 1 139 ? 2.568 17.859 23.5 1 84.56 139 PRO B N 1
ATOM 2865 C CA . PRO B 1 139 ? 2.537 18.906 24.531 1 84.56 139 PRO B CA 1
ATOM 2866 C C . PRO B 1 139 ? 3.352 18.531 25.766 1 84.56 139 PRO B C 1
ATOM 2868 O O . PRO B 1 139 ? 3.992 19.406 26.375 1 84.56 139 PRO B O 1
ATOM 2871 N N . GLU B 1 140 ? 3.338 17.359 26.125 1 81.19 140 GLU B N 1
ATOM 2872 C CA . GLU B 1 140 ? 4.066 16.906 27.312 1 81.19 140 GLU B CA 1
ATOM 2873 C C . GLU B 1 140 ? 5.57 17.109 27.141 1 81.19 140 GLU B C 1
ATOM 2875 O O . GLU B 1 140 ? 6.25 17.531 28.078 1 81.19 140 GLU B O 1
ATOM 2880 N N . LYS B 1 141 ? 6.008 16.891 25.984 1 83 141 LYS B N 1
ATOM 2881 C CA . LYS B 1 141 ? 7.445 16.984 25.734 1 83 141 LYS B CA 1
ATOM 2882 C C . LYS B 1 141 ? 7.809 18.328 25.109 1 83 141 LYS B C 1
ATOM 2884 O O . LYS B 1 141 ? 8.992 18.672 25 1 83 141 LYS B O 1
ATOM 2889 N N . SER B 1 142 ? 6.797 18.984 24.734 1 87.81 142 SER B N 1
ATOM 2890 C CA . SER B 1 142 ? 6.98 20.234 24.016 1 87.81 142 SER B CA 1
ATOM 2891 C C . SER B 1 142 ? 7.898 20.062 22.812 1 87.81 142 SER B C 1
ATOM 2893 O O . SER B 1 142 ? 8.844 20.828 22.625 1 87.81 142 SER B O 1
ATOM 2895 N N . LEU B 1 143 ? 7.578 19 22.062 1 89.56 143 LEU B N 1
ATOM 2896 C CA . LEU B 1 143 ? 8.43 18.672 20.922 1 89.56 143 LEU B CA 1
ATOM 2897 C C . LEU B 1 143 ? 7.594 18.297 19.719 1 89.56 143 LEU B C 1
ATOM 2899 O O . LEU B 1 143 ? 6.547 17.656 19.859 1 89.56 143 LEU B O 1
ATOM 2903 N N . PHE B 1 144 ? 8.148 18.734 18.578 1 93 144 PHE B N 1
ATOM 2904 C CA . PHE B 1 144 ? 7.641 18.266 17.297 1 93 144 PHE B CA 1
ATOM 2905 C C . PHE B 1 144 ? 8.359 17 16.859 1 93 144 PHE B C 1
ATOM 2907 O O . PHE B 1 144 ? 9.555 16.828 17.125 1 93 144 PHE B O 1
ATOM 2914 N N . SER B 1 145 ? 7.613 16.141 16.25 1 93.69 145 SER B N 1
ATOM 2915 C CA . SER B 1 145 ? 8.234 14.93 15.727 1 93.69 145 SER B CA 1
ATOM 2916 C C . SER B 1 145 ? 7.508 14.43 14.477 1 93.69 145 SER B C 1
ATOM 2918 O O . SER B 1 145 ? 6.418 14.906 14.156 1 93.69 145 SER B O 1
ATOM 2920 N N . LEU B 1 146 ? 8.164 13.602 13.797 1 94.69 146 LEU B N 1
ATOM 2921 C CA . LEU B 1 146 ? 7.562 12.922 12.656 1 94.69 146 LEU B CA 1
ATOM 2922 C C . LEU B 1 146 ? 7.082 11.523 13.039 1 94.69 146 LEU B C 1
ATOM 2924 O O . LEU B 1 146 ? 7.738 10.836 13.82 1 94.69 146 LEU B O 1
ATOM 2928 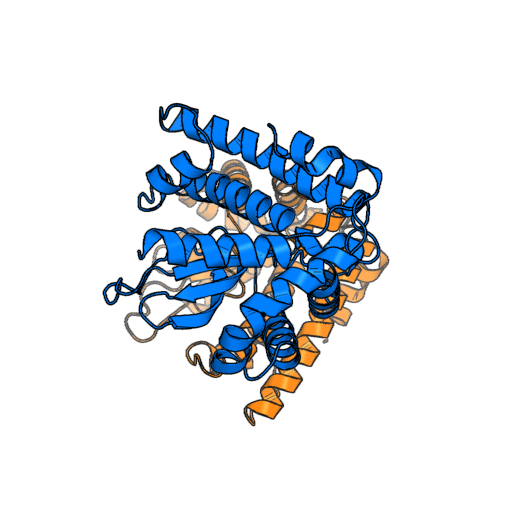N N . LEU B 1 147 ? 5.914 11.18 12.523 1 92.38 147 LEU B N 1
ATOM 2929 C CA . LEU B 1 147 ? 5.324 9.867 12.758 1 92.38 147 LEU B CA 1
ATOM 2930 C C . LEU B 1 147 ? 4.867 9.234 11.445 1 92.38 147 LEU B C 1
ATOM 2932 O O . LEU B 1 147 ? 4.129 9.852 10.68 1 92.38 147 LEU B O 1
ATOM 2936 N N . CYS B 1 148 ? 5.375 8.023 11.203 1 91.75 148 CYS B N 1
ATOM 2937 C CA . CYS B 1 148 ? 4.887 7.258 10.055 1 91.75 148 CYS B CA 1
ATOM 2938 C C . CYS B 1 148 ? 3.812 6.266 10.484 1 91.75 148 CYS B C 1
ATOM 2940 O O . CYS B 1 148 ? 3.938 5.613 11.516 1 91.75 148 CYS B O 1
ATOM 2942 N N . THR B 1 149 ? 2.723 6.262 9.773 1 90.88 149 THR B N 1
ATOM 2943 C CA . THR B 1 149 ? 1.697 5.238 9.969 1 90.88 149 THR B CA 1
ATOM 2944 C C . THR B 1 149 ? 1.436 4.484 8.672 1 90.88 149 THR B C 1
ATOM 2946 O O . THR B 1 149 ? 1.67 5.012 7.578 1 90.88 149 THR B O 1
ATOM 2949 N N . TYR B 1 150 ? 0.992 3.275 8.781 1 89.19 150 TYR B N 1
ATOM 2950 C CA . TYR B 1 150 ? 0.79 2.443 7.598 1 89.19 150 TYR B CA 1
ATOM 2951 C C . TYR B 1 150 ? -0.695 2.242 7.32 1 89.19 150 TYR B C 1
ATOM 2953 O O . TYR B 1 150 ? -1.521 2.322 8.234 1 89.19 150 TYR B O 1
ATOM 2961 N N . ASN B 1 151 ? -0.994 1.989 6.102 1 92.25 151 ASN B N 1
ATOM 2962 C CA . ASN B 1 151 ? -2.369 1.802 5.652 1 92.25 151 ASN B CA 1
ATOM 2963 C C . ASN B 1 151 ? -3.277 2.926 6.141 1 92.25 151 ASN B C 1
ATOM 2965 O O . ASN B 1 151 ? -2.99 4.102 5.922 1 92.25 151 ASN B O 1
ATOM 2969 N N . ALA B 1 152 ? -4.305 2.602 6.902 1 93.38 152 ALA B N 1
ATOM 2970 C CA . ALA B 1 152 ? -5.266 3.639 7.262 1 93.38 152 ALA B CA 1
ATOM 2971 C C . ALA B 1 152 ? -5 4.172 8.664 1 93.38 152 ALA B C 1
ATOM 2973 O O . ALA B 1 152 ? -5.668 5.102 9.125 1 93.38 152 ALA B O 1
ATOM 2974 N N . SER B 1 153 ? -3.988 3.639 9.32 1 90.06 153 SER B N 1
ATOM 2975 C CA . SER B 1 153 ? -3.672 4.113 10.664 1 90.06 153 SER B CA 1
ATOM 2976 C C . SER B 1 153 ? -3.27 5.582 10.648 1 90.06 153 SER B C 1
ATOM 2978 O O . SER B 1 153 ? -2.771 6.086 9.641 1 90.06 153 SER B O 1
ATOM 2980 N N . ASN B 1 154 ? -3.604 6.203 11.75 1 90.69 154 ASN B N 1
ATOM 2981 C CA . ASN B 1 154 ? -3.326 7.637 11.75 1 90.69 154 ASN B CA 1
ATOM 2982 C C . ASN B 1 154 ? -2.914 8.125 13.141 1 90.69 154 ASN B C 1
ATOM 2984 O O . ASN B 1 154 ? -2.863 7.34 14.086 1 90.69 154 ASN B O 1
ATOM 2988 N N . ALA B 1 155 ? -2.535 9.344 13.203 1 88.25 155 ALA B N 1
ATOM 2989 C CA . ALA B 1 155 ? -1.941 9.93 14.398 1 88.25 155 ALA B CA 1
ATOM 2990 C C . ALA B 1 155 ? -3.018 10.328 15.406 1 88.25 155 ALA B C 1
ATOM 2992 O O . ALA B 1 155 ? -2.709 10.672 16.547 1 88.25 155 ALA B O 1
ATOM 2993 N N . PHE B 1 156 ? -4.301 10.242 14.961 1 85.5 156 PHE B N 1
ATOM 2994 C CA . PHE B 1 156 ? -5.379 10.625 15.867 1 85.5 156 PHE B CA 1
ATOM 2995 C C . PHE B 1 156 ? -5.586 9.555 16.938 1 85.5 156 PHE B C 1
ATOM 2997 O O . PHE B 1 156 ? -6.02 9.859 18.047 1 85.5 156 PHE B O 1
ATOM 3004 N N . LEU B 1 157 ? -5.566 8.227 16.391 1 73.38 157 LEU B N 1
ATOM 3005 C CA . LEU B 1 157 ? -5.828 7.098 17.281 1 73.38 157 LEU B CA 1
ATOM 3006 C C . LEU B 1 157 ? -4.609 6.801 18.156 1 73.38 157 LEU B C 1
ATOM 3008 O O . LEU B 1 157 ? -4.719 6.098 19.156 1 73.38 157 LEU B O 1
ATOM 3012 N N . TRP B 1 158 ? -3.723 6.922 17.453 1 57.72 158 TRP B N 1
ATOM 3013 C CA . TRP B 1 158 ? -2.531 6.695 18.266 1 57.72 158 TRP B CA 1
ATOM 3014 C C . TRP B 1 158 ? -2.355 7.812 19.297 1 57.72 158 TRP B C 1
ATOM 3016 O O . TRP B 1 158 ? -1.317 7.895 19.953 1 57.72 158 TRP B O 1
ATOM 3026 N N . GLY B 1 159 ? -3.615 8.562 19.281 1 39.31 159 GLY B N 1
ATOM 3027 C CA . GLY B 1 159 ? -3.406 9.234 20.562 1 39.31 159 GLY B CA 1
ATOM 3028 C C . GLY B 1 159 ? -3.107 8.273 21.703 1 39.31 159 GLY B C 1
ATOM 3029 O O . GLY B 1 159 ? -2.365 7.301 21.516 1 39.31 159 GLY B O 1
ATOM 3030 N N . THR B 1 160 ? -4.418 7.699 22.766 1 29.22 160 THR B N 1
ATOM 3031 C CA . THR B 1 160 ? -4.188 6.98 24.016 1 29.22 160 THR B CA 1
ATOM 3032 C C . THR B 1 160 ? -4.16 5.477 23.781 1 29.22 160 THR B C 1
ATOM 3034 O O . THR B 1 160 ? -3.471 4.742 24.484 1 29.22 160 THR B O 1
ATOM 3037 N N . GLY B 1 161 ? -5.047 4.219 23.484 1 23.03 161 GLY B N 1
ATOM 3038 C CA . GLY B 1 161 ? -4.586 3.111 24.312 1 23.03 161 GLY B CA 1
ATOM 3039 C C . GLY B 1 161 ? -3.172 2.674 23.969 1 23.03 161 GLY B C 1
ATOM 3040 O O . GLY B 1 161 ? -2.373 2.406 24.875 1 23.03 161 GLY B O 1
ATOM 3041 N N . PHE B 1 162 ? -3.4 1.305 23.812 1 26.16 162 PHE B N 1
ATOM 3042 C CA . PHE B 1 162 ? -4.832 1.414 24.078 1 26.16 162 PHE B CA 1
ATOM 3043 C C . PHE B 1 162 ? -5.117 2.535 25.062 1 26.16 162 PHE B C 1
ATOM 3045 O O . PHE B 1 162 ? -6.027 3.338 24.859 1 26.16 162 PHE B O 1
ATOM 3052 N N . PRO B 1 163 ? -5.812 1.874 26.219 1 26.25 163 PRO B N 1
ATOM 3053 C CA . PRO B 1 163 ? -6.07 2.723 27.375 1 26.25 163 PRO B CA 1
ATOM 3054 C C . PRO B 1 163 ? -4.891 3.635 27.719 1 26.25 163 PRO B C 1
ATOM 3056 O O . PRO B 1 163 ? -5.074 4.84 27.906 1 26.25 163 PRO B O 1
ATOM 3059 N N . LYS B 1 164 ? -4.504 3.346 29.281 1 29.31 164 LYS B N 1
ATOM 3060 C CA . LYS B 1 164 ? -4.453 4.152 30.5 1 29.31 164 LYS B CA 1
ATOM 3061 C C . LYS B 1 164 ? -3.283 5.129 30.453 1 29.31 164 LYS B C 1
ATOM 3063 O O . LYS B 1 164 ? -3.266 6.113 31.203 1 29.31 164 LYS B O 1
ATOM 3068 N N . PHE B 1 165 ? -2.012 4.637 30.391 1 28.67 165 PHE B N 1
ATOM 3069 C CA . PHE B 1 165 ? -0.985 5.645 30.641 1 28.67 165 PHE B CA 1
ATOM 3070 C C . PHE B 1 165 ? -0.789 6.52 29.406 1 28.67 165 PHE B C 1
ATOM 3072 O O . PHE B 1 165 ? -0.278 6.059 28.391 1 28.67 165 PHE B O 1
ATOM 3079 N N . ARG B 1 166 ? -1.71 7.047 28.641 1 37.88 166 ARG B N 1
ATOM 3080 C CA . ARG B 1 166 ? -2.098 8.352 28.125 1 37.88 166 ARG B CA 1
ATOM 3081 C C . ARG B 1 166 ? -0.917 9.32 28.141 1 37.88 166 ARG B C 1
ATOM 3083 O O . ARG B 1 166 ? -1.049 10.461 28.594 1 37.88 166 ARG B O 1
ATOM 3090 N N . THR B 1 167 ? 0.093 8.773 28.359 1 37.47 167 THR B N 1
ATOM 3091 C CA . THR B 1 167 ? 1.053 9.742 28.891 1 37.47 167 THR B CA 1
ATOM 3092 C C . THR B 1 167 ? 1.125 10.969 27.984 1 37.47 167 THR B C 1
ATOM 3094 O O . THR B 1 167 ? 0.582 10.969 26.875 1 37.47 167 THR B O 1
ATOM 3097 N N . ASN B 1 168 ? 2.178 11.719 27.719 1 47.22 168 ASN B N 1
ATOM 3098 C CA . ASN B 1 168 ? 2.361 13.031 27.109 1 47.22 168 ASN B CA 1
ATOM 3099 C C . ASN B 1 168 ? 1.989 13.023 25.641 1 47.22 168 ASN B C 1
ATOM 3101 O O . ASN B 1 168 ? 2.604 12.305 24.844 1 47.22 168 ASN B O 1
ATOM 3105 N N . ALA B 1 169 ? 0.352 13.195 24.859 1 64.44 169 ALA B N 1
ATOM 3106 C CA . ALA B 1 169 ? -0.603 13.352 23.766 1 64.44 169 ALA B CA 1
ATOM 3107 C C . ALA B 1 169 ? 0.059 13.984 22.547 1 64.44 169 ALA B C 1
ATOM 3109 O O . ALA B 1 169 ? 0.803 14.961 22.672 1 64.44 169 ALA B O 1
ATOM 3110 N N . ILE B 1 170 ? 0.085 13.047 21.438 1 82.44 170 ILE B N 1
ATOM 3111 C CA . ILE B 1 170 ? 0.574 13.648 20.203 1 82.44 170 ILE B CA 1
ATOM 3112 C C . ILE B 1 170 ? -0.593 14.25 19.438 1 82.44 170 ILE B C 1
ATOM 3114 O O . ILE B 1 170 ? -1.684 13.68 19.391 1 82.44 170 ILE B O 1
ATOM 3118 N N . VAL B 1 171 ? -0.466 15.414 19.062 1 88.44 171 VAL B N 1
ATOM 3119 C CA . VAL B 1 171 ? -1.438 16.172 18.281 1 88.44 171 VAL B CA 1
ATOM 3120 C C . VAL B 1 171 ? -0.98 16.234 16.828 1 88.44 171 VAL B C 1
ATOM 3122 O O . VAL B 1 171 ? 0.093 16.766 16.531 1 88.44 171 VAL B O 1
ATOM 3125 N N . PRO B 1 172 ? -1.812 15.609 15.961 1 94 172 PRO B N 1
ATOM 3126 C CA . PRO B 1 172 ? -1.445 15.766 14.555 1 94 172 PRO B CA 1
ATOM 3127 C C . PRO B 1 172 ? -1.57 17.219 14.07 1 94 172 PRO B C 1
ATOM 3129 O O . PRO B 1 172 ? -2.576 17.875 14.336 1 94 172 PRO B O 1
ATOM 3132 N N . LEU B 1 173 ? -0.57 17.656 13.344 1 94.56 173 LEU B N 1
ATOM 3133 C CA . LEU B 1 173 ? -0.581 19.031 12.836 1 94.56 173 LEU B CA 1
ATOM 3134 C C . LEU B 1 173 ? -0.674 19.031 11.312 1 94.56 173 LEU B C 1
ATOM 3136 O O . LEU B 1 173 ? -1.258 19.953 10.734 1 94.56 173 LEU B O 1
ATOM 3140 N N . LEU B 1 174 ? -0.056 18.062 10.719 1 95.94 174 LEU B N 1
ATOM 3141 C CA . LEU B 1 174 ? 0.075 17.953 9.273 1 95.94 174 LEU B CA 1
ATOM 3142 C C . LEU B 1 174 ? 0.316 16.516 8.844 1 95.94 174 LEU B C 1
ATOM 3144 O O . LEU B 1 174 ? 0.881 15.727 9.602 1 95.94 174 LEU B O 1
ATOM 3148 N N . CYS B 1 175 ? -0.202 16.172 7.582 1 97.38 175 CYS B N 1
ATOM 3149 C CA . CYS B 1 175 ? 0.16 14.852 7.074 1 97.38 175 CYS B CA 1
ATOM 3150 C C . CYS B 1 175 ? 0.281 14.867 5.559 1 97.38 175 CYS B C 1
ATOM 3152 O O . CYS B 1 175 ? -0.32 15.711 4.891 1 97.38 175 CYS B O 1
ATOM 3154 N N . VAL B 1 176 ? 1.052 13.984 5.047 1 98.31 176 VAL B N 1
ATOM 3155 C CA . VAL B 1 176 ? 1.135 13.758 3.607 1 98.31 176 VAL B CA 1
ATOM 3156 C C . VAL B 1 176 ? 0.698 12.328 3.283 1 98.31 176 VAL B C 1
ATOM 3158 O O . VAL B 1 176 ? 1.031 11.391 4.012 1 98.31 176 VAL B O 1
ATOM 3161 N N . ASN B 1 177 ? -0.169 12.281 2.27 1 98.25 177 ASN B N 1
ATOM 3162 C CA . ASN B 1 177 ? -0.654 11.008 1.748 1 98.25 177 ASN B CA 1
ATOM 3163 C C . ASN B 1 177 ? 0.425 10.281 0.948 1 98.25 177 ASN B C 1
ATOM 3165 O O . ASN B 1 177 ? 0.848 10.758 -0.106 1 98.25 177 ASN B O 1
ATOM 3169 N N . LEU B 1 178 ? 0.831 9.094 1.406 1 96.75 178 LEU B N 1
ATOM 3170 C CA . LEU B 1 178 ? 1.913 8.383 0.734 1 96.75 178 LEU B CA 1
ATOM 3171 C C . LEU B 1 178 ? 1.382 7.168 -0.012 1 96.75 178 LEU B C 1
ATOM 3173 O O . LEU B 1 178 ? 2.16 6.34 -0.495 1 96.75 178 LEU B O 1
ATOM 3177 N N . TRP B 1 179 ? 0.086 7.035 -0.048 1 96.44 179 TRP B N 1
ATOM 3178 C CA . TRP B 1 179 ? -0.488 5.977 -0.874 1 96.44 179 TRP B CA 1
ATOM 3179 C C . TRP B 1 179 ? -0.14 6.188 -2.344 1 96.44 179 TRP B C 1
ATOM 3181 O O . TRP B 1 179 ? -0.134 7.32 -2.832 1 96.44 179 TRP B O 1
ATOM 3191 N N . GLN B 1 180 ? -0.046 5.102 -3.066 1 94.69 180 GLN B N 1
ATOM 3192 C CA . GLN B 1 180 ? 0.386 5.18 -4.457 1 94.69 180 GLN B CA 1
ATOM 3193 C C . GLN B 1 180 ? -0.629 5.938 -5.309 1 94.69 180 GLN B C 1
ATOM 3195 O O . GLN B 1 180 ? -0.255 6.664 -6.23 1 94.69 180 GLN B O 1
ATOM 3200 N N . TYR B 1 181 ? -1.869 5.816 -5.023 1 94.44 181 TYR B N 1
ATOM 3201 C CA . TYR B 1 181 ? -2.883 6.488 -5.832 1 94.44 181 TYR B CA 1
ATOM 3202 C C . TYR B 1 181 ? -2.766 8 -5.707 1 94.44 181 TYR B C 1
ATOM 3204 O O . TYR B 1 181 ? -3.34 8.742 -6.508 1 94.44 181 TYR B O 1
ATOM 3212 N N . ALA B 1 182 ? -2.08 8.461 -4.719 1 95.94 182 ALA B N 1
ATOM 3213 C CA . ALA B 1 182 ? -1.984 9.898 -4.473 1 95.94 182 ALA B CA 1
ATOM 3214 C C . ALA B 1 182 ? -0.986 10.547 -5.426 1 95.94 182 ALA B C 1
ATOM 3216 O O . ALA B 1 182 ? -1.095 11.734 -5.73 1 95.94 182 ALA B O 1
ATOM 3217 N N . TYR B 1 183 ? -0.008 9.758 -5.91 1 95.62 183 TYR B N 1
ATOM 3218 C CA . TYR B 1 183 ? 1.042 10.469 -6.633 1 95.62 183 TYR B CA 1
ATOM 3219 C C . TYR B 1 183 ? 1.34 9.789 -7.965 1 95.62 183 TYR B C 1
ATOM 3221 O O . TYR B 1 183 ? 2.002 10.367 -8.828 1 95.62 183 TYR B O 1
ATOM 3229 N N . LEU B 1 184 ? 0.818 8.602 -8.227 1 92.31 184 LEU B N 1
ATOM 3230 C CA . LEU B 1 184 ? 1.194 7.848 -9.414 1 92.31 184 LEU B CA 1
ATOM 3231 C C . LEU B 1 184 ? 0.745 8.57 -10.68 1 92.31 184 LEU B C 1
ATOM 3233 O O . LEU B 1 184 ? 1.471 8.594 -11.68 1 92.31 184 LEU B O 1
ATOM 3237 N N . ASP B 1 185 ? -0.398 9.172 -10.609 1 90 185 ASP B N 1
ATOM 3238 C CA . ASP B 1 185 ? -0.975 9.789 -11.797 1 90 185 ASP B CA 1
ATOM 3239 C C . ASP B 1 185 ? -0.081 10.914 -12.328 1 90 185 ASP B C 1
ATOM 3241 O O . ASP B 1 185 ? 0.118 11.039 -13.539 1 90 185 ASP B O 1
ATOM 3245 N N . ASP B 1 186 ? 0.439 11.695 -11.422 1 94.94 186 ASP B N 1
ATOM 3246 C CA . ASP B 1 186 ? 1.153 12.898 -11.828 1 94.94 186 ASP B CA 1
ATOM 3247 C C . ASP B 1 186 ? 2.664 12.68 -11.797 1 94.94 186 ASP B C 1
ATOM 3249 O O . ASP B 1 186 ? 3.402 13.289 -12.57 1 94.94 186 ASP B O 1
ATOM 3253 N N . TYR B 1 187 ? 3.113 11.727 -10.992 1 95.56 187 TYR B N 1
ATOM 3254 C CA . TYR B 1 187 ? 4.547 11.695 -10.734 1 95.56 187 TYR B CA 1
ATOM 3255 C C . TYR B 1 187 ? 5.137 10.336 -11.102 1 95.56 187 TYR B C 1
ATOM 3257 O O . TYR B 1 187 ? 6.355 10.203 -11.242 1 95.56 187 TYR B O 1
ATOM 3265 N N . GLY B 1 188 ? 4.328 9.344 -11.234 1 90.38 188 GLY B N 1
ATOM 3266 C CA . GLY B 1 188 ? 4.824 8.016 -11.562 1 90.38 188 GLY B CA 1
ATOM 3267 C C . GLY B 1 188 ? 5.379 7.277 -10.359 1 90.38 188 GLY B C 1
ATOM 3268 O O . GLY B 1 188 ? 5.434 7.824 -9.258 1 90.38 188 GLY B O 1
ATOM 3269 N N . LEU B 1 189 ? 5.762 6.066 -10.57 1 86.31 189 LEU B N 1
ATOM 3270 C CA . LEU B 1 189 ? 6.172 5.137 -9.523 1 86.31 189 LEU B CA 1
ATOM 3271 C C . LEU B 1 189 ? 7.441 5.625 -8.836 1 86.31 189 LEU B C 1
ATOM 3273 O O . LEU B 1 189 ? 7.621 5.406 -7.633 1 86.31 189 LEU B O 1
ATOM 3277 N N . ASN B 1 190 ? 8.305 6.305 -9.57 1 85.75 190 ASN B N 1
ATOM 3278 C CA . ASN B 1 190 ? 9.562 6.777 -9.016 1 85.75 190 ASN B CA 1
ATOM 3279 C C . ASN B 1 190 ? 9.484 8.258 -8.641 1 85.75 190 ASN B C 1
ATOM 3281 O O . ASN B 1 190 ? 10.516 8.898 -8.414 1 85.75 190 ASN B O 1
ATOM 3285 N N . GLY B 1 191 ? 8.297 8.789 -8.617 1 93.81 191 GLY B N 1
ATOM 3286 C CA . GLY B 1 191 ? 8.141 10.219 -8.438 1 93.81 191 GLY B CA 1
ATOM 3287 C C . GLY B 1 191 ? 7.703 10.602 -7.039 1 93.81 191 GLY B C 1
ATOM 3288 O O . GLY B 1 191 ? 7.281 11.734 -6.805 1 93.81 191 GLY B O 1
ATOM 3289 N N . LYS B 1 192 ? 7.824 9.664 -6.117 1 95.31 192 LYS B N 1
ATOM 3290 C CA . LYS B 1 192 ? 7.352 9.914 -4.762 1 95.31 192 LYS B CA 1
ATOM 3291 C C . LYS B 1 192 ? 8.117 11.07 -4.117 1 95.31 192 LYS B C 1
ATOM 3293 O O . LYS B 1 192 ? 7.512 11.945 -3.494 1 95.31 192 LYS B O 1
ATOM 3298 N N . LYS B 1 193 ? 9.43 11.102 -4.281 1 96.56 193 LYS B N 1
ATOM 3299 C CA . LYS B 1 193 ? 10.242 12.172 -3.695 1 96.56 193 LYS B CA 1
ATOM 3300 C C . LYS B 1 193 ? 9.805 13.539 -4.211 1 96.56 193 LYS B C 1
ATOM 3302 O O . LYS B 1 193 ? 9.625 14.477 -3.432 1 96.56 193 LYS B O 1
ATOM 3307 N N . MET B 1 194 ? 9.656 13.625 -5.492 1 97.62 194 MET B N 1
ATOM 3308 C CA . MET B 1 194 ? 9.219 14.883 -6.098 1 97.62 194 MET B CA 1
ATOM 3309 C C . MET B 1 194 ? 7.824 15.258 -5.625 1 97.62 194 MET B C 1
ATOM 3311 O O . MET B 1 194 ? 7.547 16.438 -5.367 1 97.62 194 MET B O 1
ATOM 3315 N N . TYR B 1 195 ? 6.93 14.328 -5.531 1 98.25 195 TYR B N 1
ATOM 3316 C CA . TYR B 1 195 ? 5.574 14.523 -5.027 1 98.25 195 TYR B CA 1
ATOM 3317 C C . TYR B 1 195 ? 5.594 15.148 -3.637 1 98.25 195 TYR B C 1
ATOM 3319 O O . TYR B 1 195 ? 4.906 16.141 -3.389 1 98.25 195 TYR B O 1
ATOM 3327 N N . ILE B 1 196 ? 6.441 14.633 -2.75 1 98.12 196 ILE B N 1
ATOM 3328 C CA . ILE B 1 196 ? 6.496 15.125 -1.379 1 98.12 196 ILE B CA 1
ATOM 3329 C C . ILE B 1 196 ? 7.09 16.531 -1.361 1 98.12 196 ILE B C 1
ATOM 3331 O O . ILE B 1 196 ? 6.629 17.406 -0.611 1 98.12 196 ILE B O 1
ATOM 3335 N N . THR B 1 197 ? 8.055 16.719 -2.205 1 97.69 197 THR B N 1
ATOM 3336 C CA . THR B 1 197 ? 8.68 18.031 -2.287 1 97.69 197 THR B CA 1
ATOM 3337 C C . THR B 1 197 ? 7.68 19.078 -2.752 1 97.69 197 THR B C 1
ATOM 3339 O O . THR B 1 197 ? 7.605 20.172 -2.184 1 97.69 197 THR B O 1
ATOM 3342 N N . LYS B 1 198 ? 6.922 18.75 -3.74 1 96.81 198 LYS B N 1
ATOM 3343 C CA . LYS B 1 198 ? 5.922 19.688 -4.254 1 96.81 198 LYS B CA 1
ATOM 3344 C C . LYS B 1 198 ? 4.793 19.891 -3.248 1 96.81 198 LYS B C 1
ATOM 3346 O O . LYS B 1 198 ? 4.238 20.984 -3.141 1 96.81 198 LYS B O 1
ATOM 3351 N N . TRP B 1 199 ? 4.426 18.844 -2.557 1 96.88 199 TRP B N 1
ATOM 3352 C CA . TRP B 1 199 ? 3.441 18.938 -1.484 1 96.88 199 TRP B CA 1
ATOM 3353 C C . TRP B 1 199 ? 3.867 19.969 -0.442 1 96.88 199 TRP B C 1
ATOM 3355 O O . TRP B 1 199 ? 3.051 20.766 0.019 1 96.88 199 TRP B O 1
ATOM 3365 N N . TRP B 1 200 ? 5.137 19.953 -0.098 1 95.44 200 TRP B N 1
ATOM 3366 C CA . TRP B 1 200 ? 5.672 20.875 0.895 1 95.44 200 TRP B CA 1
ATOM 3367 C C . TRP B 1 200 ? 5.359 22.328 0.515 1 95.44 200 TRP B C 1
ATOM 3369 O O . TRP B 1 200 ? 4.992 23.125 1.371 1 95.44 200 TRP B O 1
ATOM 3379 N N . ASP B 1 201 ? 5.426 22.594 -0.704 1 91.81 201 ASP B N 1
ATOM 3380 C CA . ASP B 1 201 ? 5.242 23.953 -1.184 1 91.81 201 ASP B CA 1
ATOM 3381 C C . ASP B 1 201 ? 3.771 24.359 -1.141 1 91.81 201 ASP B C 1
ATOM 3383 O O . ASP B 1 201 ? 3.441 25.547 -1.288 1 91.81 201 ASP B O 1
ATOM 3387 N N . MET B 1 202 ? 2.934 23.469 -0.839 1 92.75 202 MET B N 1
ATOM 3388 C CA . MET B 1 202 ? 1.496 23.719 -0.849 1 92.75 202 MET B CA 1
ATOM 3389 C C . MET B 1 202 ? 0.947 23.797 0.572 1 92.75 202 MET B C 1
ATOM 3391 O O . MET B 1 202 ? -0.241 24.047 0.771 1 92.75 202 MET B O 1
ATOM 3395 N N . ILE B 1 203 ? 1.748 23.594 1.551 1 93.88 203 ILE B N 1
ATOM 3396 C CA . ILE B 1 203 ? 1.289 23.516 2.934 1 93.88 203 ILE B CA 1
ATOM 3397 C C . ILE B 1 203 ? 0.75 24.875 3.377 1 93.88 203 ILE B C 1
ATOM 3399 O O . ILE B 1 203 ? 1.386 25.906 3.146 1 93.88 203 ILE B O 1
ATOM 3403 N N . ASN B 1 204 ? -0.414 24.875 3.951 1 92.44 204 ASN B N 1
ATOM 3404 C CA . ASN B 1 204 ? -0.983 26.047 4.613 1 92.44 204 ASN B CA 1
ATOM 3405 C C . ASN B 1 204 ? -0.545 26.141 6.07 1 92.44 204 ASN B C 1
ATOM 3407 O O . ASN B 1 204 ? -1.245 25.656 6.965 1 92.44 204 ASN B O 1
ATOM 3411 N N . TRP B 1 205 ? 0.501 26.828 6.293 1 93.62 205 TRP B N 1
ATOM 3412 C CA . TRP B 1 205 ? 1.118 26.859 7.613 1 93.62 205 TRP B CA 1
ATOM 3413 C C . TRP B 1 205 ? 0.235 27.594 8.617 1 93.62 205 TRP B C 1
ATOM 3415 O O . TRP B 1 205 ? 0.406 27.453 9.828 1 93.62 205 TRP B O 1
ATOM 3425 N N . THR B 1 206 ? -0.642 28.438 8.141 1 92.06 206 THR B N 1
ATOM 3426 C CA . THR B 1 206 ? -1.604 29.062 9.039 1 92.06 206 THR B CA 1
ATOM 3427 C C . THR B 1 206 ? -2.521 28.016 9.664 1 92.06 206 THR B C 1
ATOM 3429 O O . THR B 1 206 ? -2.791 28.047 10.867 1 92.06 206 THR B O 1
ATOM 3432 N N . VAL B 1 207 ? -2.957 27.094 8.844 1 92.12 207 VAL B N 1
ATOM 3433 C CA . VAL B 1 207 ? -3.791 26 9.352 1 92.12 207 VAL B CA 1
ATOM 3434 C C . VAL B 1 207 ? -2.998 25.156 10.344 1 92.12 207 VAL B C 1
ATOM 3436 O O . VAL B 1 207 ? -3.51 24.797 11.406 1 92.12 207 VAL B O 1
ATOM 3439 N N . VAL B 1 208 ? -1.76 24.859 10.023 1 94.75 208 VAL B N 1
ATOM 3440 C CA . VAL B 1 208 ? -0.905 24.062 10.898 1 94.75 208 VAL B CA 1
ATOM 3441 C C . VAL B 1 208 ? -0.724 24.781 12.234 1 94.75 208 VAL B C 1
ATOM 3443 O O . VAL B 1 208 ? -0.825 24.156 13.297 1 94.75 208 VAL B O 1
ATOM 3446 N N . ASN B 1 209 ? -0.49 26.047 12.156 1 93.62 209 ASN B N 1
ATOM 3447 C CA . ASN B 1 209 ? -0.339 26.844 13.375 1 93.62 209 ASN B CA 1
ATOM 3448 C C . ASN B 1 209 ? -1.615 26.844 14.211 1 93.62 209 ASN B C 1
ATOM 3450 O O . ASN B 1 209 ? -1.558 26.766 15.438 1 93.62 209 ASN B O 1
ATOM 3454 N N . ASN B 1 210 ? -2.754 27.016 13.547 1 91.56 210 ASN B N 1
ATOM 3455 C CA . ASN B 1 210 ? -4.02 26.984 14.273 1 91.56 210 ASN B CA 1
ATOM 3456 C C . ASN B 1 210 ? -4.203 25.672 15.023 1 91.56 210 ASN B C 1
ATOM 3458 O O . ASN B 1 210 ? -4.664 25.656 16.156 1 91.56 210 ASN B O 1
ATOM 3462 N N . ARG B 1 211 ? -3.836 24.594 14.383 1 91.5 211 ARG B N 1
ATOM 3463 C CA . ARG B 1 211 ? -3.908 23.281 15.031 1 91.5 211 ARG B CA 1
ATOM 3464 C C . ARG B 1 211 ? -2.957 23.203 16.219 1 91.5 211 ARG B C 1
ATOM 3466 O O . ARG B 1 211 ? -3.299 22.641 17.266 1 91.5 211 ARG B O 1
ATOM 3473 N N . PHE B 1 212 ? -1.775 23.766 16.047 1 91.44 212 PHE B N 1
ATOM 3474 C CA . PHE B 1 212 ? -0.778 23.812 17.109 1 91.44 212 PHE B CA 1
ATOM 3475 C C . PHE B 1 212 ? -1.272 24.656 18.281 1 91.44 212 PHE B C 1
ATOM 3477 O O . PHE B 1 212 ? -1.172 24.234 19.438 1 91.44 212 PHE B O 1
ATOM 3484 N N . GLN B 1 213 ? -1.87 25.766 18.016 1 89.5 213 GLN B N 1
ATOM 3485 C CA . GLN B 1 213 ? -2.332 26.688 19.047 1 89.5 213 GLN B CA 1
ATOM 3486 C C . GLN B 1 213 ? -3.51 26.109 19.828 1 89.5 213 GLN B C 1
ATOM 3488 O O . GLN B 1 213 ? -3.674 26.375 21.016 1 89.5 213 GLN B O 1
ATOM 3493 N N . ALA B 1 214 ? -4.258 25.344 19.188 1 84.56 214 ALA B N 1
ATOM 3494 C CA . ALA B 1 214 ? -5.402 24.719 19.828 1 84.56 214 ALA B CA 1
ATOM 3495 C C . ALA B 1 214 ? -4.949 23.766 20.938 1 84.56 214 ALA B C 1
ATOM 3497 O O . ALA B 1 214 ? -5.719 23.469 21.859 1 84.56 214 ALA B O 1
ATOM 3498 N N . THR B 1 215 ? -3.762 23.25 20.828 1 77.19 215 THR B N 1
ATOM 3499 C CA . THR B 1 215 ? -3.225 22.359 21.859 1 77.19 215 THR B CA 1
ATOM 3500 C C . THR B 1 215 ? -2.828 23.141 23.109 1 77.19 215 THR B C 1
ATOM 3502 O O . THR B 1 215 ? -2.756 22.578 24.203 1 77.19 215 THR B O 1
ATOM 3505 N N . ARG B 1 216 ? -2.41 24.297 22.875 1 68.62 216 ARG B N 1
ATOM 3506 C CA . ARG B 1 216 ? -1.948 25.141 23.984 1 68.62 216 ARG B CA 1
ATOM 3507 C C . ARG B 1 216 ? -3.125 25.703 24.766 1 68.62 216 ARG B C 1
ATOM 3509 O O . ARG B 1 216 ? -3.006 25.969 25.969 1 68.62 216 ARG B O 1
ATOM 3516 N N . ILE B 1 217 ? -4.102 25.969 24.078 1 56.09 217 ILE B N 1
ATOM 3517 C CA . ILE B 1 217 ? -5.266 26.5 24.766 1 56.09 217 ILE B CA 1
ATOM 3518 C C . ILE B 1 217 ? -5.895 25.406 25.625 1 56.09 217 ILE B C 1
ATOM 3520 O O . ILE B 1 217 ? -6.344 25.672 26.75 1 56.09 217 ILE B O 1
ATOM 3524 N N . GLU B 1 218 ? -5.871 24.234 25.078 1 48.38 218 GLU B N 1
ATOM 3525 C CA . GLU B 1 218 ? -6.469 23.188 25.906 1 48.38 218 GLU B CA 1
ATOM 3526 C C . GLU B 1 218 ? -5.59 22.859 27.109 1 48.38 218 GLU B C 1
ATOM 3528 O O . GLU B 1 218 ? -6.09 22.438 28.141 1 48.38 218 GLU B O 1
ATOM 3533 N N . SER B 1 219 ? -4.273 23.016 26.969 1 41.66 219 SER B N 1
ATOM 3534 C CA . SER B 1 219 ? -3.412 22.797 28.125 1 41.66 219 SER B CA 1
ATOM 3535 C C . SER B 1 219 ? -3.545 23.938 29.125 1 41.66 219 SER B C 1
ATOM 3537 O O . SER B 1 219 ? -3.16 23.797 30.297 1 41.66 219 SER B O 1
ATOM 3539 N N . LEU B 1 220 ? -4.145 25.125 28.844 1 33.84 220 LEU B N 1
ATOM 3540 C CA . LEU B 1 220 ? -4.371 26.141 29.859 1 33.84 220 LEU B CA 1
ATOM 3541 C C . LEU B 1 220 ? -5.68 25.891 30.609 1 33.84 220 LEU B C 1
ATOM 3543 O O . LEU B 1 220 ? -6.68 25.5 30 1 33.84 220 LEU B O 1
#

Sequence (440 aa):
MSFQQRFARALDVGYKNFLSKDAVRNIFAYDNHLRGLVQKECKIHQTPYRVPSDLMVQSASDPARANLFNYSSQLVNHDFFFSGLISPERPSADADLGAINLKPGIDASFGSFGELKSQMVDVGNSVFGDGWLWLVYSPEKSLFSLLCTYNASNAFLWGTGFPKFRTNAIVPLLCVNLWQYAYLDDYGLNGKKMYITKWWDMINWTVVNNRFQATRIESLMSFQQRFARALDVGYKNFLSKDAVRNIFAYDNHLRGLVQKECKIHQTPYRVPSDLMVQSASDPARANLFNYSSQLVNHDFFFSGLISPERPSADADLGAINLKPGIDASFGSFGELKSQMVDVGNSVFGDGWLWLVYSPEKSLFSLLCTYNASNAFLWGTGFPKFRTNAIVPLLCVNLWQYAYLDDYGLNGKKMYITKWWDMINWTVVNNRFQATRIESL

Foldseek 3Di:
DDLCVVQVVCCVANAPLAGGNVLVVLVVVVLVVLVVQLVVLCVVVVHDDDQLVVQLVVCVPPPVSVSNNLSSLQNVVVSQAVLQFARNPDDCVQLVVLCVVCAVQCCVAQVGPVRVLVCQLVVLLPDDAWWKKFFKAFPVVSHTDIDIDHRSDDLQPPCDDPDDCNDTGIFTLHMDGSHCSNPCVPQNPNRSSVNSNSSVSGGRSNSSSVSVVVVVVVVD/DDLCVVQVVCCPANAPLAGGNVLVVLVVVVLVVLVVQLVVLCVVVVHDDDQLVVQLQVCVPPPVSVSNNLSSLQNVVVSQAVLQFARSPDDCVQLVVLCVVCAVQCCVAQNGPVRVLVCQLVVLLPDDAWWKKFFKAFPVVSHTDIDIDHRSDDLQCVQDDVDDCSDRGIFTLHMDGSHCSNPCVPQNPNRSSVNSNSSVSGGRSNSSSVSVVVVVVVVD

Nearest PDB structures (foldseek):
  3cei-assembly1_B  TM=8.668E-01  e=3.960E-12  Helicobacter pylori
  2gpc-assembly1_B  TM=8.023E-01  e=2.112E-11  Trypanosoma cruzi
  3esf-assembly2_D  TM=7.597E-01  e=1.447E-11  Trypanosoma brucei
  8r6s-assembly1_N  TM=7.082E-01  e=2.153E-10  Sinapis alba
  2adp-assembly1_A-2  TM=7.948E-01  e=6.123E-09  Homo sapiens

Organism: Schizosaccharomyces pombe (strain 972 / ATCC 24843) (NCBI:txid284812)

Solvent-accessible surface area (backbone atoms only — not comparable to full-atom values): 23298 Å² total; per-residue (Å²): 130,52,73,58,66,74,45,45,64,33,54,72,62,11,36,85,88,62,39,50,31,66,47,42,42,52,51,48,50,50,50,51,49,34,51,53,50,36,53,52,41,22,60,75,68,71,42,82,85,66,60,39,65,57,44,18,64,74,20,66,87,33,78,93,35,42,66,39,15,40,37,18,26,39,53,44,50,51,51,54,33,59,65,34,37,52,50,72,87,48,80,70,71,59,24,56,57,20,41,59,79,41,40,69,55,40,29,73,52,53,63,28,71,69,46,42,50,51,48,50,33,51,54,54,54,62,54,83,57,36,21,33,38,30,41,30,34,21,71,69,72,68,36,53,47,79,44,78,33,51,51,40,50,54,52,84,81,45,42,50,62,81,74,77,64,47,62,58,57,40,41,66,44,43,50,46,78,50,33,59,79,72,36,37,80,82,44,35,90,86,18,54,49,60,48,45,52,33,47,61,78,36,48,21,27,37,54,32,34,52,50,52,50,54,55,53,54,67,74,97,130,53,72,58,67,74,45,45,64,32,53,71,62,10,36,85,88,61,38,50,29,66,48,42,42,51,50,48,52,48,51,53,50,34,52,52,50,36,53,52,42,21,60,76,66,71,41,82,87,66,59,38,65,58,45,18,65,73,19,66,85,33,78,94,34,43,66,38,15,40,36,17,26,40,53,43,50,52,51,54,34,59,66,36,38,53,50,70,87,49,79,70,71,59,24,55,56,19,40,59,79,42,39,67,54,40,30,73,51,53,63,29,69,69,45,42,51,52,48,51,34,52,54,54,55,63,54,83,57,37,21,32,40,30,40,29,34,20,72,65,70,70,37,51,46,78,45,80,31,52,50,43,50,53,56,76,66,62,34,45,54,80,66,82,82,52,56,72,54,49,41,66,44,44,50,46,77,48,34,61,81,72,37,37,80,82,44,36,92,87,19,53,48,58,47,45,53,34,46,60,77,36,48,20,28,37,53,30,35,52,50,52,50,54,54,55,55,67,72,98

InterPro domains:
  IPR019832 Manganese/iron superoxide dismutase, C-terminal [PF02777] (101-211)
  IPR036314 Manganese/iron superoxide dismutase, C-terminal domain superfamily [G3DSA:3.55.40.20] (99-220)
  IPR036314 Manganese/iron superoxide dismutase, C-terminal domain superfamily [SSF54719] (102-215)
  IPR036324 Manganese/iron superoxide dismutase, N-terminal domain superfamily [SSF46609] (8-85)

pLDDT: mean 86.44, std 15.92, range [23.03, 98.31]